Protein AF-A0A934I856-F1 (afdb_monomer)

Foldseek 3Di:
DPPVVVVVVVVVVVVVVVPPDPPVVVVVVVVVVVVVVVVPPPPVVVVVVVVVVVVVPPVPPPPPDPDDDDDDDDDDDDDDDDDDDDDDDPPPDPDDDAQDQDAFDFQDPDDFDPPQKGKDFPVVPPDDDAAEDALLVLRDRWIKIFGQDQAKWKKFFPWAKEKFWADPRHTFKTFPTDDDPDRIDIAHHRRIDTTRYGGIATSVRHSDDAWFKTFIKIWTWMAIDDDPPGDIGIGMDDRGIHTHHGLPPAFPFAD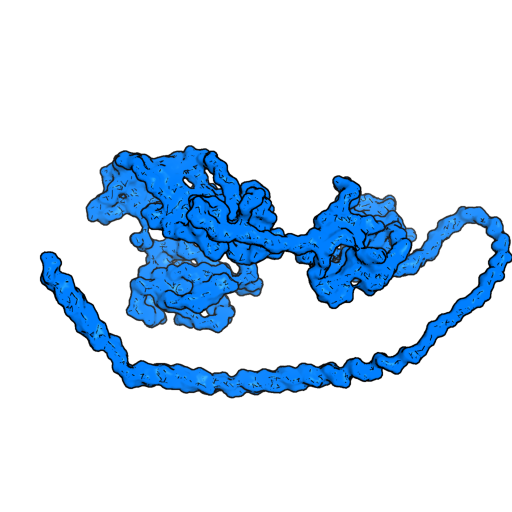QDPPDDPPDANHFADADDDFKDKAFPDFPAAFFADPQFDKTKMKIWGLALKKWKDKKFAKWKFWADPRGGFWGDPDDPGDIDIDIAHHGGIDMGIYGTHQFTDYPVGTHGGHAFDKTFMWIWIKTFTQWMFDQDPVRHGHPDIDGDGDIGIRTDGHGMFGADRNSTTHRPPQCPPQQFDFDDPCCLAPPQDQFKKKFFQWLADDVVLLVVCVNNVADQDWDQLLQFPPCVVVAVNVDSRHTTGITMGSDLVNSVSNCVPDPHHGRDMDTGSGYDSDD

Secondary structure (DSSP, 8-state):
--SHHHHHHHHHHHHHHHT---HHHHHHHHHHHHHHHHHTTHHHHHHHHHHHHHHTTSTTSSSSS-------------------------PPPPPPP-----TT-B--S-----SSEEEEEGGGSS-SSPEEE-TTTT----EEEEE-SSS-EEEEESS--EEEEEETTEEEEEE--PPPS--EEEE-TT-EEEE-PPPEEETTS-S-PPSEEEEEEEEEEEEE-SSTT-EEEEEEEEEEEEEE----S---PPP--TT--TTSTT-B---EESS-EEEESS-STT----TT-EEEEEEEE--SSS-EEEEEEPPEEEEEETTEEEEE-----PPEEEEEE-TT-EEEEEEEE--B---TTS---BPPSEEEEEEEEEEEEEEEEEPP-TTSS--SSEEEEEEEEEEEEEEEEEEE-TTS-EES-TTS-TTPPPPPPHHHHHH-TTS-EEEEEEESS--HHHHHHHHHTT---PPEEGGGSTTHHHHS--S-TTSEEEEEEESSHHHHHHHHHH--S---EEEEE-------

Sequence (532 aa):
MNHDLRRSLHDLADTGADHATPAPAFVGSVTDRVARTRRHRPYVIAAATTAGVLTASAAAALGYSFLSDSDRPAFPDRITPGHGTESPSETPSAPVGSVVLECGQPVGDVQPYSTPLNLETELAAEGDGPWSINPQAASIIPTYLTNTTSQTLTLTLEENAGVYLVQDGAVVAEPVRGAVDAPDATLEPDGRHVLVDDRVVMCDGTVDVPAGDYEAYSALEVTIGDGPWAGTDDVVGGPWPVTVAAPDAGVELAELDPSAAAPQCGAAITDQRETFRASTGADLATVQPAAEGVDVPLTIGNPLFQRFSGTVPRPTLVAVRDGVVVGALPVEDPPVEPFDMEALATTETSGRLSLLACGPGGAAGPLPEGRYEVWVHQPYRVTSRTEPDRSGYGGEGMRPVDETHTIQMKAGYVWIDAEGASVPTPLQAAGWPRALDTMHAFLNPGTGQSVVWLSFVEDEAARASLRELGYPDTPIPGYCQPGVGDETSFPNINEAGIGVAFTDPADAAAFADLYEGTVAAVVDLEVYCIID

pLDDT: mean 74.61, std 18.87, range [30.08, 97.19]

Nearest PDB structures (foldseek):
  1tza-assembly1_A  TM=4.852E-01  e=2.346E-01  Shewanella oneidensis MR-1
  8rjd-assembly1_5  TM=4.093E-01  e=9.278E-02  Canis lupus familiaris
  8b5l-assembly1_q  TM=4.159E-01  e=2.601E-01  Oryctolagus cuniculus
  8b6l-assembly1_E  TM=4.363E-01  e=8.959E-01  Homo sapiens
  8btk-assembly1_TA  TM=3.946E-01  e=6.246E-01  Canis lupus familiaris

Structure (mmCIF, N/CA/C/O backbone):
data_AF-A0A934I856-F1
#
_entry.id   AF-A0A934I856-F1
#
loop_
_atom_site.group_PDB
_atom_site.id
_atom_site.type_symbol
_atom_site.label_atom_id
_atom_site.label_alt_id
_atom_site.label_comp_id
_atom_site.label_asym_id
_atom_site.label_entity_id
_atom_site.label_seq_id
_atom_site.pdbx_PDB_ins_code
_atom_site.Cartn_x
_atom_site.Cartn_y
_atom_site.Cartn_z
_atom_site.occupancy
_atom_site.B_iso_or_equiv
_atom_site.auth_seq_id
_atom_site.auth_comp_id
_atom_site.auth_asym_id
_atom_site.auth_atom_id
_atom_site.pdbx_PDB_model_num
ATOM 1 N N . MET A 1 1 ? 29.378 -21.546 -44.814 1.00 50.84 1 MET A N 1
ATOM 2 C CA . MET A 1 1 ? 28.364 -21.524 -43.735 1.00 50.84 1 MET A CA 1
ATOM 3 C C . MET A 1 1 ? 27.709 -22.879 -43.408 1.00 50.84 1 MET A C 1
ATOM 5 O O . MET A 1 1 ? 26.809 -22.878 -42.592 1.00 50.84 1 MET A O 1
ATOM 9 N N . ASN A 1 2 ? 28.139 -24.041 -43.937 1.00 54.28 2 ASN A N 1
ATOM 10 C CA . ASN A 1 2 ? 27.511 -25.344 -43.593 1.00 54.28 2 ASN A CA 1
ATOM 11 C C . ASN A 1 2 ? 28.481 -26.361 -42.939 1.00 54.28 2 ASN A C 1
ATOM 13 O O . ASN A 1 2 ? 28.117 -27.503 -42.681 1.00 54.28 2 ASN A O 1
ATOM 17 N N . HIS A 1 3 ? 29.737 -25.966 -42.701 1.00 53.56 3 HIS A N 1
ATOM 18 C CA . HIS A 1 3 ? 30.756 -26.836 -42.100 1.00 53.56 3 HIS A CA 1
ATOM 19 C C . HIS A 1 3 ? 30.935 -26.565 -40.598 1.00 53.56 3 HIS A C 1
ATOM 21 O O . HIS A 1 3 ? 31.123 -27.507 -39.835 1.00 53.56 3 HIS A O 1
ATOM 27 N N . ASP A 1 4 ? 30.758 -25.312 -40.166 1.00 63.06 4 ASP A N 1
ATOM 28 C CA . ASP A 1 4 ? 30.931 -24.914 -38.763 1.00 63.06 4 ASP A CA 1
ATOM 29 C C . ASP A 1 4 ? 29.799 -25.413 -37.858 1.00 63.06 4 ASP A C 1
ATOM 31 O O . ASP A 1 4 ? 30.068 -25.938 -36.786 1.00 63.06 4 ASP A O 1
ATOM 35 N N . LEU A 1 5 ? 28.545 -25.396 -38.329 1.00 58.03 5 LEU A N 1
ATOM 36 C CA . LEU A 1 5 ? 27.400 -25.883 -37.544 1.00 58.03 5 LEU A CA 1
ATOM 37 C C . LEU A 1 5 ? 27.518 -27.378 -37.206 1.00 58.03 5 LEU A C 1
ATOM 39 O O . LEU A 1 5 ? 27.173 -27.824 -36.116 1.00 58.03 5 LEU A O 1
ATOM 43 N N . ARG A 1 6 ? 28.034 -28.167 -38.154 1.00 65.56 6 ARG A N 1
ATOM 44 C CA . ARG A 1 6 ? 28.192 -29.613 -37.983 1.00 65.56 6 ARG A CA 1
ATOM 45 C C . ARG A 1 6 ? 29.322 -29.949 -37.012 1.00 65.56 6 ARG A C 1
ATOM 47 O O . ARG A 1 6 ? 29.247 -30.979 -36.357 1.00 65.56 6 ARG A O 1
ATOM 54 N N . ARG A 1 7 ? 30.335 -29.080 -36.921 1.00 73.06 7 ARG A N 1
ATOM 55 C CA . ARG A 1 7 ? 31.439 -29.195 -35.965 1.00 73.06 7 ARG A CA 1
ATOM 56 C C . ARG A 1 7 ? 30.986 -28.807 -34.561 1.00 73.06 7 ARG A C 1
ATOM 58 O O . ARG A 1 7 ? 31.177 -29.596 -33.649 1.00 73.06 7 ARG A O 1
ATOM 65 N N . SER A 1 8 ? 30.272 -27.689 -34.421 1.00 59.25 8 SER A N 1
ATOM 66 C CA . SER A 1 8 ? 29.716 -27.260 -33.132 1.00 59.25 8 SER A CA 1
ATOM 67 C C . SER A 1 8 ? 28.734 -28.275 -32.543 1.00 59.25 8 SER A C 1
ATOM 69 O O . SER A 1 8 ? 28.757 -28.502 -31.342 1.00 59.25 8 SER A O 1
ATOM 71 N N . LEU A 1 9 ? 27.910 -28.935 -33.366 1.00 66.25 9 LEU A N 1
ATOM 72 C CA . LEU A 1 9 ? 27.014 -29.994 -32.881 1.00 66.25 9 LEU A CA 1
ATOM 73 C C . LEU A 1 9 ? 27.756 -31.274 -32.468 1.00 66.25 9 LEU A C 1
ATOM 75 O O . LEU A 1 9 ? 27.284 -31.976 -31.579 1.00 66.25 9 LEU A O 1
ATOM 79 N N . HIS A 1 10 ? 28.893 -31.583 -33.098 1.00 72.44 10 HIS A N 1
ATOM 80 C CA . HIS A 1 10 ? 29.707 -32.740 -32.722 1.00 72.44 10 HIS A CA 1
ATOM 81 C C . HIS A 1 10 ? 30.465 -32.476 -31.419 1.00 72.44 10 HIS A C 1
ATOM 83 O O . HIS A 1 10 ? 30.404 -33.301 -30.515 1.00 72.44 10 HIS A O 1
ATOM 89 N N . ASP A 1 11 ? 31.065 -31.289 -31.284 1.00 66.81 11 ASP A N 1
ATOM 90 C CA . ASP A 1 11 ? 31.756 -30.874 -30.059 1.00 66.81 11 ASP A CA 1
ATOM 91 C C . ASP A 1 11 ? 30.781 -30.810 -28.869 1.00 66.81 11 ASP A C 1
ATOM 93 O O . ASP A 1 11 ? 31.125 -31.233 -27.768 1.00 66.81 11 ASP A O 1
ATOM 97 N N . LEU A 1 12 ? 29.534 -30.365 -29.080 1.00 57.75 12 LEU A N 1
ATOM 98 C CA . LEU A 1 12 ? 28.505 -30.351 -28.032 1.00 57.75 12 LEU A CA 1
ATOM 99 C C . LEU A 1 12 ? 28.100 -31.771 -27.593 1.00 57.75 12 LEU A C 1
ATOM 101 O O . LEU A 1 12 ? 27.886 -32.018 -26.406 1.00 57.75 12 LEU A O 1
ATOM 105 N N . ALA A 1 13 ? 28.000 -32.706 -28.542 1.00 62.28 13 ALA A N 1
ATOM 106 C CA . ALA A 1 13 ? 27.657 -34.097 -28.255 1.00 62.28 13 ALA A CA 1
ATOM 107 C C . ALA A 1 13 ? 28.794 -34.835 -27.528 1.00 62.28 13 ALA A C 1
ATOM 109 O O . ALA A 1 13 ? 28.523 -35.584 -26.589 1.00 62.28 13 ALA A O 1
ATOM 110 N N . ASP A 1 14 ? 30.046 -34.583 -27.915 1.00 57.88 14 ASP A N 1
ATOM 111 C CA . ASP A 1 14 ? 31.224 -35.186 -27.284 1.00 57.88 14 ASP A CA 1
ATOM 112 C C . ASP A 1 14 ? 31.441 -34.617 -25.865 1.00 57.88 14 ASP A C 1
ATOM 114 O O . ASP A 1 14 ? 31.653 -35.372 -24.916 1.00 57.88 14 ASP A O 1
ATOM 118 N N . THR A 1 15 ? 31.227 -33.310 -25.664 1.00 60.88 15 THR A N 1
ATOM 119 C CA . THR A 1 15 ? 31.324 -32.669 -24.334 1.00 60.88 15 THR A CA 1
ATOM 120 C C . THR A 1 15 ? 30.221 -33.146 -23.375 1.00 60.88 15 THR A C 1
ATOM 122 O O . THR A 1 15 ? 30.452 -33.309 -22.177 1.00 60.88 15 THR A O 1
ATOM 125 N N . GLY A 1 16 ? 29.017 -33.430 -23.888 1.00 45.56 16 GLY A N 1
ATOM 126 C CA . GLY A 1 16 ? 27.921 -33.998 -23.095 1.00 45.56 16 GLY A CA 1
ATOM 127 C C . GLY A 1 16 ? 28.144 -35.461 -22.687 1.00 45.56 16 GLY A C 1
ATOM 128 O O . GLY A 1 16 ? 27.641 -35.893 -21.649 1.00 45.56 16 GLY A O 1
ATOM 129 N N . ALA A 1 17 ? 28.913 -36.221 -23.471 1.00 50.47 17 ALA A N 1
ATOM 130 C CA . ALA A 1 17 ? 29.244 -37.610 -23.167 1.00 50.47 17 ALA A CA 1
ATOM 131 C C . ALA A 1 17 ? 30.360 -37.729 -22.112 1.00 50.47 17 ALA A C 1
ATOM 133 O O . ALA A 1 17 ? 30.288 -38.609 -21.251 1.00 50.47 17 ALA A O 1
ATOM 134 N N . ASP A 1 18 ? 31.335 -36.817 -22.127 1.00 47.38 18 ASP A N 1
ATOM 135 C CA . ASP A 1 18 ? 32.487 -36.838 -21.214 1.00 47.38 18 ASP A CA 1
ATOM 136 C C . ASP A 1 18 ? 32.175 -36.302 -19.800 1.00 47.38 18 ASP A C 1
ATOM 138 O O . ASP A 1 18 ? 32.907 -36.589 -18.848 1.00 47.38 18 ASP A O 1
ATOM 142 N N . HIS A 1 19 ? 31.060 -35.582 -19.622 1.00 47.16 19 HIS A N 1
ATOM 143 C CA . HIS A 1 19 ? 30.633 -35.020 -18.331 1.00 47.16 19 HIS A CA 1
ATOM 144 C C . HIS A 1 19 ? 29.448 -35.740 -17.668 1.00 47.16 19 HIS A C 1
ATOM 146 O O . HIS A 1 19 ? 28.955 -35.300 -16.627 1.00 47.16 19 HIS A O 1
ATOM 152 N N . ALA A 1 20 ? 29.006 -36.879 -18.206 1.00 46.25 20 ALA A N 1
ATOM 153 C CA . ALA A 1 20 ? 28.004 -37.700 -17.538 1.00 46.25 20 ALA A CA 1
ATOM 154 C C . ALA A 1 20 ? 28.613 -38.383 -16.299 1.00 46.25 20 ALA A C 1
ATOM 156 O O . ALA A 1 20 ? 29.367 -39.352 -16.405 1.00 46.25 20 ALA A O 1
ATOM 157 N N . THR A 1 21 ? 28.266 -37.889 -15.106 1.00 46.50 21 THR A N 1
ATOM 158 C CA . THR A 1 21 ? 28.639 -38.506 -13.826 1.00 46.50 21 THR A CA 1
ATOM 159 C C . THR A 1 21 ? 28.299 -40.002 -13.852 1.00 46.50 21 THR A C 1
ATOM 161 O O . THR A 1 21 ? 27.128 -40.352 -14.039 1.00 46.50 21 THR A O 1
ATOM 164 N N . PRO A 1 22 ? 29.272 -40.915 -13.655 1.00 53.78 22 PRO A N 1
ATOM 165 C CA . PRO A 1 22 ? 29.007 -42.346 -13.702 1.00 53.78 22 PRO A CA 1
ATOM 166 C C . PRO A 1 22 ? 27.916 -42.718 -12.695 1.00 53.78 22 PRO A C 1
ATOM 168 O O . PRO A 1 22 ? 27.990 -42.330 -11.528 1.00 53.78 22 PRO A O 1
ATOM 171 N N . ALA A 1 23 ? 26.934 -43.518 -13.120 1.00 40.19 23 ALA A N 1
ATOM 172 C CA . ALA A 1 23 ? 25.808 -43.950 -12.286 1.00 40.19 23 ALA A CA 1
ATOM 173 C C . ALA A 1 23 ? 26.188 -44.417 -10.855 1.00 40.19 23 ALA A C 1
ATOM 175 O O . ALA A 1 23 ? 25.441 -44.108 -9.925 1.00 40.19 23 ALA A O 1
ATOM 176 N N . PRO A 1 24 ? 27.343 -45.076 -10.606 1.00 42.69 24 PRO A N 1
ATOM 177 C CA . PRO A 1 24 ? 27.758 -45.432 -9.247 1.00 42.69 24 PRO A CA 1
ATOM 178 C C . PRO A 1 24 ? 28.037 -44.227 -8.332 1.00 42.69 24 PRO A C 1
ATOM 180 O O . PRO A 1 24 ? 27.742 -44.293 -7.141 1.00 42.69 24 PRO A O 1
ATOM 183 N N . ALA A 1 25 ? 28.576 -43.127 -8.868 1.00 47.34 25 ALA A N 1
ATOM 184 C CA . ALA A 1 25 ? 28.883 -41.919 -8.100 1.00 47.34 25 ALA A CA 1
ATOM 185 C C . ALA A 1 25 ? 27.609 -41.139 -7.732 1.00 47.34 25 ALA A C 1
ATOM 187 O O . ALA A 1 25 ? 27.492 -40.632 -6.617 1.00 47.34 25 ALA A O 1
ATOM 188 N N . PHE A 1 26 ? 26.618 -41.128 -8.631 1.00 49.06 26 PHE A N 1
ATOM 189 C CA . PHE A 1 26 ? 25.294 -40.563 -8.361 1.00 49.06 26 PHE A CA 1
ATOM 190 C C . PHE A 1 26 ? 24.524 -41.376 -7.312 1.00 49.06 26 PHE A C 1
ATOM 192 O O . PHE A 1 26 ? 23.953 -40.819 -6.379 1.00 49.06 26 PHE A O 1
ATOM 199 N N . VAL A 1 27 ? 24.554 -42.710 -7.410 1.00 51.00 27 VAL A N 1
ATOM 200 C CA . VAL A 1 27 ? 23.931 -43.573 -6.398 1.00 51.00 27 VAL A CA 1
ATOM 201 C C . VAL A 1 27 ? 24.592 -43.358 -5.036 1.00 51.00 27 VAL A C 1
ATOM 203 O O . VAL A 1 27 ? 23.872 -43.188 -4.056 1.00 51.00 27 VAL A O 1
ATOM 206 N N . GLY A 1 28 ? 25.928 -43.264 -4.987 1.00 55.88 28 GLY A N 1
ATOM 207 C CA . GLY A 1 28 ? 26.690 -42.975 -3.769 1.00 55.88 28 GLY A CA 1
ATOM 208 C C . GLY A 1 28 ? 26.245 -41.690 -3.066 1.00 55.88 28 GLY A C 1
ATOM 209 O O . GLY A 1 28 ? 25.900 -41.734 -1.882 1.00 55.88 28 GLY A O 1
ATOM 210 N N . SER A 1 29 ? 26.159 -40.574 -3.802 1.00 51.19 29 SER A N 1
ATOM 211 C CA . SER A 1 29 ? 25.770 -39.272 -3.237 1.00 51.19 29 SER A CA 1
ATOM 212 C C . SER A 1 29 ? 24.334 -39.264 -2.699 1.00 51.19 29 SER A C 1
ATOM 214 O O . SER A 1 29 ? 24.075 -38.696 -1.634 1.00 51.19 29 SER A O 1
ATOM 216 N N . VAL A 1 30 ? 23.410 -39.964 -3.368 1.00 51.91 30 VAL A N 1
ATOM 217 C CA . VAL A 1 30 ? 22.020 -40.114 -2.916 1.00 51.91 30 VAL A CA 1
ATOM 218 C C . VAL A 1 30 ? 21.943 -40.977 -1.653 1.00 51.91 30 VAL A C 1
ATOM 220 O O . VAL A 1 30 ? 21.262 -40.595 -0.697 1.00 51.91 30 VAL A O 1
ATOM 223 N N . THR A 1 31 ? 22.671 -42.098 -1.581 1.00 59.22 31 THR A N 1
ATOM 224 C CA . THR A 1 31 ? 22.716 -42.922 -0.358 1.00 59.22 31 THR A CA 1
ATOM 225 C C . THR A 1 31 ? 23.318 -42.185 0.835 1.00 59.22 31 THR A C 1
ATOM 227 O O . THR A 1 31 ? 22.769 -42.283 1.933 1.00 59.22 31 THR A O 1
ATOM 230 N N . ASP A 1 32 ? 24.379 -41.399 0.638 1.00 53.56 32 ASP A N 1
ATOM 231 C CA . ASP A 1 32 ? 25.000 -40.613 1.712 1.00 53.56 32 ASP A CA 1
ATOM 232 C C . ASP A 1 32 ? 24.100 -39.475 2.203 1.00 53.56 32 ASP A C 1
ATOM 234 O O . ASP A 1 32 ? 24.123 -39.125 3.390 1.00 53.56 32 ASP A O 1
ATOM 238 N N . ARG A 1 33 ? 23.272 -38.909 1.315 1.00 50.50 33 ARG A N 1
ATOM 239 C CA . ARG A 1 33 ? 22.262 -37.908 1.678 1.00 50.50 33 ARG A CA 1
ATOM 240 C C . ARG A 1 33 ? 21.153 -38.542 2.519 1.00 50.50 33 ARG A C 1
ATOM 242 O O . ARG A 1 33 ? 20.881 -38.064 3.616 1.00 50.50 33 ARG A O 1
ATOM 249 N N . VAL A 1 34 ? 20.605 -39.683 2.090 1.00 52.12 34 VAL A N 1
ATOM 250 C CA . VAL A 1 34 ? 19.563 -40.422 2.833 1.00 52.12 34 VAL A CA 1
ATOM 251 C C . VAL A 1 34 ? 20.074 -40.935 4.188 1.00 52.12 34 VAL A C 1
ATOM 253 O O . VAL A 1 34 ? 19.347 -40.894 5.186 1.00 52.12 34 VAL A O 1
ATOM 256 N N . ALA A 1 35 ? 21.328 -41.392 4.259 1.00 50.56 35 ALA A N 1
ATOM 257 C CA . ALA A 1 35 ? 21.945 -41.850 5.501 1.00 50.56 35 ALA A CA 1
ATOM 258 C C . ALA A 1 35 ? 22.139 -40.709 6.514 1.00 50.56 35 ALA A C 1
ATOM 260 O O . ALA A 1 35 ? 21.898 -40.915 7.708 1.00 50.56 35 ALA A O 1
ATOM 261 N N . ARG A 1 36 ? 22.507 -39.503 6.055 1.00 54.03 36 ARG A N 1
ATOM 262 C CA . ARG A 1 36 ? 22.576 -38.299 6.900 1.00 54.03 36 ARG A CA 1
ATOM 263 C C . ARG A 1 36 ? 21.199 -37.896 7.424 1.00 54.03 36 ARG A C 1
ATOM 265 O O . ARG A 1 36 ? 21.045 -37.742 8.632 1.00 54.03 36 ARG A O 1
ATOM 272 N N . THR A 1 37 ? 20.174 -37.855 6.572 1.00 47.72 37 THR A N 1
ATOM 273 C CA . THR A 1 37 ? 18.804 -37.491 6.986 1.00 47.72 37 THR A CA 1
ATOM 274 C C . THR A 1 37 ? 18.219 -38.463 8.021 1.00 47.72 37 THR A C 1
ATOM 276 O O . THR A 1 37 ? 17.475 -38.056 8.912 1.00 47.72 37 THR A O 1
ATOM 279 N N . ARG A 1 38 ? 18.580 -39.755 7.973 1.00 49.91 38 ARG A N 1
ATOM 280 C CA . ARG A 1 38 ? 18.117 -40.746 8.964 1.00 49.91 38 ARG A CA 1
ATOM 281 C C . ARG A 1 38 ? 18.779 -40.619 10.339 1.00 49.91 38 ARG A C 1
ATOM 283 O O . ARG A 1 38 ? 18.148 -40.994 11.325 1.00 49.91 38 ARG A O 1
ATOM 290 N N . ARG A 1 39 ? 20.002 -40.083 10.441 1.00 49.56 39 ARG A N 1
ATOM 291 C CA . ARG A 1 39 ? 20.707 -39.930 11.731 1.00 49.56 39 ARG A CA 1
ATOM 292 C C . ARG A 1 39 ? 20.130 -38.818 12.619 1.00 49.56 39 ARG A C 1
ATOM 294 O O . ARG A 1 39 ? 20.326 -38.874 13.826 1.00 49.56 39 ARG A O 1
ATOM 301 N N . HIS A 1 40 ? 19.359 -37.882 12.061 1.00 47.66 40 HIS A N 1
ATOM 302 C CA . HIS A 1 40 ? 18.799 -36.739 12.799 1.00 47.66 40 HIS A CA 1
ATOM 303 C C . HIS A 1 40 ? 17.365 -36.938 13.334 1.00 47.66 40 HIS A C 1
ATOM 305 O O . HIS A 1 40 ? 16.864 -36.091 14.067 1.00 47.66 40 HIS A O 1
ATOM 311 N N . ARG A 1 41 ? 16.699 -38.070 13.052 1.00 45.75 41 ARG A N 1
ATOM 312 C CA . ARG A 1 41 ? 15.308 -38.320 13.491 1.00 45.75 41 ARG A CA 1
ATOM 313 C C . ARG A 1 41 ? 15.050 -38.796 14.942 1.00 45.75 41 ARG A C 1
ATOM 315 O O . ARG A 1 41 ? 13.886 -38.726 15.331 1.00 45.75 41 ARG A O 1
ATOM 322 N N . PRO A 1 42 ? 16.010 -39.240 15.782 1.00 39.38 42 PRO A N 1
ATOM 323 C CA . PRO A 1 42 ? 15.658 -39.693 17.134 1.00 39.38 42 PRO A CA 1
ATOM 324 C C . PRO A 1 42 ? 15.425 -38.561 18.155 1.00 39.38 42 PRO A C 1
ATOM 326 O O . PRO A 1 42 ? 14.816 -38.820 19.188 1.00 39.38 42 PRO A O 1
ATOM 329 N N . TYR A 1 43 ? 15.830 -37.314 17.879 1.00 39.72 43 TYR A N 1
ATOM 330 C CA . TYR A 1 43 ? 15.651 -36.198 18.827 1.00 39.72 43 TYR A CA 1
ATOM 331 C C . TYR A 1 43 ? 14.262 -35.538 18.763 1.00 39.72 43 TYR A C 1
ATOM 333 O O . TYR A 1 43 ? 13.746 -35.096 19.786 1.00 39.72 43 TYR A O 1
ATOM 341 N N . VAL A 1 44 ? 13.605 -35.551 17.601 1.00 42.72 44 VAL A N 1
ATOM 342 C CA . VAL A 1 44 ? 12.300 -34.886 17.402 1.00 42.72 44 VAL A CA 1
ATOM 343 C C . VAL A 1 44 ? 11.142 -35.669 18.043 1.00 42.72 44 VAL A C 1
ATOM 345 O O . VAL A 1 44 ? 10.191 -35.083 18.553 1.00 42.72 44 VAL A O 1
ATOM 348 N N . ILE A 1 45 ? 11.237 -37.002 18.109 1.00 41.25 45 ILE A N 1
ATOM 349 C CA . ILE A 1 45 ? 10.169 -37.850 18.672 1.00 41.25 45 ILE A CA 1
ATOM 350 C C . ILE A 1 45 ? 10.161 -37.797 20.212 1.00 41.25 45 ILE A C 1
ATOM 352 O O . ILE A 1 45 ? 9.097 -37.845 20.830 1.00 41.25 45 ILE A O 1
ATOM 356 N N . ALA A 1 46 ? 11.319 -37.613 20.855 1.00 37.12 46 ALA A N 1
ATOM 357 C CA . ALA A 1 46 ? 11.393 -37.465 22.311 1.00 37.12 46 ALA A CA 1
ATOM 358 C C . ALA A 1 46 ? 10.797 -36.126 22.798 1.00 37.12 46 ALA A C 1
ATOM 360 O O . ALA A 1 46 ? 10.098 -36.098 23.813 1.00 37.12 46 ALA A O 1
ATOM 361 N N . ALA A 1 47 ? 10.991 -35.035 22.047 1.00 39.41 47 ALA A N 1
ATOM 362 C CA . ALA A 1 47 ? 10.423 -33.727 22.383 1.00 39.41 47 ALA A CA 1
ATOM 363 C C . ALA A 1 47 ? 8.885 -33.710 22.258 1.00 39.41 47 ALA A C 1
ATOM 365 O O . ALA A 1 47 ? 8.195 -33.275 23.181 1.00 39.41 47 ALA A O 1
ATOM 366 N N . ALA A 1 48 ? 8.335 -34.292 21.186 1.00 38.94 48 ALA A N 1
ATOM 367 C CA . ALA A 1 48 ? 6.886 -34.342 20.959 1.00 38.94 48 ALA A CA 1
ATOM 368 C C . ALA A 1 48 ? 6.133 -35.206 21.992 1.00 38.94 48 ALA A C 1
ATOM 370 O O . ALA A 1 48 ? 5.007 -34.891 22.373 1.00 38.94 48 ALA A O 1
ATOM 371 N N . THR A 1 49 ? 6.763 -36.267 22.509 1.00 41.31 49 THR A N 1
ATOM 372 C CA . THR A 1 49 ? 6.119 -37.150 23.501 1.00 41.31 49 THR A CA 1
ATOM 373 C C . THR A 1 49 ? 6.074 -36.516 24.899 1.00 41.31 49 THR A C 1
ATOM 375 O O . THR A 1 49 ? 5.174 -36.809 25.681 1.00 41.31 49 THR A O 1
ATOM 378 N N . THR A 1 50 ? 6.999 -35.601 25.211 1.00 36.22 50 THR A N 1
ATOM 379 C CA . THR A 1 50 ? 7.047 -34.921 26.519 1.00 36.22 50 THR A CA 1
ATOM 380 C C . THR A 1 50 ? 6.025 -33.777 26.602 1.00 36.22 50 THR A C 1
ATOM 382 O O . THR A 1 50 ? 5.409 -33.577 27.647 1.00 36.22 50 THR A O 1
ATOM 385 N N . ALA A 1 51 ? 5.755 -33.095 25.482 1.00 38.16 51 ALA A N 1
ATOM 386 C CA . ALA A 1 51 ? 4.719 -32.061 25.389 1.00 38.16 51 ALA A CA 1
ATOM 387 C C . ALA A 1 51 ? 3.281 -32.631 25.431 1.00 38.16 51 ALA A C 1
ATOM 389 O O . ALA A 1 51 ? 2.379 -32.004 25.987 1.00 38.16 51 ALA A O 1
ATOM 390 N N . GLY A 1 52 ? 3.065 -33.849 24.914 1.00 32.84 52 GLY A N 1
ATOM 391 C CA . GLY A 1 52 ? 1.745 -34.497 24.897 1.00 32.84 52 GLY A CA 1
ATOM 392 C C . GLY A 1 52 ? 1.256 -35.030 26.253 1.00 32.84 52 GLY A C 1
ATOM 393 O O . GLY A 1 52 ? 0.056 -35.189 26.457 1.00 32.84 52 GLY A O 1
ATOM 394 N N . VAL A 1 53 ? 2.156 -35.287 27.209 1.00 39.78 53 VAL A N 1
ATOM 395 C CA . VAL A 1 53 ? 1.780 -35.801 28.545 1.00 39.78 53 VAL A CA 1
ATOM 396 C C . VAL A 1 53 ? 1.405 -34.666 29.514 1.00 39.78 53 VAL A C 1
ATOM 398 O O . VAL A 1 53 ? 0.610 -34.870 30.432 1.00 39.78 53 VAL A O 1
ATOM 401 N N . LEU A 1 54 ? 1.887 -33.441 29.280 1.00 38.88 54 LEU A N 1
ATOM 402 C CA . LEU A 1 54 ? 1.549 -32.275 30.107 1.00 38.88 54 LEU A CA 1
ATOM 403 C C . LEU A 1 54 ? 0.179 -31.667 29.757 1.00 38.88 54 LEU A C 1
ATOM 405 O O . LEU A 1 54 ? -0.522 -31.195 30.647 1.00 38.88 54 LEU A O 1
ATOM 409 N N . THR A 1 55 ? -0.262 -31.766 28.502 1.00 40.19 55 THR A N 1
ATOM 410 C CA . THR A 1 55 ? -1.560 -31.235 28.038 1.00 40.19 55 THR A CA 1
ATOM 411 C C . THR A 1 55 ? -2.758 -32.122 28.402 1.00 40.19 55 THR A C 1
ATOM 413 O O . THR A 1 55 ? -3.856 -31.614 28.605 1.00 40.19 55 THR A O 1
ATOM 416 N N . ALA A 1 56 ? -2.563 -33.429 28.606 1.00 36.03 56 ALA A N 1
ATOM 417 C CA . ALA A 1 56 ? -3.638 -34.341 29.022 1.00 36.03 56 ALA A CA 1
ATOM 418 C C . ALA A 1 56 ? -3.960 -34.300 30.535 1.00 36.03 56 ALA A C 1
ATOM 420 O O . ALA A 1 56 ? -4.961 -34.866 30.970 1.00 36.03 56 ALA A O 1
ATOM 421 N N . SER A 1 57 ? -3.139 -33.621 31.345 1.00 30.11 57 SER A N 1
ATOM 422 C CA . SER A 1 57 ? -3.259 -33.616 32.815 1.00 30.11 57 SER A CA 1
ATOM 423 C C . SER A 1 57 ? -4.118 -32.467 33.370 1.00 30.11 57 SER A C 1
ATOM 425 O O . SER A 1 57 ? -4.534 -32.522 34.525 1.00 30.11 57 SER A O 1
ATOM 427 N N . ALA A 1 58 ? -4.424 -31.445 32.561 1.00 34.84 58 ALA A N 1
ATOM 428 C CA . ALA A 1 58 ? -5.206 -30.274 32.976 1.00 34.84 58 ALA A CA 1
ATOM 429 C C . ALA A 1 58 ? -6.728 -30.423 32.747 1.00 34.84 58 ALA A C 1
ATOM 431 O O . ALA A 1 58 ? -7.521 -29.723 33.370 1.00 34.84 58 ALA A O 1
ATOM 432 N N . ALA A 1 59 ? -7.162 -31.380 31.920 1.00 32.25 59 ALA A N 1
ATOM 433 C CA . ALA A 1 59 ? -8.572 -31.552 31.549 1.00 32.25 59 ALA A CA 1
ATOM 434 C C . ALA A 1 59 ? -9.408 -32.396 32.539 1.00 32.25 59 ALA A C 1
ATOM 436 O O . ALA A 1 59 ? -10.608 -32.569 32.343 1.00 32.25 59 ALA A O 1
ATOM 437 N N . ALA A 1 60 ? -8.812 -32.913 33.620 1.00 33.25 60 ALA A N 1
ATOM 438 C CA . ALA A 1 60 ? -9.506 -33.757 34.601 1.00 33.25 60 ALA A CA 1
ATOM 439 C C . ALA A 1 60 ? -9.943 -33.020 35.888 1.00 33.25 60 ALA A C 1
ATOM 441 O O . ALA A 1 60 ? -10.542 -33.642 36.764 1.00 33.25 60 ALA A O 1
ATOM 442 N N . ALA A 1 61 ? -9.677 -31.713 36.018 1.00 34.88 61 ALA A N 1
ATOM 443 C CA . ALA A 1 61 ? -9.926 -30.951 37.252 1.00 34.88 61 ALA A CA 1
ATOM 444 C C . ALA A 1 61 ? -11.123 -29.975 37.203 1.00 34.88 61 ALA A C 1
ATOM 446 O O . ALA A 1 61 ? -11.447 -29.379 38.224 1.00 34.88 61 ALA A O 1
ATOM 447 N N . LEU A 1 62 ? -11.825 -29.842 36.070 1.00 34.25 62 LEU A N 1
ATOM 448 C CA . LEU A 1 62 ? -12.962 -28.909 35.922 1.00 34.25 62 LEU A CA 1
ATOM 449 C C . LEU A 1 62 ? -14.349 -29.581 35.933 1.00 34.25 62 LEU A C 1
ATOM 451 O O . LEU A 1 62 ? -15.363 -28.934 35.702 1.00 34.25 62 LEU A O 1
ATOM 455 N N . GLY A 1 63 ? -14.423 -30.876 36.251 1.00 32.50 63 GLY A N 1
ATOM 456 C CA . GLY A 1 63 ? -15.674 -31.645 36.232 1.00 32.50 63 GLY A CA 1
ATOM 457 C C . GLY A 1 63 ? -16.463 -31.717 37.546 1.00 32.50 63 GLY A C 1
ATOM 458 O O . GLY A 1 63 ? -17.358 -32.553 37.627 1.00 32.50 63 GLY A O 1
ATOM 459 N N . TYR A 1 64 ? -16.142 -30.935 38.589 1.00 32.72 64 TYR A N 1
ATOM 460 C CA . TYR A 1 64 ? -16.698 -31.181 39.939 1.00 32.72 64 TYR A CA 1
ATOM 461 C C . TYR A 1 64 ? -17.380 -29.997 40.654 1.00 32.72 64 TYR A C 1
ATOM 463 O O . TYR A 1 64 ? -17.669 -30.105 41.841 1.00 32.72 64 TYR A O 1
ATOM 471 N N . SER A 1 65 ? -17.705 -28.892 39.979 1.00 34.62 65 SER A N 1
ATOM 472 C CA . SER A 1 65 ? -18.378 -27.741 40.627 1.00 34.62 65 SER A CA 1
ATOM 473 C C . SER A 1 65 ? -19.728 -27.326 40.028 1.00 34.62 65 SER A C 1
ATOM 475 O O . SER A 1 65 ? -20.352 -26.409 40.545 1.00 34.62 65 SER A O 1
ATOM 477 N N . PHE A 1 66 ? -20.253 -28.035 39.024 1.00 30.81 66 PHE A N 1
ATOM 478 C CA . PHE A 1 66 ? -21.535 -27.698 38.382 1.00 30.81 66 PHE A CA 1
ATOM 479 C C . PHE A 1 66 ? -22.684 -28.644 38.757 1.00 30.81 66 PHE A C 1
ATOM 481 O O . PHE A 1 66 ? -23.349 -29.198 37.893 1.00 30.81 66 PHE A O 1
ATOM 488 N N . LEU A 1 67 ? -22.933 -28.834 40.056 1.00 34.28 67 LEU A N 1
ATOM 489 C CA . LEU A 1 67 ? -24.211 -29.357 40.556 1.00 34.28 67 LEU A CA 1
ATOM 490 C C . LEU A 1 67 ? -24.504 -28.788 41.955 1.00 34.28 67 LEU A C 1
ATOM 492 O O . LEU A 1 67 ? -24.273 -29.445 42.967 1.00 34.28 67 LEU A O 1
ATOM 496 N N . SER A 1 68 ? -25.069 -27.582 42.016 1.00 31.20 68 SER A N 1
ATOM 497 C CA . SER A 1 68 ? -26.017 -27.243 43.082 1.00 31.20 68 SER A CA 1
ATOM 498 C C . SER A 1 68 ? -27.078 -26.296 42.540 1.00 31.20 68 SER A C 1
ATOM 500 O O . SER A 1 68 ? -26.913 -25.081 42.495 1.00 31.20 68 SER A O 1
ATOM 502 N N . ASP A 1 69 ? -28.156 -26.917 42.094 1.00 35.50 69 ASP A N 1
ATOM 503 C CA . ASP A 1 69 ? -29.430 -26.310 41.756 1.00 35.50 69 ASP A CA 1
ATOM 504 C C . ASP A 1 69 ? -30.239 -26.198 43.061 1.00 35.50 69 ASP A C 1
ATOM 506 O O . ASP A 1 69 ? -30.363 -27.191 43.786 1.00 35.50 69 ASP A O 1
ATOM 510 N N . SER A 1 70 ? -30.712 -25.004 43.432 1.00 32.03 70 SER A N 1
ATOM 511 C CA . SER A 1 70 ? -31.945 -24.835 44.226 1.00 32.03 70 SER A CA 1
ATOM 512 C C . SER A 1 70 ? -32.442 -23.377 44.263 1.00 32.03 70 SER A C 1
ATOM 514 O O . SER A 1 70 ? -31.890 -22.515 44.936 1.00 32.03 70 SER A O 1
ATOM 516 N N . ASP A 1 71 ? -33.563 -23.201 43.560 1.00 31.88 71 ASP A N 1
ATOM 517 C CA . ASP A 1 71 ? -34.798 -22.509 43.958 1.00 31.88 71 ASP A CA 1
ATOM 518 C C . ASP A 1 71 ? -34.961 -20.973 43.878 1.00 31.88 71 ASP A C 1
ATOM 520 O O . ASP A 1 71 ? -34.259 -20.163 44.475 1.00 31.88 71 ASP A O 1
ATOM 524 N N . ARG A 1 72 ? -36.033 -20.611 43.149 1.00 31.47 72 ARG A N 1
ATOM 525 C CA . ARG A 1 72 ? -36.666 -19.288 42.984 1.00 31.47 72 ARG A CA 1
ATOM 526 C C . ARG A 1 72 ? -37.601 -18.929 44.187 1.00 31.47 72 ARG A C 1
ATOM 528 O O . ARG A 1 72 ? -37.547 -19.593 45.215 1.00 31.47 72 ARG A O 1
ATOM 535 N N . PRO A 1 73 ? -38.509 -17.925 44.100 1.00 44.09 73 PRO A N 1
ATOM 536 C CA . PRO A 1 73 ? -38.401 -16.620 44.758 1.00 44.09 73 PRO A CA 1
ATOM 537 C C . PRO A 1 73 ? -39.491 -16.376 45.832 1.00 44.09 73 PRO A C 1
ATOM 539 O O . PRO A 1 73 ? -40.503 -17.074 45.883 1.00 44.09 73 PRO A O 1
ATOM 542 N N . ALA A 1 74 ? -39.358 -15.316 46.638 1.00 30.08 74 ALA A N 1
ATOM 543 C CA . ALA A 1 74 ? -40.479 -14.792 47.428 1.00 30.08 74 ALA A CA 1
ATOM 544 C C . ALA A 1 74 ? -40.372 -13.275 47.696 1.00 30.08 74 ALA A C 1
ATOM 546 O O . ALA A 1 74 ? -39.555 -12.828 48.493 1.00 30.08 74 ALA A O 1
ATOM 547 N N . PHE A 1 75 ? -41.261 -12.505 47.064 1.00 32.16 75 PHE A N 1
ATOM 548 C CA . PHE A 1 75 ? -41.890 -11.293 47.627 1.00 32.16 75 PHE A CA 1
ATOM 549 C C . PHE A 1 75 ? -43.209 -11.740 48.317 1.00 32.16 75 PHE A C 1
ATOM 551 O O . PHE A 1 75 ? -43.703 -12.804 47.924 1.00 32.16 75 PHE A O 1
ATOM 558 N N . PRO A 1 76 ? -43.828 -11.009 49.286 1.00 45.00 76 PRO A N 1
ATOM 559 C CA . PRO A 1 76 ? -44.084 -9.564 49.185 1.00 45.00 76 PRO A CA 1
ATOM 560 C C . PRO A 1 76 ? -44.156 -8.719 50.493 1.00 45.00 76 PRO A C 1
ATOM 562 O O . PRO A 1 76 ? -44.074 -9.217 51.612 1.00 45.00 76 PRO A O 1
ATOM 565 N N . ASP A 1 77 ? -44.409 -7.422 50.260 1.00 30.25 77 ASP A N 1
ATOM 566 C CA . ASP A 1 77 ? -45.155 -6.426 51.053 1.00 30.25 77 ASP A CA 1
ATOM 567 C C . ASP A 1 77 ? -44.586 -5.805 52.341 1.00 30.25 77 ASP A C 1
ATOM 569 O O . ASP A 1 77 ? -44.546 -6.418 53.408 1.00 30.25 77 ASP A O 1
ATOM 573 N N . ARG A 1 78 ? -44.399 -4.471 52.282 1.00 30.08 78 ARG A N 1
ATOM 574 C CA . ARG A 1 78 ? -44.967 -3.529 53.268 1.00 30.08 78 ARG A CA 1
ATOM 575 C C . ARG A 1 78 ? -45.065 -2.092 52.737 1.00 30.08 78 ARG A C 1
ATOM 577 O O . ARG A 1 78 ? -44.067 -1.449 52.438 1.00 30.08 78 ARG A O 1
ATOM 584 N N . ILE A 1 79 ? -46.295 -1.579 52.731 1.00 31.31 79 ILE A N 1
ATOM 585 C CA . ILE A 1 79 ? -46.650 -0.158 52.627 1.00 31.31 79 ILE A CA 1
ATOM 586 C C . ILE A 1 79 ? -46.590 0.455 54.034 1.00 31.31 79 ILE A C 1
ATOM 588 O O . ILE A 1 79 ? -47.191 -0.091 54.959 1.00 31.31 79 ILE A O 1
ATOM 592 N N . THR A 1 80 ? -45.951 1.619 54.185 1.00 32.78 80 THR A N 1
ATOM 593 C CA . THR A 1 80 ? -46.190 2.526 55.325 1.00 32.78 80 THR A CA 1
ATOM 594 C C . THR A 1 80 ? -46.216 3.977 54.825 1.00 32.78 80 THR A C 1
ATOM 596 O O . THR A 1 80 ? -45.268 4.376 54.153 1.00 32.78 80 THR A O 1
ATOM 599 N N . PRO A 1 81 ? -47.254 4.782 55.123 1.00 38.72 81 PRO A N 1
ATOM 600 C CA . PRO A 1 81 ? -47.289 6.203 54.791 1.00 38.72 81 PRO A CA 1
ATOM 601 C C . PRO A 1 81 ? -46.803 7.057 55.973 1.00 38.72 81 PRO A C 1
ATOM 603 O O . PRO A 1 81 ? -47.216 6.843 57.113 1.00 38.72 81 PRO A O 1
ATOM 606 N N . GLY A 1 82 ? -45.974 8.062 55.697 1.00 31.31 82 GLY A N 1
ATOM 607 C CA . GLY A 1 82 ? -45.542 9.049 56.684 1.00 31.31 82 GLY A CA 1
ATOM 608 C C . GLY A 1 82 ? -45.259 10.398 56.033 1.00 31.31 82 GLY A C 1
ATOM 609 O O . GLY A 1 82 ? -44.301 10.539 55.286 1.00 31.31 82 GLY A O 1
ATOM 610 N N . HIS A 1 83 ? -46.125 11.373 56.308 1.00 35.41 83 HIS A N 1
ATOM 611 C CA . HIS A 1 83 ? -45.945 12.786 55.985 1.00 35.41 83 HIS A CA 1
ATOM 612 C C . HIS A 1 83 ? -44.755 13.400 56.735 1.00 35.41 83 HIS A C 1
ATOM 614 O O . HIS A 1 83 ? -44.624 13.208 57.942 1.00 35.41 83 HIS A O 1
ATOM 620 N N . GLY A 1 84 ? -43.995 14.248 56.042 1.00 30.97 84 GLY A N 1
ATOM 621 C CA . GLY A 1 84 ? -43.049 15.192 56.630 1.00 30.97 84 GLY A CA 1
ATOM 622 C C . GLY A 1 84 ? -42.619 16.220 55.588 1.00 30.97 84 GLY A C 1
ATOM 623 O O . GLY A 1 84 ? -41.885 15.902 54.664 1.00 30.97 84 GLY A O 1
ATOM 624 N N . THR A 1 85 ? -43.146 17.434 55.700 1.00 43.44 85 THR A N 1
ATOM 625 C CA . THR A 1 85 ? -42.747 18.623 54.940 1.00 43.44 85 THR A CA 1
ATOM 626 C C . THR A 1 85 ? -41.458 19.199 55.520 1.00 43.44 85 THR A C 1
ATOM 628 O O . THR A 1 85 ? -41.523 19.756 56.614 1.00 43.44 85 THR A O 1
ATOM 631 N N . GLU A 1 86 ? -40.342 19.150 54.789 1.00 33.09 86 GLU A N 1
ATOM 632 C CA . GLU A 1 86 ? -39.165 19.993 55.046 1.00 33.09 86 GLU A CA 1
ATOM 633 C C . GLU A 1 86 ? -38.536 20.497 53.736 1.00 33.09 86 GLU A C 1
ATOM 635 O O . GLU A 1 86 ? -38.592 19.852 52.692 1.00 33.09 86 GLU A O 1
ATOM 640 N N . SER A 1 87 ? -38.030 21.728 53.818 1.00 31.88 87 SER A N 1
ATOM 641 C CA . SER A 1 87 ? -37.468 22.572 52.757 1.00 31.88 87 SER A CA 1
ATOM 642 C C . SER A 1 87 ? -36.090 22.061 52.292 1.00 31.88 87 SER A C 1
ATOM 644 O O . SER A 1 87 ? -35.390 21.445 53.095 1.00 31.88 87 SER A O 1
ATOM 646 N N . PRO A 1 88 ? -35.658 22.330 51.043 1.00 38.94 88 PRO A N 1
ATOM 647 C CA . PRO A 1 88 ? -34.545 21.623 50.426 1.00 38.94 88 PRO A CA 1
ATOM 648 C C . PRO A 1 88 ? -33.207 22.155 50.943 1.00 38.94 88 PRO A C 1
ATOM 650 O O . PRO A 1 88 ? -32.860 23.317 50.744 1.00 38.94 88 PRO A O 1
ATOM 653 N N . SER A 1 89 ? -32.452 21.279 51.591 1.00 35.34 89 SER A N 1
ATOM 654 C CA . SER A 1 89 ? -31.000 21.357 51.616 1.00 35.34 89 SER A CA 1
ATOM 655 C C . SER A 1 89 ? -30.552 20.184 50.755 1.00 35.34 89 SER A C 1
ATOM 657 O O . SER A 1 89 ? -30.657 19.038 51.188 1.00 35.34 89 SER A O 1
ATOM 659 N N . GLU A 1 90 ? -30.181 20.457 49.503 1.00 36.09 90 GLU A N 1
ATOM 660 C CA . GLU A 1 90 ? -29.636 19.461 48.577 1.00 36.09 90 GLU A CA 1
ATOM 661 C C . GLU A 1 90 ? -28.274 19.005 49.106 1.00 36.09 90 GLU A C 1
ATOM 663 O O . GLU A 1 90 ? -27.221 19.531 48.762 1.00 36.09 90 GLU A O 1
ATOM 668 N N . THR A 1 91 ? -28.302 18.046 50.025 1.00 40.09 91 THR A N 1
ATOM 669 C CA . THR A 1 91 ? -27.186 17.129 50.211 1.00 40.09 91 THR A CA 1
ATOM 670 C C . THR A 1 91 ? -27.132 16.281 48.939 1.00 40.09 91 THR A C 1
ATOM 672 O O . THR A 1 91 ? -28.177 15.723 48.584 1.00 40.09 91 THR A O 1
ATOM 675 N N . PRO A 1 92 ? -25.984 16.179 48.244 1.00 45.34 92 PRO A N 1
ATOM 676 C CA . PRO A 1 92 ? -25.843 15.277 47.108 1.00 45.34 92 PRO A CA 1
ATOM 677 C C . PRO A 1 92 ? -26.343 13.895 47.527 1.00 45.34 92 PRO A C 1
ATOM 679 O O . PRO A 1 92 ? -25.920 13.361 48.556 1.00 45.34 92 PRO A O 1
ATOM 682 N N . SER A 1 93 ? -27.323 13.365 46.794 1.00 45.50 93 SER A N 1
ATOM 683 C CA . SER A 1 93 ? -27.763 11.987 47.003 1.00 45.50 93 SER A CA 1
ATOM 684 C C . SER A 1 93 ? -26.539 11.094 46.818 1.00 45.50 93 SER A C 1
ATOM 686 O O . SER A 1 93 ? -25.760 11.330 45.898 1.00 45.50 93 SER A O 1
ATOM 688 N N . ALA A 1 94 ? -26.333 10.137 47.728 1.00 45.97 94 ALA A N 1
ATOM 689 C CA . ALA A 1 94 ? -25.219 9.196 47.646 1.00 45.97 94 ALA A CA 1
ATOM 690 C C . ALA A 1 94 ? -25.134 8.606 46.225 1.00 45.97 94 ALA A C 1
ATOM 692 O O . ALA A 1 94 ? -26.200 8.355 45.647 1.00 45.97 94 ALA A O 1
ATOM 693 N N . PRO A 1 95 ? -23.919 8.416 45.676 1.00 51.03 95 PRO A N 1
ATOM 694 C CA . PRO A 1 95 ? -23.740 7.966 44.305 1.00 51.03 95 PRO A CA 1
ATOM 695 C C . PRO A 1 95 ? -24.574 6.708 44.073 1.00 51.03 95 PRO A C 1
ATOM 697 O O . PRO A 1 95 ? -24.539 5.744 44.846 1.00 51.03 95 PRO A O 1
ATOM 700 N N . VAL A 1 96 ? -25.420 6.797 43.050 1.00 52.53 96 VAL A N 1
ATOM 701 C CA . VAL A 1 96 ? -26.167 5.671 42.500 1.00 52.53 96 VAL A CA 1
ATOM 702 C C . VAL A 1 96 ? -25.126 4.610 42.138 1.00 52.53 96 VAL A C 1
ATOM 704 O O . VAL A 1 96 ? -24.057 4.965 41.655 1.00 52.53 96 VAL A O 1
ATOM 707 N N . GLY A 1 97 ? -25.391 3.349 42.491 1.00 58.25 97 GLY A N 1
ATOM 708 C CA . GLY A 1 97 ? -24.399 2.270 42.450 1.00 58.25 97 GLY A CA 1
ATOM 709 C C . GLY A 1 97 ? -23.619 2.199 41.137 1.00 58.25 97 GLY A C 1
ATOM 710 O O . GLY A 1 97 ? -24.155 2.553 40.089 1.00 58.25 97 GLY A O 1
ATOM 711 N N . SER A 1 98 ? -22.374 1.730 41.240 1.00 65.69 98 SER A N 1
ATOM 712 C CA . SER A 1 98 ? -21.429 1.599 40.132 1.00 65.69 98 SER A CA 1
ATOM 713 C C . SER A 1 98 ? -22.096 1.024 38.882 1.00 65.69 98 SER A C 1
ATOM 715 O O . SER A 1 98 ? -22.788 -0.002 38.952 1.00 65.69 98 SER A O 1
ATOM 717 N N . VAL A 1 99 ? -21.930 1.704 37.749 1.00 73.69 99 VAL A N 1
ATOM 718 C CA . VAL A 1 99 ? -22.529 1.289 36.478 1.00 73.69 99 VAL A CA 1
ATOM 719 C C . VAL A 1 99 ? -21.631 0.221 35.881 1.00 73.69 99 VAL A C 1
ATOM 721 O O . VAL A 1 99 ? -20.688 0.498 35.152 1.00 73.69 99 VAL A O 1
ATOM 724 N N . VAL A 1 100 ? -21.935 -1.029 36.206 1.00 79.06 100 VAL A N 1
ATOM 725 C CA . VAL A 1 100 ? -21.200 -2.171 35.670 1.00 79.06 100 VAL A CA 1
ATOM 726 C C . VAL A 1 100 ? -21.784 -2.538 34.305 1.00 79.06 100 VAL A C 1
ATOM 728 O O . VAL A 1 100 ? -22.847 -3.157 34.220 1.00 79.06 100 VAL A O 1
ATOM 731 N N . LEU A 1 101 ? -21.096 -2.135 33.232 1.00 88.56 101 LEU A N 1
ATOM 732 C CA . LEU A 1 101 ? -21.347 -2.641 31.883 1.00 88.56 101 LEU A CA 1
ATOM 733 C C . LEU A 1 101 ? -20.605 -3.969 31.727 1.00 88.56 101 LEU A C 1
ATOM 735 O O . LEU A 1 101 ? -19.390 -4.011 31.566 1.00 88.56 101 LEU A O 1
ATOM 739 N N . GLU A 1 102 ? -21.353 -5.061 31.818 1.00 91.56 102 GLU A N 1
ATOM 740 C CA . GLU A 1 102 ? -20.838 -6.419 31.670 1.00 91.56 102 GLU A CA 1
ATOM 741 C C . GLU A 1 102 ? -21.478 -7.094 30.464 1.00 91.56 102 GLU A C 1
ATOM 743 O O . GLU A 1 102 ? -22.668 -6.928 30.181 1.00 91.56 102 GLU A O 1
ATOM 748 N N . CYS A 1 103 ? -20.690 -7.919 29.788 1.00 94.62 103 CYS A N 1
ATOM 749 C CA . CYS A 1 103 ? -21.141 -8.699 28.655 1.00 94.62 103 CYS A CA 1
ATOM 750 C C . CYS A 1 103 ? -22.433 -9.494 28.922 1.00 94.62 103 CYS A C 1
ATOM 752 O O . CYS A 1 103 ? -22.555 -10.244 29.893 1.00 94.62 103 CYS A O 1
ATOM 754 N N . GLY A 1 104 ? -23.418 -9.332 28.033 1.00 91.00 104 GLY A N 1
ATOM 755 C CA . GLY A 1 104 ? -24.738 -9.957 28.119 1.00 91.00 104 GLY A CA 1
ATOM 756 C C . GLY A 1 104 ? -25.695 -9.336 29.143 1.00 91.00 104 GLY A C 1
ATOM 757 O O . GLY A 1 104 ? -26.844 -9.782 29.225 1.00 91.00 104 GLY A O 1
ATOM 758 N N . GLN A 1 105 ? -25.274 -8.328 29.916 1.00 93.12 105 GLN A N 1
ATOM 759 C CA . GLN A 1 105 ? -26.174 -7.617 30.823 1.00 93.12 105 GLN A CA 1
ATOM 760 C C . GLN A 1 105 ? -27.046 -6.616 30.056 1.00 93.12 105 GLN A C 1
ATOM 762 O O . GLN A 1 105 ? -26.576 -5.982 29.105 1.00 93.12 105 GLN A O 1
ATOM 767 N N . PRO A 1 106 ? -28.320 -6.448 30.458 1.00 91.75 106 PRO A N 1
ATOM 768 C CA . PRO A 1 106 ? -29.146 -5.377 29.934 1.00 91.75 106 PRO A CA 1
ATOM 769 C C . PRO A 1 106 ? -28.581 -4.030 30.389 1.00 91.75 106 PRO A C 1
ATOM 771 O O . PRO A 1 106 ? -28.342 -3.815 31.580 1.00 91.75 106 PRO A O 1
ATOM 774 N N . VAL A 1 107 ? -28.425 -3.108 29.447 1.00 89.50 107 VAL A N 1
ATOM 775 C CA . VAL A 1 107 ? -28.134 -1.712 29.752 1.00 89.50 107 VAL A CA 1
ATOM 776 C C . VAL A 1 107 ? -29.444 -1.107 30.238 1.00 89.50 107 VAL A C 1
ATOM 778 O O . VAL A 1 107 ? -30.400 -0.952 29.482 1.00 89.50 107 VAL A O 1
ATOM 781 N N . GLY A 1 108 ? -29.542 -0.895 31.553 1.00 82.50 108 GLY A N 1
ATOM 782 C CA . GLY A 1 108 ? -30.699 -0.236 32.156 1.00 82.50 108 GLY A CA 1
ATOM 783 C C . GLY A 1 108 ? -30.809 1.228 31.719 1.00 82.50 108 GLY A C 1
ATOM 784 O O . GLY A 1 108 ? -30.153 1.664 30.777 1.00 82.50 108 GLY A O 1
ATOM 785 N N . ASP A 1 109 ? -31.591 2.023 32.451 1.00 77.62 109 ASP A N 1
ATOM 786 C CA . ASP A 1 109 ? -31.601 3.482 32.288 1.00 77.62 109 ASP A CA 1
ATOM 787 C C . ASP A 1 109 ? -30.270 4.074 32.794 1.00 77.62 109 ASP A C 1
ATOM 789 O O . ASP A 1 109 ? -30.204 4.677 33.868 1.00 77.62 109 ASP A O 1
ATOM 793 N N . VAL A 1 110 ? -29.185 3.858 32.049 1.00 78.31 110 VAL A N 1
ATOM 794 C CA . VAL A 1 110 ? -27.879 4.451 32.321 1.00 78.31 110 VAL A CA 1
ATOM 795 C C . VAL A 1 110 ? -27.996 5.936 32.017 1.00 78.31 110 VAL A C 1
ATOM 797 O O . VAL A 1 110 ? -28.110 6.352 30.866 1.00 78.31 110 VAL A O 1
ATOM 800 N N . GLN A 1 111 ? -28.048 6.741 33.074 1.00 75.44 111 GLN A N 1
ATOM 801 C CA . GLN A 1 111 ? -28.013 8.190 32.946 1.00 75.44 111 GLN A CA 1
ATOM 802 C C . GLN A 1 111 ? -26.553 8.607 32.762 1.00 75.44 111 GLN A C 1
ATOM 804 O O . GLN A 1 111 ? -25.742 8.272 33.630 1.00 75.44 111 GLN A O 1
ATOM 809 N N . PRO A 1 112 ? -26.202 9.315 31.675 1.00 74.25 112 PRO A N 1
ATOM 810 C CA . PRO A 1 112 ? -24.845 9.804 31.493 1.00 74.25 112 PRO A CA 1
ATOM 811 C C . PRO A 1 112 ? -24.460 10.690 32.679 1.00 74.25 112 PRO A C 1
ATOM 813 O O . PRO A 1 112 ? -25.220 11.571 33.098 1.00 74.25 112 PRO A O 1
ATOM 816 N N . TYR A 1 113 ? -23.289 10.422 33.247 1.00 75.06 113 TYR A N 1
ATOM 817 C CA . TYR A 1 113 ? -22.771 11.189 34.369 1.00 75.06 113 TYR A CA 1
ATOM 818 C C . TYR A 1 113 ? -22.159 12.479 33.825 1.00 75.06 113 TYR A C 1
ATOM 820 O O . TYR A 1 113 ? -21.209 12.433 33.051 1.00 75.06 113 TYR A O 1
ATOM 828 N N . SER A 1 114 ? -22.740 13.627 34.181 1.00 73.88 114 SER A N 1
ATOM 829 C CA . SER A 1 114 ? -22.389 14.917 33.569 1.00 73.88 114 SER A CA 1
ATOM 830 C C . SER A 1 114 ? -21.624 15.872 34.489 1.00 73.88 114 SER A C 1
ATOM 832 O O . SER A 1 114 ? -21.312 16.988 34.075 1.00 73.88 114 SER A O 1
ATOM 834 N N . THR A 1 115 ? -21.403 15.536 35.766 1.00 82.75 115 THR A N 1
ATOM 835 C CA . THR A 1 115 ? -20.724 16.431 36.722 1.00 82.75 115 THR A CA 1
ATOM 836 C C . THR A 1 115 ? -20.071 15.632 37.848 1.00 82.75 115 THR A C 1
ATOM 838 O O . THR A 1 115 ? -20.787 14.882 38.501 1.00 82.75 115 THR A O 1
ATOM 841 N N . PRO A 1 116 ? -18.774 15.837 38.151 1.00 89.94 116 PRO A N 1
ATOM 842 C CA . PRO A 1 116 ? -17.887 16.894 37.633 1.00 89.94 116 PRO A CA 1
ATOM 843 C C . PRO A 1 116 ? -17.284 16.622 36.248 1.00 89.94 116 PRO A C 1
ATOM 845 O O . PRO A 1 116 ? -16.770 17.541 35.608 1.00 89.94 116 PRO A O 1
ATOM 848 N N . LEU A 1 117 ? -17.357 15.385 35.773 1.00 91.62 117 LEU A N 1
ATOM 849 C CA . LEU A 1 117 ? -16.790 14.964 34.498 1.00 91.62 117 LEU A CA 1
ATOM 850 C C . LEU A 1 117 ? -17.909 14.687 33.495 1.00 91.62 117 LEU A C 1
ATOM 852 O O . LEU A 1 117 ? -19.001 14.290 33.891 1.00 91.62 117 LEU A O 1
ATOM 856 N N . ASN A 1 118 ? -17.628 14.908 32.215 1.00 91.19 118 ASN A N 1
ATOM 857 C CA . ASN A 1 118 ? -18.473 14.475 31.110 1.00 91.19 118 ASN A CA 1
ATOM 858 C C . ASN A 1 118 ? -17.630 13.672 30.121 1.00 91.19 118 ASN A C 1
ATOM 860 O O . ASN A 1 118 ? -16.533 14.108 29.762 1.00 91.19 118 ASN A O 1
ATOM 864 N N . LEU A 1 119 ? -18.141 12.525 29.685 1.00 88.25 119 LEU A N 1
ATOM 865 C CA . LEU A 1 119 ? -17.491 11.676 28.696 1.00 88.25 119 LEU A CA 1
ATOM 866 C C . LEU A 1 119 ? -18.166 11.897 27.341 1.00 88.25 119 LEU A C 1
ATOM 868 O O . LEU A 1 119 ? -19.310 11.502 27.120 1.00 88.25 119 LEU A O 1
ATOM 872 N N . GLU A 1 120 ? -17.467 12.594 26.454 1.00 87.31 120 GLU A N 1
ATOM 873 C CA . GLU A 1 120 ? -17.960 12.995 25.137 1.00 87.31 120 GLU A CA 1
ATOM 874 C C . GLU A 1 120 ? -17.203 12.249 24.041 1.00 87.31 120 GLU A C 1
ATOM 876 O O . GLU A 1 120 ? -16.076 11.809 24.241 1.00 87.31 120 GLU A O 1
ATOM 881 N N . THR A 1 121 ? -17.783 12.178 22.848 1.00 81.31 121 THR A N 1
ATOM 882 C CA . THR A 1 121 ? -17.074 11.751 21.639 1.00 81.31 121 THR A CA 1
ATOM 883 C C . THR A 1 121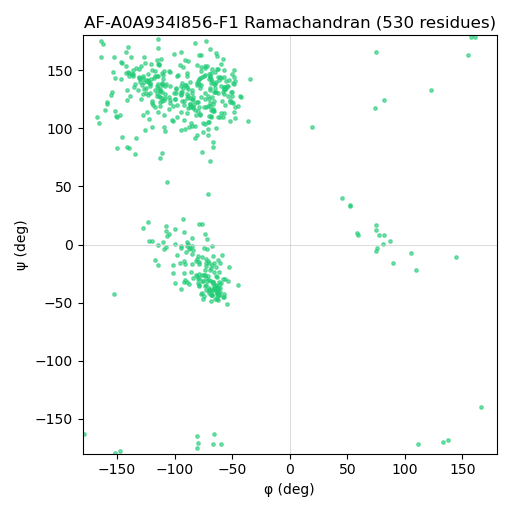 ? -17.087 12.867 20.598 1.00 81.31 121 THR A C 1
ATOM 885 O O . THR A 1 121 ? -18.040 13.650 20.546 1.00 81.31 121 THR A O 1
ATOM 888 N N . GLU A 1 122 ? -16.054 12.939 19.749 1.00 72.56 122 GLU A N 1
ATOM 889 C CA . GLU A 1 122 ? -16.037 13.866 18.602 1.00 72.56 122 GLU A CA 1
ATOM 890 C C . GLU A 1 122 ? -17.248 13.649 17.682 1.00 72.56 122 GLU A C 1
ATOM 892 O O . GLU A 1 122 ? -17.787 14.605 17.123 1.00 72.56 122 GLU A O 1
ATOM 897 N N . LEU A 1 123 ? -17.750 12.409 17.621 1.00 63.47 123 LEU A N 1
ATOM 898 C CA . LEU A 1 123 ? -18.913 12.017 16.821 1.00 63.47 123 LEU A CA 1
ATOM 899 C C . LEU A 1 123 ? -20.197 12.759 17.238 1.00 63.47 123 LEU A C 1
ATOM 901 O O . LEU A 1 123 ? -21.109 12.935 16.442 1.00 63.47 123 LEU A O 1
ATOM 905 N N . ALA A 1 124 ? -20.300 13.268 18.467 1.00 57.16 124 ALA A N 1
ATOM 906 C CA . ALA A 1 124 ? -21.483 14.024 18.879 1.00 57.16 124 ALA A CA 1
ATOM 907 C C . ALA A 1 124 ? -21.558 15.426 18.232 1.00 57.16 124 ALA A C 1
ATOM 909 O O . ALA A 1 124 ? -22.597 16.082 18.315 1.00 57.16 124 ALA A O 1
ATOM 910 N N . ALA A 1 125 ? -20.478 15.908 17.601 1.00 54.44 125 ALA A N 1
ATOM 911 C CA . ALA A 1 125 ? -20.386 17.280 17.109 1.00 54.44 125 ALA A CA 1
ATOM 912 C C . ALA A 1 125 ? -20.836 17.481 15.647 1.00 54.44 125 ALA A C 1
ATOM 914 O O . ALA A 1 125 ? -21.226 18.604 15.315 1.00 54.44 125 ALA A O 1
ATOM 915 N N . GLU A 1 126 ? -20.803 16.459 14.772 1.00 52.44 126 GLU A N 1
ATOM 916 C CA . GLU A 1 126 ? -20.953 16.681 13.313 1.00 52.44 126 GLU A CA 1
ATOM 917 C C . GLU A 1 126 ? -22.255 16.180 12.645 1.00 52.44 126 GLU A C 1
ATOM 919 O O . GLU A 1 126 ? -22.435 16.407 11.447 1.00 52.44 126 GLU A O 1
ATOM 924 N N . GLY A 1 127 ? -23.227 15.613 13.374 1.00 56.34 127 GLY A N 1
ATOM 925 C CA . GLY A 1 127 ? -24.581 15.378 12.834 1.00 56.34 127 GLY A CA 1
ATOM 926 C C . GLY A 1 127 ? -25.385 14.247 13.487 1.00 56.34 127 GLY A C 1
ATOM 927 O O . GLY A 1 127 ? -24.832 13.375 14.142 1.00 56.34 127 GLY A O 1
ATOM 928 N N . ASP A 1 128 ? -26.707 14.244 13.262 1.00 62.84 128 ASP A N 1
ATOM 929 C CA . ASP A 1 128 ? -27.681 13.290 13.844 1.00 62.84 128 ASP A CA 1
ATOM 930 C C . ASP A 1 128 ? -27.719 11.902 13.144 1.00 62.84 128 ASP A C 1
ATOM 932 O O . ASP A 1 128 ? -28.716 11.181 13.229 1.00 62.84 128 ASP A O 1
ATOM 936 N N . GLY A 1 129 ? -26.690 11.536 12.373 1.00 66.88 129 GLY A N 1
ATOM 937 C CA . GLY A 1 129 ? -26.640 10.263 11.636 1.00 66.88 129 GLY A CA 1
ATOM 938 C C . GLY A 1 129 ? -25.944 9.146 12.424 1.00 66.88 129 GLY A C 1
ATOM 939 O O . GLY A 1 129 ? -25.076 9.453 13.238 1.00 66.88 129 GLY A O 1
ATOM 940 N N . PRO A 1 130 ? -26.277 7.859 12.190 1.00 67.50 130 PRO A N 1
ATOM 941 C CA . PRO A 1 130 ? -25.488 6.759 12.732 1.00 67.50 130 PRO A CA 1
ATOM 942 C C . PRO A 1 130 ? -24.086 6.762 12.112 1.00 67.50 130 PRO A C 1
ATOM 944 O O . PRO A 1 130 ? -23.923 6.929 10.899 1.00 67.50 130 PRO A O 1
ATOM 947 N N . TRP A 1 131 ? -23.076 6.592 12.958 1.00 74.19 131 TRP A N 1
ATOM 948 C CA . TRP A 1 131 ? -21.670 6.671 12.569 1.00 74.19 131 TRP A CA 1
ATOM 949 C C . TRP A 1 131 ? -21.153 5.316 12.116 1.00 74.19 131 TRP A C 1
ATOM 951 O O . TRP A 1 131 ? -21.274 4.339 12.847 1.00 74.19 131 TRP A O 1
ATOM 961 N N . SER A 1 132 ? -20.551 5.246 10.930 1.00 72.06 132 SER A N 1
ATOM 962 C CA . SER A 1 132 ? -19.933 4.004 10.465 1.00 72.06 132 SER A CA 1
ATOM 963 C C . SER A 1 132 ? -18.617 3.770 11.205 1.00 72.06 132 SER A C 1
ATOM 965 O O . SER A 1 132 ? -17.696 4.571 11.062 1.00 72.06 132 SER A O 1
ATOM 967 N N . ILE A 1 133 ? -18.510 2.671 11.951 1.00 73.62 133 ILE A N 1
ATOM 968 C CA . ILE A 1 133 ? -17.274 2.257 12.628 1.00 73.62 133 ILE A CA 1
ATOM 969 C C . ILE A 1 133 ? -16.747 0.947 12.035 1.00 73.62 133 ILE A C 1
ATOM 971 O O . ILE A 1 133 ? -17.525 0.073 11.649 1.00 73.62 133 ILE A O 1
ATOM 975 N N . ASN A 1 134 ? -15.420 0.806 11.978 1.00 69.56 134 ASN A N 1
ATOM 976 C CA . ASN A 1 134 ? -14.758 -0.467 11.700 1.00 69.56 134 ASN A CA 1
ATOM 977 C C . ASN A 1 134 ? -14.097 -0.980 12.998 1.00 69.56 134 ASN A C 1
ATOM 979 O O . ASN A 1 134 ? -12.996 -0.540 13.340 1.00 69.56 134 ASN A O 1
ATOM 983 N N . PRO A 1 135 ? -14.753 -1.895 13.733 1.00 62.97 135 PRO A N 1
ATOM 984 C CA . PRO A 1 135 ? -14.260 -2.383 15.019 1.00 62.97 135 PRO A CA 1
ATOM 985 C C . PRO A 1 135 ? -12.990 -3.240 14.897 1.00 62.97 135 PRO A C 1
ATOM 987 O O . PRO A 1 135 ? -12.249 -3.358 15.870 1.00 62.97 135 PRO A O 1
ATOM 990 N N . GLN A 1 136 ? -12.700 -3.795 13.711 1.00 59.12 136 GLN A N 1
ATOM 991 C CA . GLN A 1 136 ? -11.466 -4.548 13.454 1.00 59.12 136 GLN A CA 1
ATOM 992 C C . GLN A 1 136 ? -10.264 -3.624 13.226 1.00 59.12 136 GLN A C 1
ATOM 994 O O . GLN A 1 136 ? -9.167 -3.928 13.692 1.00 59.12 136 GLN A O 1
ATOM 999 N N . ALA A 1 137 ? -10.488 -2.471 12.588 1.00 51.59 137 ALA A N 1
ATOM 1000 C CA . ALA A 1 137 ? -9.452 -1.506 12.210 1.00 51.59 137 ALA A CA 1
ATOM 1001 C C . ALA A 1 137 ? -8.840 -0.715 13.378 1.00 51.59 137 ALA A C 1
ATOM 1003 O O . ALA A 1 137 ? -8.106 0.245 13.153 1.00 51.59 137 ALA A O 1
ATOM 1004 N N . ALA A 1 138 ? -9.217 -1.026 14.626 1.00 49.09 138 ALA A N 1
ATOM 1005 C CA . ALA A 1 138 ? -9.047 -0.109 15.752 1.00 49.09 138 ALA A CA 1
ATOM 1006 C C . ALA A 1 138 ? -9.495 1.318 15.371 1.00 49.09 138 ALA A C 1
ATOM 1008 O O . ALA A 1 138 ? -8.830 2.293 15.710 1.00 49.09 138 ALA A O 1
ATOM 1009 N N . SER A 1 139 ? -10.594 1.448 14.611 1.00 48.75 139 SER A N 1
ATOM 1010 C CA . SER A 1 139 ? -11.190 2.747 14.303 1.00 48.75 139 SER A CA 1
ATOM 1011 C C . SER A 1 139 ? -11.738 3.317 15.606 1.00 48.75 139 SER A C 1
ATOM 1013 O O . SER A 1 139 ? -12.884 3.067 15.975 1.00 48.75 139 SER A O 1
ATOM 1015 N N . ILE A 1 140 ? -10.864 4.034 16.309 1.00 58.00 140 ILE A N 1
ATOM 1016 C CA . ILE A 1 140 ? -11.090 4.688 17.592 1.00 58.00 140 ILE A CA 1
ATOM 1017 C C . ILE A 1 140 ? -12.277 5.631 17.426 1.00 58.00 140 ILE A C 1
ATOM 1019 O O . ILE A 1 140 ? -12.228 6.552 16.612 1.00 58.00 140 ILE A O 1
ATOM 1023 N N . ILE A 1 141 ? -13.339 5.410 18.198 1.00 69.06 141 ILE A N 1
ATOM 1024 C CA . ILE A 1 141 ? -14.272 6.486 18.517 1.00 69.06 141 ILE A CA 1
ATOM 1025 C C . ILE A 1 141 ? -13.468 7.417 19.423 1.00 69.06 141 ILE A C 1
ATOM 1027 O O . ILE A 1 141 ? -13.140 7.005 20.527 1.00 69.06 141 ILE A O 1
ATOM 1031 N N . PRO A 1 142 ? -13.068 8.628 19.001 1.00 74.50 142 PRO A N 1
ATOM 1032 C CA . PRO A 1 142 ? -12.272 9.476 19.871 1.00 74.50 142 PRO A CA 1
ATOM 1033 C C . PRO A 1 142 ? -13.152 9.867 21.050 1.00 74.50 142 PRO A C 1
ATOM 1035 O O . PRO A 1 142 ? -14.169 10.549 20.866 1.00 74.50 142 PRO A O 1
ATOM 1038 N N . THR A 1 143 ? -12.778 9.404 22.237 1.00 85.06 143 THR A N 1
ATOM 1039 C CA . THR A 1 143 ? -13.483 9.706 23.477 1.00 85.06 143 THR A CA 1
ATOM 1040 C C . THR A 1 143 ? -12.681 10.742 24.263 1.00 85.06 143 THR A C 1
ATOM 1042 O O . 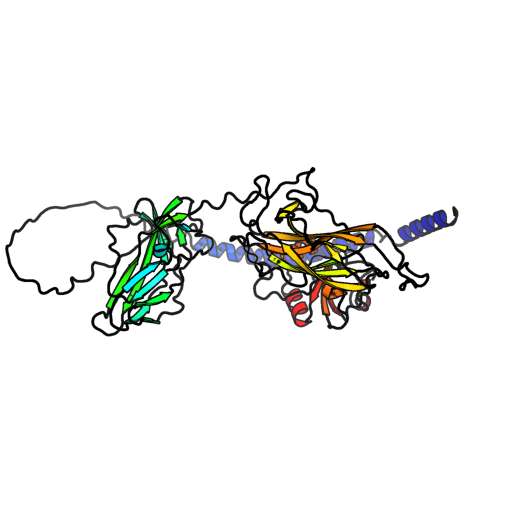THR A 1 143 ? -11.453 10.680 24.360 1.00 85.06 143 THR A O 1
ATOM 1045 N N . TYR A 1 144 ? -13.368 11.735 24.819 1.00 89.56 144 TYR A N 1
ATOM 1046 C CA . TYR A 1 144 ? -12.769 12.806 25.603 1.00 89.56 144 TYR A CA 1
ATOM 1047 C C . TYR A 1 144 ? -13.420 12.882 26.969 1.00 89.56 144 TYR A C 1
ATOM 1049 O O . TYR A 1 144 ? -14.641 13.004 27.089 1.00 89.56 144 TYR A O 1
ATOM 1057 N N . LEU A 1 145 ? -12.583 12.917 27.998 1.00 91.62 145 LEU A N 1
ATOM 1058 C CA . LEU A 1 145 ? -13.012 13.266 29.340 1.00 91.62 145 LEU A CA 1
ATOM 1059 C C . LEU A 1 145 ? -12.911 14.784 29.512 1.00 91.62 145 LEU A C 1
ATOM 1061 O O . LEU A 1 145 ? -11.822 15.355 29.410 1.00 91.62 145 LEU A O 1
ATOM 1065 N N . THR A 1 146 ? -14.044 15.439 29.755 1.00 93.38 146 THR A N 1
ATOM 1066 C CA . THR A 1 146 ? -14.140 16.897 29.897 1.00 93.38 146 THR A CA 1
ATOM 1067 C C . THR A 1 146 ? -14.458 17.279 31.336 1.00 93.38 146 THR A C 1
ATOM 1069 O O . THR A 1 146 ? -15.399 16.759 31.937 1.00 93.38 146 THR A O 1
ATOM 1072 N N . ASN A 1 147 ? -13.706 18.229 31.889 1.00 95.44 147 ASN A N 1
ATOM 1073 C CA . ASN A 1 147 ? -14.015 18.820 33.189 1.00 95.44 147 ASN A CA 1
ATOM 1074 C C . ASN A 1 147 ? -15.086 19.907 33.040 1.00 95.44 147 ASN A C 1
ATOM 1076 O O . ASN A 1 147 ? -14.822 20.974 32.494 1.00 95.44 147 ASN A O 1
ATOM 1080 N N . THR A 1 148 ? -16.284 19.645 33.564 1.00 94.38 148 THR A N 1
ATOM 1081 C CA . THR A 1 148 ? -17.442 20.562 33.493 1.00 94.38 148 THR A CA 1
ATOM 1082 C C . THR A 1 148 ? -17.494 21.561 34.651 1.00 94.38 148 THR A C 1
ATOM 1084 O O . THR A 1 148 ? -18.420 22.370 34.760 1.00 94.38 148 THR A O 1
ATOM 1087 N N . THR A 1 149 ? -16.520 21.501 35.559 1.00 94.88 149 THR A N 1
ATOM 1088 C CA . THR A 1 149 ? -16.456 22.364 36.735 1.00 94.88 149 THR A CA 1
ATOM 1089 C C . THR A 1 149 ? -15.595 23.598 36.484 1.00 94.88 149 THR A C 1
ATOM 1091 O O . THR A 1 149 ? -14.802 23.672 35.552 1.00 94.88 149 THR A O 1
ATOM 1094 N N . SER A 1 150 ? -15.708 24.583 37.375 1.00 94.75 150 SER A N 1
ATOM 1095 C CA . SER A 1 150 ? -14.855 25.776 37.369 1.00 94.75 150 SER A CA 1
ATOM 1096 C C . SER A 1 150 ? -13.520 25.591 38.102 1.00 94.75 150 SER A C 1
ATOM 1098 O O . SER A 1 150 ? -12.788 26.566 38.287 1.00 94.75 150 SER A O 1
ATOM 1100 N N . GLN A 1 151 ? -13.206 24.374 38.559 1.00 95.44 151 GLN A N 1
ATOM 1101 C CA . GLN A 1 151 ? -11.993 24.051 39.310 1.00 95.44 151 GLN A CA 1
ATOM 1102 C C . GLN A 1 151 ? -11.120 23.087 38.514 1.00 95.44 151 GLN A C 1
ATOM 1104 O O . GLN A 1 151 ? -11.636 22.211 37.835 1.00 95.44 151 GLN A O 1
ATOM 1109 N N . THR A 1 152 ? -9.802 23.219 38.623 1.00 95.81 152 THR A N 1
ATOM 1110 C CA . THR A 1 152 ? -8.866 22.218 38.104 1.00 95.81 152 THR A CA 1
ATOM 1111 C C . THR A 1 152 ? -9.045 20.906 38.872 1.00 95.81 152 THR A C 1
ATOM 1113 O O . THR A 1 152 ? -9.067 20.922 40.105 1.00 95.81 152 THR A O 1
ATOM 1116 N N . LEU A 1 153 ? -9.163 19.785 38.161 1.00 96.06 153 LEU A N 1
ATOM 1117 C CA . LEU A 1 153 ? -9.280 18.445 38.736 1.00 96.06 153 LEU A CA 1
ATOM 1118 C C . LEU A 1 153 ? -7.987 17.663 38.505 1.00 96.06 153 LEU A C 1
ATOM 1120 O O . LEU A 1 153 ? -7.448 17.670 37.400 1.00 96.06 153 LEU A O 1
ATOM 1124 N N . THR A 1 154 ? -7.515 16.961 39.532 1.00 95.62 154 THR A N 1
ATOM 1125 C CA . THR A 1 154 ? -6.471 15.937 39.395 1.00 95.62 154 THR A CA 1
ATOM 1126 C C . THR A 1 154 ? -7.159 14.585 39.385 1.00 95.62 154 THR A C 1
ATOM 1128 O O . THR A 1 154 ? -7.923 14.293 40.301 1.00 95.62 154 THR A O 1
ATOM 1131 N N . LEU A 1 155 ? -6.916 13.791 38.354 1.00 94.50 155 LEU A N 1
ATOM 1132 C CA . LEU A 1 155 ? -7.574 12.519 38.106 1.00 94.50 155 LEU A CA 1
ATOM 1133 C C . LEU A 1 155 ? -6.547 11.394 38.134 1.00 94.50 155 LEU A C 1
ATOM 1135 O O . LEU A 1 155 ? -5.450 11.572 37.606 1.00 94.50 155 LEU A O 1
ATOM 1139 N N . THR A 1 156 ? -6.948 10.250 38.672 1.00 94.06 156 THR A N 1
ATOM 1140 C CA . THR A 1 156 ? -6.278 8.968 38.484 1.00 94.06 156 THR A CA 1
ATOM 1141 C C . THR A 1 156 ? -7.246 8.023 37.766 1.00 94.06 156 THR A C 1
ATOM 1143 O O . THR A 1 156 ? -8.344 7.770 38.258 1.00 94.06 156 THR A O 1
ATOM 1146 N N . LEU A 1 157 ? -6.871 7.564 36.577 1.00 90.12 157 LEU A N 1
ATOM 1147 C CA . LEU A 1 157 ? -7.580 6.599 35.746 1.00 90.12 157 LEU A CA 1
ATOM 1148 C C . LEU A 1 157 ? -7.181 5.191 36.196 1.00 90.12 157 LEU A C 1
ATOM 1150 O O . LEU A 1 157 ? -6.000 4.838 36.146 1.00 90.12 157 LEU A O 1
ATOM 1154 N N . GLU A 1 158 ? -8.151 4.398 36.646 1.00 85.12 158 GLU A N 1
ATOM 1155 C CA . GLU A 1 158 ? -7.900 3.018 37.093 1.00 85.12 158 GLU A CA 1
ATOM 1156 C C . GLU A 1 158 ? -7.817 2.045 35.902 1.00 85.12 158 GLU A C 1
ATOM 1158 O O . GLU A 1 158 ? -7.132 1.021 35.963 1.00 85.12 158 GLU A O 1
ATOM 1163 N N . GLU A 1 159 ? -8.469 2.394 34.791 1.00 84.06 159 GLU A N 1
ATOM 1164 C CA . GLU A 1 159 ? -8.461 1.659 33.526 1.00 84.06 159 GLU A CA 1
ATOM 1165 C C . GLU A 1 159 ? -8.443 2.611 32.319 1.00 84.06 159 GLU A C 1
ATOM 1167 O O . GLU A 1 159 ? -8.656 3.816 32.460 1.00 84.06 159 GLU A O 1
ATOM 1172 N N . ASN A 1 160 ? -8.138 2.092 31.124 1.00 80.62 160 ASN A N 1
ATOM 1173 C CA . ASN A 1 160 ? -8.367 2.852 29.898 1.00 80.62 160 ASN A CA 1
ATOM 1174 C C . ASN A 1 160 ? -9.875 2.983 29.694 1.00 80.62 160 ASN A C 1
ATOM 1176 O O . ASN A 1 160 ? -10.632 2.067 30.026 1.00 80.62 160 ASN A O 1
ATOM 1180 N N . ALA A 1 161 ? -10.308 4.101 29.114 1.00 80.00 161 ALA A N 1
ATOM 1181 C CA . ALA A 1 161 ? -11.672 4.155 28.620 1.00 80.00 161 ALA A CA 1
ATOM 1182 C C . ALA A 1 161 ? -11.845 3.078 27.551 1.00 80.00 161 ALA A C 1
ATOM 1184 O O . ALA A 1 161 ? -10.914 2.762 26.805 1.00 80.00 161 ALA A O 1
ATOM 1185 N N . GLY A 1 162 ? -13.030 2.489 27.532 1.00 84.56 162 GLY A N 1
ATOM 1186 C CA . GLY A 1 162 ? -13.351 1.491 26.542 1.00 84.56 162 GLY A CA 1
ATOM 1187 C C . GLY A 1 162 ? -14.772 1.647 26.043 1.00 84.56 162 GLY A C 1
ATOM 1188 O O . GLY A 1 162 ? -15.676 2.054 26.779 1.00 84.56 162 GLY A O 1
ATOM 1189 N N . VAL A 1 163 ? -14.954 1.310 24.771 1.00 89.75 163 VAL A N 1
ATOM 1190 C CA . VAL A 1 163 ? -16.253 1.329 24.108 1.00 89.75 163 VAL A CA 1
ATOM 1191 C C . VAL A 1 163 ? -16.938 -0.023 24.273 1.00 89.75 163 VAL A C 1
ATOM 1193 O O . VAL A 1 163 ? -16.410 -1.067 23.901 1.00 89.75 163 VAL A O 1
ATOM 1196 N N . TYR A 1 164 ? -18.156 0.011 24.790 1.00 92.31 164 TYR A N 1
ATOM 1197 C CA . TYR A 1 164 ? -19.088 -1.104 24.838 1.00 92.31 164 TYR A CA 1
ATOM 1198 C C . TYR A 1 164 ? -20.074 -0.961 23.683 1.00 92.31 164 TYR A C 1
ATOM 1200 O O . TYR A 1 164 ? -20.624 0.122 23.461 1.00 92.31 164 TYR A O 1
ATOM 1208 N N . LEU A 1 165 ? -20.326 -2.055 22.964 1.00 93.56 165 LEU A N 1
ATOM 1209 C CA . LEU A 1 165 ? -21.367 -2.094 21.939 1.00 93.56 165 LEU A CA 1
ATOM 1210 C C . LEU A 1 165 ? -22.605 -2.777 22.499 1.00 93.56 165 LEU A C 1
ATOM 1212 O O . LEU A 1 165 ? -22.534 -3.873 23.062 1.00 93.56 165 LEU A O 1
ATOM 1216 N N . VAL A 1 166 ? -23.744 -2.125 22.312 1.00 94.94 166 VAL A N 1
ATOM 1217 C CA . VAL A 1 166 ? -25.045 -2.559 22.805 1.00 94.94 166 VAL A CA 1
ATOM 1218 C C . VAL A 1 166 ? -25.957 -2.820 21.619 1.00 94.94 166 VAL A C 1
ATOM 1220 O O . VAL A 1 166 ? -26.050 -2.015 20.693 1.00 94.94 166 VAL A O 1
ATOM 1223 N N . GLN A 1 167 ? -26.635 -3.962 21.644 1.00 95.69 167 GLN A N 1
ATOM 1224 C CA . GLN A 1 167 ? -27.631 -4.337 20.649 1.00 95.69 167 GLN A CA 1
ATOM 1225 C C . GLN A 1 167 ? -28.854 -4.899 21.365 1.00 95.69 167 GLN A C 1
ATOM 1227 O O . GLN A 1 167 ? -28.728 -5.660 22.324 1.00 95.69 167 GLN A O 1
ATOM 1232 N N . ASP A 1 168 ? -30.044 -4.475 20.936 1.00 94.94 168 ASP A N 1
ATOM 1233 C CA . ASP A 1 168 ? -31.318 -4.834 21.571 1.00 94.94 168 ASP A CA 1
ATOM 1234 C C . ASP A 1 168 ? -31.342 -4.569 23.096 1.00 94.94 168 ASP A C 1
ATOM 1236 O O . ASP A 1 168 ? -31.978 -5.292 23.867 1.00 94.94 168 ASP A O 1
ATOM 1240 N N . GLY A 1 169 ? -30.642 -3.514 23.535 1.00 94.56 169 GLY A N 1
ATOM 1241 C CA . GLY A 1 169 ? -30.551 -3.097 24.936 1.00 94.56 169 GLY A CA 1
ATOM 1242 C C . GLY A 1 169 ? -29.648 -3.966 25.818 1.00 94.56 169 GLY A C 1
ATOM 1243 O O . GLY A 1 169 ? -29.713 -3.839 27.038 1.00 94.56 169 GLY A O 1
ATOM 1244 N N . ALA A 1 170 ? -28.823 -4.850 25.250 1.00 95.62 170 ALA A N 1
ATOM 1245 C CA . ALA A 1 170 ? -27.842 -5.646 25.990 1.00 95.62 170 ALA A CA 1
ATOM 1246 C C . ALA A 1 170 ? -26.420 -5.432 25.459 1.00 95.62 170 ALA A C 1
ATOM 1248 O O . ALA A 1 170 ? -26.225 -5.241 24.259 1.00 95.62 170 ALA A O 1
ATOM 1249 N N . VAL A 1 171 ? -25.425 -5.491 26.348 1.00 95.62 171 VAL A N 1
ATOM 1250 C CA . VAL A 1 171 ? -24.007 -5.428 25.960 1.00 95.62 171 VAL A CA 1
ATOM 1251 C C . VAL A 1 171 ? -23.653 -6.679 25.155 1.00 95.62 171 VAL A C 1
ATOM 1253 O O . VAL A 1 171 ? -23.794 -7.799 25.652 1.00 95.62 171 VAL A O 1
ATOM 1256 N N . VAL A 1 172 ? -23.199 -6.494 23.915 1.00 95.69 172 VAL A N 1
ATOM 1257 C CA . VAL A 1 172 ? -22.822 -7.574 22.984 1.00 95.69 172 VAL A CA 1
ATOM 1258 C C . VAL A 1 172 ? -21.334 -7.588 22.638 1.00 95.69 172 VAL A C 1
ATOM 1260 O O . VAL A 1 172 ? -20.836 -8.632 22.214 1.00 95.69 172 VAL A O 1
ATOM 1263 N N . ALA A 1 173 ? -20.621 -6.485 22.877 1.00 93.06 173 ALA A N 1
ATOM 1264 C CA . ALA A 1 173 ? -19.164 -6.425 22.833 1.00 93.06 173 ALA A CA 1
ATOM 1265 C C . ALA A 1 173 ? -18.620 -5.518 23.943 1.00 93.06 173 ALA A C 1
ATOM 1267 O O . ALA A 1 173 ? -19.257 -4.524 24.305 1.00 93.06 173 ALA A O 1
ATOM 1268 N N . GLU A 1 174 ? -17.439 -5.855 24.448 1.00 92.81 174 GLU A N 1
ATOM 1269 C CA . GLU A 1 174 ? -16.731 -5.134 25.505 1.00 92.81 174 GLU A CA 1
ATOM 1270 C C . GLU A 1 174 ? -15.304 -4.764 25.060 1.00 92.81 174 GLU A C 1
ATOM 1272 O O . GLU A 1 174 ? -14.748 -5.406 24.160 1.00 92.81 174 GLU A O 1
ATOM 1277 N N . PRO A 1 175 ? -14.692 -3.731 25.657 1.00 89.38 175 PRO A N 1
ATOM 1278 C CA . PRO A 1 175 ? -13.321 -3.344 25.349 1.00 89.38 175 PRO A CA 1
ATOM 1279 C C . PRO A 1 175 ? -12.307 -4.372 25.875 1.00 89.38 175 PRO A C 1
ATOM 1281 O O . PRO A 1 175 ? -12.432 -4.904 26.981 1.00 89.38 175 PRO A O 1
ATOM 1284 N N . VAL A 1 176 ? -11.243 -4.614 25.111 1.00 84.00 176 VAL A N 1
ATOM 1285 C CA . VAL A 1 176 ? -10.082 -5.403 25.537 1.00 84.00 176 VAL A CA 1
ATOM 1286 C C . VAL A 1 176 ? -9.252 -4.554 26.486 1.00 84.00 176 VAL A C 1
ATOM 1288 O O . VAL A 1 176 ? -8.437 -3.756 26.047 1.00 84.00 176 VAL A O 1
ATOM 1291 N N . ARG A 1 177 ? -9.447 -4.732 27.793 1.00 77.56 177 ARG A N 1
ATOM 1292 C CA . ARG A 1 177 ? -8.779 -3.903 28.806 1.00 77.56 177 ARG A CA 1
ATOM 1293 C C . ARG A 1 177 ? -7.252 -4.048 28.750 1.00 77.56 177 ARG A C 1
ATOM 1295 O O . ARG A 1 177 ? -6.706 -5.097 29.111 1.00 77.56 177 ARG A O 1
ATOM 1302 N N . GLY A 1 178 ? -6.572 -2.990 28.308 1.00 70.06 178 GLY A N 1
ATOM 1303 C CA . GLY A 1 178 ? -5.126 -2.821 28.417 1.00 70.06 178 GLY A CA 1
ATOM 1304 C C . GLY A 1 178 ? -4.679 -2.302 29.789 1.00 70.06 178 GLY A C 1
ATOM 1305 O O . GLY A 1 178 ? -5.485 -1.953 30.649 1.00 70.06 178 GLY A O 1
ATOM 1306 N N . ALA A 1 179 ? -3.361 -2.254 30.007 1.00 69.19 179 ALA A N 1
ATOM 1307 C CA . ALA A 1 179 ? -2.801 -1.478 31.113 1.00 69.19 179 ALA A CA 1
ATOM 1308 C C . ALA A 1 179 ? -2.895 0.022 30.783 1.00 69.19 179 ALA A C 1
ATOM 1310 O O . ALA A 1 179 ? -2.730 0.404 29.626 1.00 69.19 179 ALA A O 1
ATOM 1311 N N . VAL A 1 180 ? -3.121 0.863 31.795 1.00 70.44 180 VAL A N 1
ATOM 1312 C CA . VAL A 1 180 ? -3.208 2.317 31.608 1.00 70.44 180 VAL A CA 1
ATOM 1313 C C . VAL A 1 180 ? -1.824 2.901 31.333 1.00 70.44 180 VAL A C 1
ATOM 1315 O O . VAL A 1 180 ? -0.935 2.826 32.185 1.00 70.44 180 VAL A O 1
ATOM 1318 N N . ASP A 1 181 ? -1.639 3.509 30.160 1.00 62.78 181 ASP A N 1
ATOM 1319 C CA . ASP A 1 181 ? -0.357 4.110 29.761 1.00 62.78 181 ASP A CA 1
ATOM 1320 C C . ASP A 1 181 ? -0.070 5.438 30.494 1.00 62.78 181 ASP A C 1
ATOM 1322 O O . ASP A 1 181 ? 1.090 5.811 30.692 1.00 62.78 181 ASP A O 1
ATOM 1326 N N . ALA A 1 182 ? -1.117 6.144 30.936 1.00 70.19 182 ALA A N 1
ATOM 1327 C CA . ALA A 1 182 ? -1.030 7.400 31.681 1.00 70.19 182 ALA A CA 1
ATOM 1328 C C . ALA A 1 182 ? -2.108 7.465 32.782 1.00 70.19 182 ALA A C 1
ATOM 1330 O O . ALA A 1 182 ? -3.170 8.045 32.563 1.00 70.19 182 ALA A O 1
ATOM 1331 N N . PRO A 1 183 ? -1.860 6.878 33.968 1.00 81.06 183 PRO A N 1
ATOM 1332 C CA . PRO A 1 183 ? -2.875 6.782 35.010 1.00 81.06 183 PRO A CA 1
ATOM 1333 C C . PRO A 1 183 ? -3.213 8.132 35.634 1.00 81.06 183 PRO A C 1
ATOM 1335 O O . PRO A 1 183 ? -4.298 8.262 36.157 1.00 81.06 183 PRO A O 1
ATOM 1338 N N . ASP A 1 184 ? -2.351 9.149 35.571 1.00 88.94 184 ASP A N 1
ATOM 1339 C CA . ASP A 1 184 ? -2.627 10.444 36.201 1.00 88.94 184 ASP A CA 1
ATOM 1340 C C . ASP A 1 184 ? -2.824 11.557 35.162 1.00 88.94 184 ASP A C 1
ATOM 1342 O O . ASP A 1 184 ? -1.991 11.757 34.273 1.00 88.94 184 ASP A O 1
ATOM 1346 N N . ALA A 1 185 ? -3.890 12.344 35.320 1.00 90.12 185 ALA A N 1
ATOM 1347 C CA . ALA A 1 185 ? -4.203 13.491 34.473 1.00 90.12 185 ALA A CA 1
ATOM 1348 C C . ALA A 1 185 ? -4.583 14.725 35.304 1.00 90.12 185 ALA A C 1
ATOM 1350 O O . ALA A 1 185 ? -5.106 14.635 36.411 1.00 90.12 185 ALA A O 1
ATOM 1351 N N . THR A 1 186 ? -4.335 15.919 34.769 1.00 93.62 186 THR A N 1
ATOM 1352 C CA . THR A 1 186 ? -4.853 17.172 35.337 1.00 93.62 186 THR A CA 1
ATOM 1353 C C . THR A 1 186 ? -5.729 17.849 34.298 1.00 93.62 186 THR A C 1
ATOM 1355 O O . THR A 1 186 ? -5.267 18.144 33.196 1.00 93.62 186 THR A O 1
ATOM 1358 N N . LEU A 1 187 ? -6.990 18.090 34.648 1.00 94.50 187 LEU A N 1
ATOM 1359 C CA . LEU A 1 187 ? -7.961 18.760 33.797 1.00 94.50 187 LEU A CA 1
ATOM 1360 C C . LEU A 1 187 ? -8.261 20.152 34.336 1.00 94.50 187 LEU A C 1
ATOM 1362 O O . LEU A 1 187 ? -8.914 20.309 35.367 1.00 94.50 187 LEU A O 1
ATOM 1366 N N . GLU A 1 188 ? -7.830 21.173 33.606 1.00 96.38 188 GLU A N 1
ATOM 1367 C CA . GLU A 1 188 ? -8.289 22.545 33.830 1.00 96.38 188 GLU A CA 1
ATOM 1368 C C . GLU A 1 188 ? -9.805 22.673 33.580 1.00 96.38 188 GLU A C 1
ATOM 1370 O O . GLU A 1 188 ? -10.386 21.791 32.942 1.00 96.38 188 GLU A O 1
ATOM 1375 N N . PRO A 1 189 ? -10.469 23.739 34.066 1.00 96.19 189 PRO A N 1
ATOM 1376 C CA . PRO A 1 189 ? -11.865 24.025 33.728 1.00 96.19 189 PRO A CA 1
ATOM 1377 C C . PRO A 1 189 ? -12.095 24.015 32.213 1.00 96.19 189 PRO A C 1
ATOM 1379 O O . PRO A 1 189 ? -11.320 24.632 31.478 1.00 96.19 189 PRO A O 1
ATOM 1382 N N . ASP A 1 190 ? -13.125 23.298 31.757 1.00 91.88 190 ASP A N 1
ATOM 1383 C CA . ASP A 1 190 ? -13.439 23.040 30.340 1.00 91.88 190 ASP A CA 1
ATOM 1384 C C . ASP A 1 190 ? -12.320 22.311 29.557 1.00 91.88 190 ASP A C 1
ATOM 1386 O O . ASP A 1 190 ? -12.375 22.172 28.332 1.00 91.88 190 ASP A O 1
ATOM 1390 N N . GLY A 1 191 ? -11.283 21.840 30.253 1.00 92.31 191 GLY A N 1
ATOM 1391 C CA . GLY A 1 191 ? -10.181 21.077 29.690 1.00 92.31 191 GLY A CA 1
ATOM 1392 C C . GLY A 1 191 ? -10.624 19.681 29.265 1.00 92.31 191 GLY A C 1
ATOM 1393 O O . GLY A 1 191 ? -11.481 19.065 29.902 1.00 92.31 191 GLY A O 1
ATOM 1394 N N . ARG A 1 192 ? -10.001 19.180 28.194 1.00 91.56 192 ARG A N 1
ATOM 1395 C CA . ARG A 1 192 ? -10.252 17.855 27.618 1.00 91.56 192 ARG A CA 1
ATOM 1396 C C . ARG A 1 192 ? -9.016 16.977 27.742 1.00 91.56 192 ARG A C 1
ATOM 1398 O O . ARG A 1 192 ? -7.912 17.426 27.435 1.00 91.56 192 ARG A O 1
ATOM 1405 N N . HIS A 1 193 ? -9.215 15.728 28.138 1.00 88.94 193 HIS A N 1
ATOM 1406 C CA . HIS A 1 193 ? -8.206 14.678 28.062 1.00 88.94 193 HIS A CA 1
ATOM 1407 C C . HIS A 1 193 ? -8.642 13.663 27.010 1.00 88.94 193 HIS A C 1
ATOM 1409 O O . HIS A 1 193 ? -9.774 13.185 27.057 1.00 88.94 193 HIS A O 1
ATOM 1415 N N . VAL A 1 194 ? -7.768 13.392 26.039 1.00 84.81 194 VAL A N 1
ATOM 1416 C CA . VAL A 1 194 ? -8.026 12.403 24.987 1.00 84.81 194 VAL A CA 1
ATOM 1417 C C . VAL A 1 194 ? -7.815 11.023 25.577 1.00 84.81 194 VAL A C 1
ATOM 1419 O O . VAL A 1 194 ? -6.753 10.756 26.135 1.00 84.81 194 VAL A O 1
ATOM 1422 N N . LEU A 1 195 ? -8.814 10.168 25.434 1.00 79.62 195 LEU A N 1
ATOM 1423 C CA . LEU A 1 195 ? -8.738 8.774 25.823 1.00 79.62 195 LEU A CA 1
ATOM 1424 C C . LEU A 1 195 ? -8.438 7.961 24.562 1.00 79.62 195 LEU A C 1
ATOM 1426 O O . LEU A 1 195 ? -9.052 8.173 23.516 1.00 79.62 195 LEU A O 1
ATOM 1430 N N . VAL A 1 196 ? -7.435 7.089 24.638 1.00 66.25 196 VAL A N 1
ATOM 1431 C CA . VAL A 1 196 ? -7.127 6.148 23.558 1.00 66.25 196 VAL A CA 1
ATOM 1432 C C . VAL A 1 196 ? -7.949 4.898 23.830 1.00 66.25 196 VAL A C 1
ATOM 1434 O O . VAL A 1 196 ? -7.731 4.247 24.847 1.00 66.25 196 VAL A O 1
ATOM 1437 N N . ASP A 1 197 ? -8.911 4.612 22.957 1.00 63.56 197 ASP A N 1
ATOM 1438 C CA . ASP A 1 197 ? -9.780 3.447 23.113 1.00 63.56 197 ASP A CA 1
ATOM 1439 C C . ASP A 1 197 ? -9.088 2.163 22.633 1.00 63.56 197 ASP A C 1
ATOM 1441 O O . ASP A 1 197 ? -8.421 2.126 21.592 1.00 63.56 197 ASP A O 1
ATOM 1445 N N . ASP A 1 198 ? -9.289 1.101 23.409 1.00 65.06 198 ASP A N 1
ATOM 1446 C CA . ASP A 1 198 ? -8.845 -0.253 23.100 1.00 65.06 198 ASP A CA 1
ATOM 1447 C C . ASP A 1 198 ? -9.780 -0.944 22.082 1.00 65.06 198 ASP A C 1
ATOM 1449 O O . ASP A 1 198 ? -10.923 -0.545 21.844 1.00 65.06 198 ASP A O 1
ATOM 1453 N N . ARG A 1 199 ? -9.290 -2.029 21.467 1.00 76.06 199 ARG A N 1
ATOM 1454 C CA . ARG A 1 199 ? -10.090 -2.892 20.576 1.00 76.06 199 ARG A CA 1
ATOM 1455 C C . ARG A 1 199 ? -11.319 -3.436 21.307 1.00 76.06 199 ARG A C 1
ATOM 1457 O O . ARG A 1 199 ? -11.244 -3.716 22.497 1.00 76.06 199 ARG A O 1
ATOM 1464 N N . VAL A 1 200 ? -12.407 -3.688 20.583 1.00 85.31 200 VAL A N 1
ATOM 1465 C CA . VAL A 1 200 ? -13.599 -4.361 21.128 1.00 85.31 200 VAL A CA 1
ATOM 1466 C C . VAL A 1 200 ? -13.599 -5.851 20.790 1.00 85.31 200 VAL A C 1
ATOM 1468 O O . VAL A 1 200 ? -13.144 -6.254 19.720 1.00 85.31 200 VAL A O 1
ATOM 1471 N N . VAL A 1 201 ? -14.108 -6.676 21.703 1.00 87.19 201 VAL A N 1
ATOM 1472 C CA . VAL A 1 201 ? -14.293 -8.122 21.528 1.00 87.19 201 VAL A CA 1
ATOM 1473 C C . VAL A 1 201 ? -15.731 -8.476 21.886 1.00 87.19 201 VAL A C 1
ATOM 1475 O O . VAL A 1 201 ? -16.291 -7.975 22.859 1.00 87.19 201 VAL A O 1
ATOM 1478 N N . MET A 1 202 ? -16.350 -9.331 21.077 1.00 92.81 202 MET A N 1
ATOM 1479 C CA . MET A 1 202 ? -17.705 -9.815 21.318 1.00 92.81 202 MET A CA 1
ATOM 1480 C C . MET A 1 202 ? -17.768 -10.605 22.623 1.00 92.81 202 MET A C 1
ATOM 1482 O O . MET A 1 202 ? -16.823 -11.293 23.003 1.00 92.81 202 MET A O 1
ATOM 1486 N N . CYS A 1 203 ? -18.925 -10.597 23.276 1.00 94.06 203 CYS A N 1
ATOM 1487 C CA . CYS A 1 203 ? -19.125 -11.302 24.544 1.00 94.06 203 CYS A CA 1
ATOM 1488 C C . CYS A 1 203 ? -18.960 -12.830 24.472 1.00 94.06 203 CYS A C 1
ATOM 1490 O O . CYS A 1 203 ? -18.864 -13.495 25.503 1.00 94.06 203 CYS A O 1
ATOM 1492 N N . ASP A 1 204 ? -18.933 -13.408 23.271 1.00 92.38 204 ASP A N 1
ATOM 1493 C CA . ASP A 1 204 ? -18.609 -14.818 23.043 1.00 92.38 204 ASP A CA 1
ATOM 1494 C C . ASP A 1 204 ? -17.102 -15.080 22.829 1.00 92.38 204 ASP A C 1
ATOM 1496 O O . ASP A 1 204 ? -16.694 -16.227 22.625 1.00 92.38 204 ASP A O 1
ATOM 1500 N N . GLY A 1 205 ? -16.273 -14.034 22.909 1.00 88.06 205 GLY A N 1
ATOM 1501 C CA . GLY A 1 205 ? -14.824 -14.057 22.722 1.00 88.06 205 GLY A CA 1
ATOM 1502 C C . GLY A 1 205 ? -14.366 -13.905 21.269 1.00 88.06 205 GLY A C 1
ATOM 1503 O O . GLY A 1 205 ? -13.165 -14.001 21.008 1.00 88.06 205 GLY A O 1
ATOM 1504 N N . THR A 1 206 ? -15.279 -13.699 20.315 1.00 86.81 206 THR A N 1
ATOM 1505 C CA . THR A 1 206 ? -14.910 -13.453 18.915 1.00 86.81 206 THR A CA 1
ATOM 1506 C C . THR A 1 206 ? -14.452 -12.008 18.703 1.00 86.81 206 THR A C 1
ATOM 1508 O O . THR A 1 206 ? -14.974 -11.072 19.300 1.00 86.81 206 THR A O 1
ATOM 1511 N N . VAL A 1 207 ? -13.439 -11.815 17.856 1.00 81.00 207 VAL A N 1
ATOM 1512 C CA . VAL A 1 207 ? -12.890 -10.477 17.545 1.00 81.00 207 VAL A CA 1
ATOM 1513 C C . VAL A 1 207 ? -13.698 -9.785 16.434 1.00 81.00 207 VAL A C 1
ATOM 1515 O O . VAL A 1 207 ? -13.635 -8.571 16.270 1.00 81.00 207 VAL A O 1
ATOM 1518 N N . ASP A 1 208 ? -14.501 -10.548 15.692 1.00 81.12 208 ASP A N 1
ATOM 1519 C CA . ASP A 1 208 ? -15.271 -10.055 14.555 1.00 81.12 208 ASP A CA 1
ATOM 1520 C C . ASP A 1 208 ? -16.659 -9.604 15.014 1.00 81.12 208 ASP A C 1
ATOM 1522 O O . ASP A 1 208 ? -17.569 -10.419 15.181 1.00 81.12 208 ASP A O 1
ATOM 1526 N N . VAL A 1 209 ? -16.832 -8.296 15.202 1.00 84.75 209 VAL A N 1
ATOM 1527 C CA . VAL A 1 209 ? -18.155 -7.724 15.470 1.00 84.75 209 VAL A CA 1
ATOM 1528 C C . VAL A 1 209 ? -19.007 -7.823 14.197 1.00 84.75 209 VAL A C 1
ATOM 1530 O O . VAL A 1 209 ? -18.581 -7.346 13.141 1.00 84.75 209 VAL A O 1
ATOM 1533 N N . PRO A 1 210 ? -20.202 -8.436 14.252 1.00 89.12 210 PRO A N 1
ATOM 1534 C CA . PRO A 1 210 ? -21.070 -8.543 13.087 1.00 89.12 210 PRO A CA 1
ATOM 1535 C C . PRO A 1 210 ? -21.488 -7.185 12.511 1.00 89.12 210 PRO A C 1
ATOM 1537 O O . PRO A 1 210 ? -21.573 -6.180 13.209 1.00 89.12 210 PRO A O 1
ATOM 1540 N N . ALA A 1 211 ? -21.830 -7.185 11.224 1.00 88.31 211 ALA A N 1
ATOM 1541 C CA . ALA A 1 211 ? -22.492 -6.054 10.585 1.00 88.31 211 ALA A CA 1
ATOM 1542 C C . ALA A 1 211 ? -23.803 -5.709 11.304 1.00 88.31 211 ALA A C 1
ATOM 1544 O O . ALA A 1 211 ? -24.623 -6.605 11.534 1.00 88.31 211 ALA A O 1
ATOM 1545 N N . GLY A 1 212 ? -24.069 -4.430 11.548 1.00 91.56 212 GLY A N 1
ATOM 1546 C CA . GLY A 1 212 ? -25.353 -4.009 12.095 1.00 91.56 212 GLY A CA 1
ATOM 1547 C C . GLY A 1 212 ? -25.341 -2.629 12.726 1.00 91.56 212 GLY A C 1
ATOM 1548 O O . GLY A 1 212 ? -24.311 -1.967 12.798 1.00 91.56 212 GLY A O 1
ATOM 1549 N N . ASP A 1 213 ? -26.512 -2.218 13.196 1.00 93.50 213 ASP A N 1
ATOM 1550 C CA . ASP A 1 213 ? -26.668 -1.021 14.014 1.00 93.50 213 ASP A CA 1
ATOM 1551 C C . ASP A 1 213 ? -26.515 -1.389 15.495 1.00 93.50 213 ASP A C 1
ATOM 1553 O O . ASP A 1 213 ? -27.041 -2.411 15.957 1.00 93.50 213 ASP A O 1
ATOM 1557 N N . TYR A 1 214 ? -25.794 -0.539 16.220 1.00 94.00 214 TYR A N 1
ATOM 1558 C CA . TYR A 1 214 ? -25.455 -0.670 17.630 1.00 94.00 214 TYR A CA 1
ATOM 1559 C C . TYR A 1 214 ? -25.595 0.685 18.333 1.00 94.00 214 TYR A C 1
ATOM 1561 O O . TYR A 1 214 ? -25.568 1.753 17.717 1.00 94.00 214 TYR A O 1
ATOM 1569 N N . GLU A 1 215 ? -25.695 0.639 19.653 1.00 93.56 215 GLU A N 1
ATOM 1570 C CA . GLU A 1 215 ? -25.490 1.793 20.520 1.00 93.56 215 GLU A CA 1
ATOM 1571 C C . GLU A 1 215 ? -24.111 1.657 21.169 1.00 93.56 215 GLU A C 1
ATOM 1573 O O . GLU A 1 215 ? -23.819 0.657 21.826 1.00 93.56 215 GLU A O 1
ATOM 1578 N N . ALA A 1 216 ? -23.244 2.643 20.962 1.00 91.94 216 ALA A N 1
ATOM 1579 C CA . ALA A 1 216 ? -21.952 2.713 21.623 1.00 91.94 216 ALA A CA 1
ATOM 1580 C C . ALA A 1 216 ? -22.085 3.454 22.957 1.00 91.94 216 ALA A C 1
ATOM 1582 O O . ALA A 1 216 ? -22.680 4.534 23.026 1.00 91.94 216 ALA A O 1
ATOM 1583 N N . TYR A 1 217 ? -21.486 2.881 23.994 1.00 92.69 217 TYR A N 1
ATOM 1584 C CA . TYR A 1 217 ? -21.308 3.500 25.301 1.00 92.69 217 TYR A CA 1
ATOM 1585 C C . TYR A 1 217 ? -19.825 3.505 25.629 1.00 92.69 217 TYR A C 1
ATOM 1587 O O . TYR A 1 217 ? -19.143 2.523 25.360 1.00 92.69 21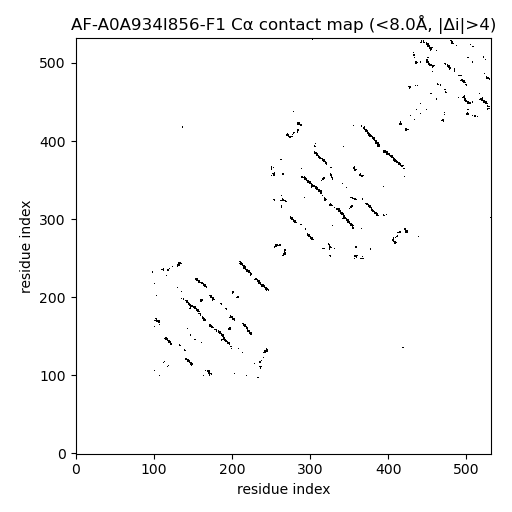7 TYR A O 1
ATOM 1595 N N . SER A 1 218 ? -19.325 4.575 26.231 1.00 90.88 218 SER A N 1
ATOM 1596 C CA . SER A 1 218 ? -17.990 4.561 26.829 1.00 90.88 218 SER A CA 1
ATOM 1597 C C . SER A 1 218 ? -18.146 4.629 28.338 1.00 90.88 218 SER A C 1
ATOM 1599 O O . SER A 1 218 ? -19.003 5.365 28.828 1.00 90.88 218 SER A O 1
ATOM 1601 N N . ALA A 1 219 ? -17.369 3.836 29.064 1.00 90.38 219 ALA A N 1
ATOM 1602 C CA . ALA A 1 219 ? -17.346 3.854 30.519 1.00 90.38 219 ALA A CA 1
ATOM 1603 C C . ALA A 1 219 ? -15.905 3.791 31.021 1.00 90.38 219 ALA A C 1
ATOM 1605 O O . ALA A 1 219 ? -15.050 3.162 30.395 1.00 90.38 219 ALA A O 1
ATOM 1606 N N . LEU A 1 220 ? -15.657 4.476 32.133 1.00 90.38 220 LEU A N 1
ATOM 1607 C CA . LEU A 1 220 ? -14.343 4.612 32.744 1.00 90.38 220 LEU A CA 1
ATOM 1608 C C . LEU A 1 220 ? -14.498 4.870 34.246 1.00 90.38 220 LEU A C 1
ATOM 1610 O O . LEU A 1 220 ? -15.222 5.788 34.639 1.00 90.38 220 LEU A O 1
ATOM 1614 N N . GLU A 1 221 ? -13.764 4.123 35.065 1.00 90.69 221 GLU A N 1
ATOM 1615 C CA . GLU A 1 221 ? -13.614 4.401 36.495 1.00 90.69 221 GLU A CA 1
ATOM 1616 C C . GLU A 1 221 ? -12.522 5.467 36.714 1.00 90.69 221 GLU A C 1
ATOM 1618 O O . GLU A 1 221 ? -11.361 5.296 36.320 1.00 90.69 221 GLU A O 1
ATOM 1623 N N . VAL A 1 222 ? -12.894 6.594 37.331 1.00 92.38 222 VAL A N 1
ATOM 1624 C CA . VAL A 1 222 ? -11.987 7.720 37.603 1.00 92.38 222 VAL A CA 1
ATOM 1625 C C . VAL A 1 222 ? -11.965 8.042 39.089 1.00 92.38 222 VAL A C 1
ATOM 1627 O O . VAL A 1 222 ? -12.998 8.320 39.697 1.00 92.38 222 VAL A O 1
ATOM 1630 N N . THR A 1 223 ? -10.766 8.125 39.657 1.00 94.44 223 THR A N 1
ATOM 1631 C CA . THR A 1 223 ? -10.540 8.668 40.996 1.00 94.44 223 THR A CA 1
ATOM 1632 C C . THR A 1 223 ? -10.171 10.149 40.906 1.00 94.44 223 THR A C 1
ATOM 1634 O O . THR A 1 223 ? -9.114 10.520 40.401 1.00 94.44 223 THR A O 1
ATOM 1637 N N . ILE A 1 224 ? -11.031 11.024 41.418 1.00 94.69 224 ILE A N 1
ATOM 1638 C CA . ILE A 1 224 ? -10.776 12.460 41.541 1.00 94.69 224 ILE A CA 1
ATOM 1639 C C . ILE A 1 224 ? -10.050 12.717 42.861 1.00 94.69 224 ILE A C 1
ATOM 1641 O O . ILE A 1 224 ? -10.507 12.330 43.941 1.00 94.69 224 ILE A O 1
ATOM 1645 N N . GLY A 1 225 ? -8.911 13.397 42.765 1.00 92.81 225 GLY A N 1
ATOM 1646 C CA . GLY A 1 225 ? -8.123 13.847 43.904 1.00 92.81 225 GLY A CA 1
ATOM 1647 C C . GLY A 1 225 ? -8.823 14.924 44.738 1.00 92.81 225 GLY A C 1
ATOM 1648 O O . GLY A 1 225 ? -9.996 15.234 44.557 1.00 92.81 225 GLY A O 1
ATOM 1649 N N . ASP A 1 226 ? -8.070 15.495 45.679 1.00 90.81 226 ASP A N 1
ATOM 1650 C CA . ASP A 1 226 ? -8.515 16.500 46.652 1.00 90.81 226 ASP A CA 1
ATOM 1651 C C . ASP A 1 226 ? -9.585 17.490 46.146 1.00 90.81 226 ASP A C 1
ATOM 1653 O O . ASP A 1 226 ? -9.510 18.018 45.039 1.00 90.81 226 ASP A O 1
ATOM 1657 N N . GLY A 1 227 ? -10.532 17.855 47.015 1.00 91.44 227 GLY A N 1
ATOM 1658 C CA . GLY A 1 227 ? -11.517 18.899 46.726 1.00 91.44 227 GLY A CA 1
ATOM 1659 C C . GLY A 1 227 ? -12.950 18.499 47.073 1.00 91.44 227 GLY A C 1
ATOM 1660 O O . GLY A 1 227 ? -13.170 17.491 47.744 1.00 91.44 227 GLY A O 1
ATOM 1661 N N . PRO A 1 228 ? -13.945 19.302 46.656 1.00 91.94 228 PRO A N 1
ATOM 1662 C CA . PRO A 1 228 ? -15.358 19.006 46.901 1.00 91.94 228 PRO A CA 1
ATOM 1663 C C . PRO A 1 228 ? -15.874 17.808 46.090 1.00 91.94 228 PRO A C 1
ATOM 1665 O O . PRO A 1 228 ? -16.931 17.282 46.421 1.00 91.94 228 PRO A O 1
ATOM 1668 N N . TRP A 1 229 ? -15.129 17.398 45.061 1.00 92.19 229 TRP A N 1
ATOM 1669 C CA . TRP A 1 229 ? -15.448 16.291 44.161 1.00 92.19 229 TRP A CA 1
ATOM 1670 C C . TRP A 1 229 ? -14.562 15.058 44.382 1.00 92.19 229 TRP A C 1
ATOM 1672 O O . TRP A 1 229 ? -14.548 14.173 43.540 1.00 92.19 229 TRP A O 1
ATOM 1682 N N . ALA A 1 230 ? -13.791 15.012 45.474 1.00 93.00 230 ALA A N 1
ATOM 1683 C CA . ALA A 1 230 ? -12.880 13.903 45.737 1.00 93.00 230 ALA A CA 1
ATOM 1684 C C . ALA A 1 230 ? -13.647 12.587 45.939 1.00 93.00 230 ALA A C 1
ATOM 1686 O O . ALA A 1 230 ? -14.578 12.529 46.750 1.00 93.00 230 ALA A O 1
ATOM 1687 N N . GLY A 1 231 ? -13.223 11.529 45.252 1.00 92.25 231 GLY A N 1
ATOM 1688 C CA . GLY A 1 231 ? -13.904 10.235 45.252 1.00 92.25 231 GLY A CA 1
ATOM 1689 C C . GLY A 1 231 ? -13.561 9.405 44.021 1.00 92.25 231 GLY A C 1
ATOM 1690 O O . GLY A 1 231 ? -12.808 9.856 43.167 1.00 92.25 231 GLY A O 1
ATOM 1691 N N . THR A 1 232 ? -14.115 8.199 43.954 1.00 90.88 232 THR A N 1
ATOM 1692 C CA . THR A 1 232 ? -14.042 7.329 42.776 1.00 90.88 232 THR A CA 1
ATOM 1693 C C . THR A 1 232 ? -15.437 7.238 42.181 1.00 90.88 232 THR A C 1
ATOM 1695 O O . THR A 1 232 ? -16.374 6.885 42.902 1.00 90.88 232 THR A O 1
ATOM 1698 N N . ASP A 1 233 ? -15.559 7.588 40.904 1.00 88.88 233 ASP A N 1
ATOM 1699 C CA . ASP A 1 233 ? -16.817 7.649 40.165 1.00 88.88 233 ASP A CA 1
ATOM 1700 C C . ASP A 1 233 ? -16.687 6.884 38.837 1.00 88.88 233 ASP A C 1
ATOM 1702 O O . ASP A 1 233 ? -15.663 6.980 38.156 1.00 88.88 233 ASP A O 1
ATOM 1706 N N . ASP A 1 234 ? -17.758 6.194 38.436 1.00 89.19 234 ASP A N 1
ATOM 1707 C CA . ASP A 1 234 ? -17.902 5.666 37.077 1.00 89.19 234 ASP A CA 1
ATOM 1708 C C . ASP A 1 234 ? -18.446 6.769 36.171 1.00 89.19 234 ASP A C 1
ATOM 1710 O O . ASP A 1 234 ? -19.571 7.252 36.348 1.00 89.19 234 ASP A O 1
ATOM 1714 N N . VAL A 1 235 ? -17.663 7.165 35.175 1.00 90.88 235 VAL A N 1
ATOM 1715 C CA . VAL A 1 235 ? -18.092 8.137 34.172 1.00 90.88 235 VAL A CA 1
ATOM 1716 C C . VAL A 1 235 ? -18.551 7.376 32.940 1.00 90.88 235 VAL A C 1
ATOM 1718 O O . VAL A 1 235 ? -17.772 6.646 32.334 1.00 90.88 235 VAL A O 1
ATOM 1721 N N . VAL A 1 236 ? -19.817 7.563 32.560 1.00 91.50 236 VAL A N 1
ATOM 1722 C CA . VAL A 1 236 ? -20.414 6.902 31.394 1.00 91.50 236 VAL A CA 1
ATOM 1723 C C . VAL A 1 236 ? -20.922 7.934 30.394 1.00 91.50 236 VAL A C 1
ATOM 1725 O O . VAL A 1 236 ? -21.653 8.855 30.764 1.00 91.50 236 VAL A O 1
ATOM 1728 N N . GLY A 1 237 ? -20.548 7.754 29.128 1.00 90.81 237 GLY A N 1
ATOM 1729 C CA . GLY A 1 237 ? -21.031 8.506 27.970 1.00 90.81 237 GLY A CA 1
ATOM 1730 C C . GLY A 1 237 ? -21.837 7.619 27.013 1.00 90.81 237 GLY A C 1
ATOM 1731 O O . GLY A 1 237 ? -21.663 6.400 26.991 1.00 90.81 237 GLY A O 1
ATOM 1732 N N . GLY A 1 238 ? -22.725 8.234 26.225 1.00 90.56 238 GLY A N 1
ATOM 1733 C CA . GLY A 1 238 ? -23.633 7.558 25.284 1.00 90.56 238 GLY A CA 1
ATOM 1734 C C . GLY A 1 238 ? -25.118 7.641 25.691 1.00 90.56 238 GLY A C 1
ATOM 1735 O O . GLY A 1 238 ? -25.455 8.380 26.622 1.00 90.56 238 GLY A O 1
ATOM 1736 N N . PRO A 1 239 ? -26.025 6.919 25.000 1.00 92.38 239 PRO A N 1
ATOM 1737 C CA . PRO A 1 239 ? -25.768 6.108 23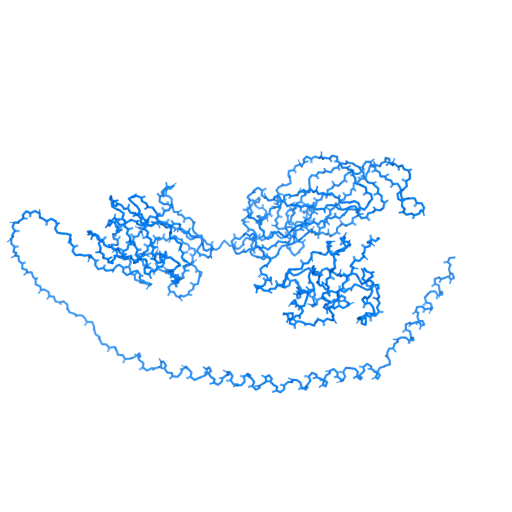.805 1.00 92.38 239 PRO A CA 1
ATOM 1738 C C . PRO A 1 239 ? -25.417 6.964 22.586 1.00 92.38 239 PRO A C 1
ATOM 1740 O O . PRO A 1 239 ? -26.068 7.977 22.320 1.00 92.38 239 PRO A O 1
ATOM 1743 N N . TRP A 1 240 ? -24.436 6.518 21.804 1.00 90.06 240 TRP A N 1
ATOM 1744 C CA . TRP A 1 240 ? -24.171 7.054 20.469 1.00 90.06 240 TRP A CA 1
ATOM 1745 C C . TRP A 1 240 ? -24.584 6.029 19.410 1.00 90.06 240 TRP A C 1
ATOM 1747 O O . TRP A 1 240 ? -24.138 4.883 19.482 1.00 90.06 240 TRP A O 1
ATOM 1757 N N . PRO A 1 241 ? -25.427 6.394 18.429 1.00 90.50 241 PRO A N 1
ATOM 1758 C CA . PRO A 1 241 ? -25.799 5.470 17.368 1.00 90.50 241 PRO A CA 1
ATOM 1759 C C . PRO A 1 241 ? -24.587 5.205 16.471 1.00 90.50 241 PRO A C 1
ATOM 1761 O O . PRO A 1 241 ? -24.036 6.129 15.867 1.00 90.50 241 PRO A O 1
ATOM 1764 N N . VAL A 1 242 ? -24.190 3.941 16.358 1.00 89.19 242 VAL A N 1
ATOM 1765 C CA . VAL A 1 242 ? -23.102 3.507 15.478 1.00 89.19 242 VAL A CA 1
ATOM 1766 C C . VAL A 1 242 ? -23.578 2.366 14.589 1.00 89.19 242 VAL A C 1
ATOM 1768 O O . VAL A 1 242 ? -24.371 1.523 14.993 1.00 89.19 242 VAL A O 1
ATOM 1771 N N . THR A 1 243 ? -23.083 2.325 13.365 1.00 87.50 243 THR A N 1
ATOM 1772 C CA . THR A 1 243 ? -23.286 1.218 12.440 1.00 87.50 243 THR A CA 1
ATOM 1773 C C . THR A 1 243 ? -21.936 0.549 12.238 1.00 87.50 243 THR A C 1
ATOM 1775 O O . THR A 1 243 ? -20.989 1.166 11.752 1.00 87.50 243 THR A O 1
ATOM 1778 N N . VAL A 1 244 ? -21.833 -0.724 12.598 1.00 84.38 244 VAL A N 1
ATOM 1779 C CA . VAL A 1 244 ? -20.724 -1.565 12.159 1.00 84.38 244 VAL A CA 1
ATOM 1780 C C . VAL A 1 244 ? -21.039 -1.956 10.727 1.00 84.38 244 VAL A C 1
ATOM 1782 O O . VAL A 1 244 ? -22.007 -2.678 10.460 1.00 84.38 244 VAL A O 1
ATOM 1785 N N . ALA A 1 245 ? -20.253 -1.434 9.789 1.00 75.75 245 ALA A N 1
ATOM 1786 C CA . ALA A 1 245 ? -20.351 -1.874 8.409 1.00 75.75 245 ALA A CA 1
ATOM 1787 C C . ALA A 1 245 ? -20.127 -3.390 8.368 1.00 75.75 245 ALA A C 1
ATOM 1789 O O . ALA A 1 245 ? -19.333 -3.931 9.141 1.00 75.75 245 ALA A O 1
ATOM 1790 N N . ALA A 1 246 ? -20.828 -4.092 7.473 1.00 68.75 246 ALA A N 1
ATOM 1791 C CA . ALA A 1 246 ? -20.421 -5.462 7.192 1.00 68.75 246 ALA A CA 1
ATOM 1792 C C . ALA A 1 246 ? -18.936 -5.453 6.846 1.00 68.75 246 ALA A C 1
ATOM 1794 O O . ALA A 1 246 ? -18.535 -4.501 6.172 1.00 68.75 246 ALA A O 1
ATOM 1795 N N . PRO A 1 247 ? -18.142 -6.455 7.288 1.00 60.03 247 PRO A N 1
ATOM 1796 C CA . PRO A 1 247 ? -16.809 -6.621 6.732 1.00 60.03 247 PRO A CA 1
ATOM 1797 C C . PRO A 1 247 ? -17.027 -6.566 5.233 1.00 60.03 247 PRO A C 1
ATOM 1799 O O . PRO A 1 247 ? -17.831 -7.367 4.732 1.00 60.03 247 PRO A O 1
ATOM 1802 N N . ASP A 1 248 ? -16.488 -5.517 4.596 1.00 55.38 248 ASP A N 1
ATOM 1803 C CA . ASP A 1 248 ? -16.792 -5.201 3.206 1.00 55.38 248 ASP A CA 1
ATOM 1804 C C . ASP A 1 248 ? -16.726 -6.528 2.482 1.00 55.38 248 ASP A C 1
ATOM 1806 O O . ASP A 1 248 ? -15.720 -7.226 2.623 1.00 55.38 248 ASP A O 1
ATOM 1810 N N . ALA A 1 249 ? -17.837 -6.962 1.870 1.00 50.03 249 ALA A N 1
ATOM 1811 C CA . ALA A 1 249 ? -17.870 -8.236 1.168 1.00 50.03 249 ALA A CA 1
ATOM 1812 C C . ALA A 1 249 ? -16.669 -8.188 0.231 1.00 50.03 249 ALA A C 1
ATOM 1814 O O . ALA A 1 249 ? -16.683 -7.342 -0.662 1.00 50.03 249 ALA A O 1
ATOM 1815 N N . GLY A 1 250 ? -15.616 -8.948 0.580 1.00 57.94 250 GLY A N 1
ATOM 1816 C CA . GLY A 1 250 ? -14.231 -8.542 0.320 1.00 57.94 250 GLY A CA 1
ATOM 1817 C C . GLY A 1 250 ? -14.108 -7.952 -1.062 1.00 57.94 250 GLY A C 1
ATOM 1818 O O . GLY A 1 250 ? -14.602 -8.584 -1.993 1.00 57.94 250 GLY A O 1
ATOM 1819 N N . VAL A 1 251 ? -13.547 -6.742 -1.175 1.00 69.00 251 VAL A N 1
ATOM 1820 C CA . VAL A 1 251 ? -13.515 -6.023 -2.448 1.00 69.00 251 VAL A CA 1
ATOM 1821 C C . VAL A 1 251 ? -13.045 -6.983 -3.534 1.00 69.00 251 VAL A C 1
ATOM 1823 O O . VAL A 1 251 ? -11.896 -7.429 -3.528 1.00 69.00 251 VAL A O 1
ATOM 1826 N N . GLU A 1 252 ? -13.980 -7.369 -4.405 1.00 77.12 252 GLU A N 1
ATOM 1827 C CA . GLU A 1 252 ? -13.711 -8.378 -5.413 1.00 77.12 252 GLU A CA 1
ATOM 1828 C C . GLU A 1 252 ? -12.723 -7.753 -6.386 1.00 77.12 252 GLU A C 1
ATOM 1830 O O . GLU A 1 252 ? -13.025 -6.772 -7.074 1.00 77.12 252 GLU A O 1
ATOM 1835 N N . LEU A 1 253 ? -11.496 -8.267 -6.360 1.00 85.31 253 LEU A N 1
ATOM 1836 C CA . LEU A 1 253 ? -10.444 -7.780 -7.229 1.00 85.31 253 LEU A CA 1
ATOM 1837 C C . LEU A 1 253 ? -10.839 -8.026 -8.681 1.00 85.31 253 LEU A C 1
ATOM 1839 O O . LEU A 1 253 ? -11.450 -9.045 -9.002 1.00 85.31 253 LEU A O 1
ATOM 1843 N N . ALA A 1 254 ? -10.466 -7.098 -9.561 1.00 87.81 254 ALA A N 1
ATOM 1844 C CA . ALA A 1 254 ? -10.721 -7.255 -10.982 1.00 87.81 254 ALA A CA 1
ATOM 1845 C C . ALA A 1 254 ? -10.178 -8.591 -11.504 1.00 87.81 254 ALA A C 1
ATOM 1847 O O . ALA A 1 254 ? -9.004 -8.921 -11.330 1.00 87.81 254 ALA A O 1
ATOM 1848 N N . GLU A 1 255 ? -11.043 -9.335 -12.186 1.00 90.19 255 GLU A N 1
ATOM 1849 C CA . GLU A 1 255 ? -10.644 -10.518 -12.933 1.00 90.19 255 GLU A CA 1
ATOM 1850 C C . GLU A 1 255 ? -9.972 -10.127 -14.255 1.00 90.19 255 GLU A C 1
ATOM 1852 O O . GLU A 1 255 ? -10.111 -9.006 -14.753 1.00 90.19 255 GLU A O 1
ATOM 1857 N N . LEU A 1 256 ? -9.255 -11.085 -14.848 1.00 92.31 256 LEU A N 1
ATOM 1858 C CA . LEU A 1 256 ? -8.631 -10.914 -16.154 1.00 92.31 256 LEU A CA 1
ATOM 1859 C C . LEU A 1 256 ? -9.685 -10.611 -17.235 1.00 92.31 256 LEU A C 1
ATOM 1861 O O . LEU A 1 256 ? -10.455 -11.490 -17.629 1.00 92.31 256 LEU A O 1
ATOM 1865 N N . ASP A 1 257 ? -9.641 -9.401 -17.785 1.00 92.56 257 ASP A N 1
ATOM 1866 C CA . ASP A 1 257 ? -10.393 -8.996 -18.967 1.00 92.56 257 ASP A CA 1
ATOM 1867 C C . ASP A 1 257 ? -9.483 -9.085 -20.206 1.00 92.56 257 ASP A C 1
ATOM 1869 O O . ASP A 1 257 ? -8.579 -8.263 -20.380 1.00 92.56 257 ASP A O 1
ATOM 1873 N N . PRO A 1 258 ? -9.708 -10.049 -21.119 1.00 90.81 258 PRO A N 1
ATOM 1874 C CA . PRO A 1 258 ? -8.889 -10.204 -22.320 1.00 90.81 258 PRO A CA 1
ATOM 1875 C C . PRO A 1 258 ? -9.031 -9.044 -23.320 1.00 90.81 258 PRO A C 1
ATOM 1877 O O . PRO A 1 258 ? -8.291 -9.000 -24.303 1.00 90.81 258 PRO A O 1
ATOM 1880 N N . SER A 1 259 ? -10.000 -8.145 -23.124 1.00 91.94 259 SER A N 1
ATOM 1881 C CA . SER A 1 259 ? -10.191 -6.941 -23.933 1.00 91.94 259 SER A CA 1
ATOM 1882 C C . SER A 1 259 ? -9.542 -5.689 -23.336 1.00 91.94 259 SER A C 1
ATOM 1884 O O . SER A 1 259 ? -9.343 -4.718 -24.071 1.00 91.94 259 SER A O 1
ATOM 1886 N N . ALA A 1 260 ? -9.174 -5.718 -22.052 1.00 91.12 260 ALA A N 1
ATOM 1887 C CA . ALA A 1 260 ? -8.483 -4.626 -21.385 1.00 91.12 260 ALA A CA 1
ATOM 1888 C C . ALA A 1 260 ? -6.989 -4.620 -21.745 1.00 91.12 260 ALA A C 1
ATOM 1890 O O . ALA A 1 260 ? -6.328 -5.659 -21.793 1.00 91.12 260 ALA A O 1
ATOM 1891 N N . ALA A 1 261 ? -6.441 -3.430 -21.985 1.00 91.19 261 ALA A N 1
ATOM 1892 C CA . ALA A 1 261 ? -5.020 -3.225 -22.246 1.00 91.19 261 ALA A CA 1
ATOM 1893 C C . ALA A 1 261 ? -4.393 -2.414 -21.113 1.00 91.19 261 ALA A C 1
ATOM 1895 O O . ALA A 1 261 ? -4.949 -1.398 -20.700 1.00 91.19 261 ALA A O 1
ATOM 1896 N N . ALA A 1 262 ? -3.225 -2.830 -20.623 1.00 88.62 262 ALA A N 1
ATOM 1897 C CA . ALA A 1 262 ? -2.516 -2.101 -19.578 1.00 88.62 262 ALA A CA 1
ATOM 1898 C C . ALA A 1 262 ? -2.314 -0.623 -19.985 1.00 88.62 262 ALA A C 1
ATOM 1900 O O . ALA A 1 262 ? -1.980 -0.359 -21.145 1.00 88.62 262 ALA A O 1
ATOM 1901 N N . PRO A 1 263 ? -2.539 0.338 -19.069 1.00 90.81 263 PRO A N 1
ATOM 1902 C CA . PRO A 1 263 ? -2.726 0.182 -17.619 1.00 90.81 263 PRO A CA 1
ATOM 1903 C C . PRO A 1 263 ? -4.195 0.034 -17.156 1.00 90.81 263 PRO A C 1
ATOM 1905 O O . PRO A 1 263 ? -4.509 0.333 -16.008 1.00 90.81 263 PRO A O 1
ATOM 1908 N N . GLN A 1 264 ? -5.122 -0.382 -18.025 1.00 90.94 264 GLN A N 1
ATOM 1909 C CA . GLN A 1 264 ? -6.536 -0.532 -17.657 1.00 90.94 264 GLN A CA 1
ATOM 1910 C C . GLN A 1 264 ? -6.751 -1.625 -16.607 1.00 90.94 264 GLN A C 1
ATOM 1912 O O . GLN A 1 264 ? -6.058 -2.641 -16.589 1.00 90.94 264 GLN A O 1
ATOM 1917 N N . CYS A 1 265 ? -7.768 -1.426 -15.769 1.00 91.81 265 CYS A N 1
ATOM 1918 C CA . CYS A 1 265 ? -8.217 -2.424 -14.809 1.00 91.81 265 CYS A CA 1
ATOM 1919 C C . CYS A 1 265 ? -8.573 -3.759 -15.479 1.00 91.81 265 CYS A C 1
ATOM 1921 O O . CYS A 1 265 ? -9.164 -3.759 -16.558 1.00 91.81 265 CYS A O 1
ATOM 1923 N N . GLY A 1 266 ? -8.228 -4.881 -14.847 1.00 92.00 266 GLY A N 1
ATOM 1924 C CA . GLY A 1 266 ? -8.451 -6.224 -15.386 1.00 92.00 266 GLY A CA 1
ATOM 1925 C C . GLY A 1 266 ? -7.493 -6.615 -16.515 1.00 92.00 266 GLY A C 1
ATOM 1926 O O . GLY A 1 266 ? -7.499 -7.766 -16.946 1.00 92.00 266 GLY A O 1
ATOM 1927 N N . ALA A 1 267 ? -6.634 -5.710 -16.996 1.00 93.38 267 ALA A N 1
ATOM 1928 C CA . ALA A 1 267 ? -5.674 -6.046 -18.039 1.00 93.38 267 ALA A CA 1
ATOM 1929 C C . ALA A 1 267 ? -4.609 -7.024 -17.525 1.00 93.38 267 ALA A C 1
ATOM 1931 O O . ALA A 1 267 ? -4.089 -6.876 -16.415 1.00 93.38 267 ALA A O 1
ATOM 1932 N N . ALA A 1 268 ? -4.228 -7.981 -18.375 1.00 93.94 268 ALA A N 1
ATOM 1933 C CA . ALA A 1 268 ? -3.018 -8.764 -18.159 1.00 93.94 268 ALA A CA 1
ATOM 1934 C C . ALA A 1 268 ? -1.785 -7.869 -18.273 1.00 93.94 268 ALA A C 1
ATOM 1936 O O . ALA A 1 268 ? -1.656 -7.059 -19.197 1.00 93.94 268 ALA A O 1
ATOM 1937 N N . ILE A 1 269 ? -0.838 -8.085 -17.373 1.00 90.25 269 ILE A N 1
ATOM 1938 C CA . ILE A 1 269 ? 0.444 -7.406 -17.380 1.00 90.25 269 ILE A CA 1
ATOM 1939 C C . ILE A 1 269 ? 1.519 -8.364 -17.878 1.00 90.25 269 ILE A C 1
ATOM 1941 O O . ILE A 1 269 ? 1.692 -9.478 -17.388 1.00 90.25 269 ILE A O 1
ATOM 1945 N N . THR A 1 270 ? 2.260 -7.906 -18.879 1.00 86.12 270 THR A N 1
ATOM 1946 C CA . THR A 1 270 ? 3.439 -8.592 -19.408 1.00 86.12 270 THR A CA 1
ATOM 1947 C C . THR A 1 270 ? 4.647 -7.686 -19.289 1.00 86.12 270 THR A C 1
ATOM 1949 O O . THR A 1 270 ? 4.548 -6.501 -19.607 1.00 86.12 270 THR A O 1
ATOM 1952 N N . ASP A 1 271 ? 5.785 -8.241 -18.887 1.00 78.25 271 ASP A N 1
ATOM 1953 C CA . ASP A 1 271 ? 7.049 -7.509 -18.861 1.00 78.25 271 ASP A CA 1
ATOM 1954 C C . ASP A 1 271 ? 7.484 -7.150 -20.289 1.00 78.25 271 ASP A C 1
ATOM 1956 O O . ASP A 1 271 ? 7.748 -8.032 -21.109 1.00 78.25 271 ASP A O 1
ATOM 1960 N N . GLN A 1 272 ? 7.517 -5.855 -20.597 1.00 77.44 272 GLN A N 1
ATOM 1961 C CA . GLN A 1 272 ? 8.023 -5.313 -21.854 1.00 77.44 272 GLN A CA 1
ATOM 1962 C C . GLN A 1 272 ? 9.190 -4.378 -21.539 1.00 77.44 272 GLN A C 1
ATOM 1964 O O . GLN A 1 272 ? 9.011 -3.231 -21.126 1.00 77.44 272 GLN A O 1
ATOM 1969 N N . ARG A 1 273 ? 10.408 -4.896 -21.737 1.00 64.44 273 ARG A N 1
ATOM 1970 C CA . ARG A 1 273 ? 11.668 -4.168 -21.536 1.00 64.44 273 ARG A CA 1
ATOM 1971 C C . ARG A 1 273 ? 12.334 -3.923 -22.875 1.00 64.44 273 ARG A C 1
ATOM 1973 O O . ARG A 1 273 ? 13.243 -4.652 -23.261 1.00 64.44 273 ARG A O 1
ATOM 1980 N N . GLU A 1 274 ? 11.860 -2.925 -23.606 1.00 66.56 274 GLU A N 1
ATOM 1981 C CA . GLU A 1 274 ? 12.403 -2.687 -24.945 1.00 66.56 274 GLU A CA 1
ATOM 1982 C C . GLU A 1 274 ? 13.565 -1.694 -24.956 1.00 66.56 274 GLU A C 1
ATOM 1984 O O . GLU A 1 274 ? 14.458 -1.820 -25.790 1.00 66.56 274 GLU A O 1
ATOM 1989 N N . THR A 1 275 ? 13.598 -0.695 -24.066 1.00 77.50 275 THR A N 1
ATOM 1990 C CA . THR A 1 275 ? 14.599 0.389 -24.183 1.00 77.50 275 THR A CA 1
ATOM 1991 C C . THR A 1 275 ? 14.973 1.049 -22.867 1.00 77.50 275 THR A C 1
ATOM 1993 O O . THR A 1 275 ? 16.153 1.275 -22.637 1.00 77.50 275 THR A O 1
ATOM 1996 N N . PHE A 1 276 ? 14.014 1.327 -21.987 1.00 81.50 276 PHE A N 1
ATOM 1997 C CA . PHE A 1 276 ? 14.262 1.994 -20.707 1.00 81.50 276 PHE A CA 1
ATOM 1998 C C . PHE A 1 276 ? 13.936 1.064 -19.534 1.00 81.50 276 PHE A C 1
ATOM 2000 O O . PHE A 1 276 ? 13.189 0.095 -19.686 1.00 81.50 276 PHE A O 1
ATOM 2007 N N . ARG A 1 277 ? 14.501 1.361 -18.361 1.00 81.31 277 ARG A N 1
ATOM 2008 C CA . ARG A 1 277 ? 14.203 0.681 -17.094 1.00 81.31 277 ARG A CA 1
ATOM 2009 C C . ARG A 1 277 ? 13.604 1.663 -16.100 1.00 81.31 277 ARG A C 1
ATOM 2011 O O . ARG A 1 277 ? 13.962 2.833 -16.119 1.00 81.31 277 ARG A O 1
ATOM 2018 N N . ALA A 1 278 ? 12.739 1.180 -15.223 1.00 79.19 278 ALA A N 1
ATOM 2019 C CA . ALA A 1 278 ? 12.120 1.951 -14.160 1.00 79.19 278 ALA A CA 1
ATOM 2020 C C . ALA A 1 278 ? 12.261 1.210 -12.829 1.00 79.19 278 ALA A C 1
ATOM 2022 O O . ALA A 1 278 ? 12.081 -0.007 -12.774 1.00 79.19 278 ALA A O 1
ATOM 2023 N N . SER A 1 279 ? 12.540 1.948 -11.762 1.00 77.12 279 SER A N 1
ATOM 2024 C CA . SER A 1 279 ? 12.507 1.453 -10.385 1.00 77.12 279 SER A CA 1
ATOM 2025 C C . SER A 1 279 ? 11.924 2.513 -9.465 1.00 77.12 279 SER A C 1
ATOM 2027 O O . SER A 1 279 ? 12.116 3.706 -9.694 1.00 77.12 279 SER A O 1
ATOM 2029 N N . THR A 1 280 ? 11.245 2.107 -8.398 1.00 74.94 280 THR A N 1
ATOM 2030 C CA . THR A 1 280 ? 10.878 3.036 -7.322 1.00 74.94 280 THR A CA 1
ATOM 2031 C C . THR A 1 280 ? 12.094 3.298 -6.435 1.00 74.94 280 THR A C 1
ATOM 2033 O O . THR A 1 280 ? 12.800 2.362 -6.068 1.00 74.94 280 THR A O 1
ATOM 2036 N N . GLY A 1 281 ? 12.352 4.562 -6.092 1.00 58.09 281 GLY A N 1
ATOM 2037 C CA . GLY A 1 281 ? 13.529 4.950 -5.299 1.00 58.09 281 GLY A CA 1
ATOM 2038 C C . GLY A 1 281 ? 13.436 4.634 -3.800 1.00 58.09 281 GLY A C 1
ATOM 2039 O O . GLY A 1 281 ? 14.433 4.750 -3.093 1.00 58.09 281 GLY A O 1
ATOM 2040 N N . ALA A 1 282 ? 12.259 4.251 -3.296 1.00 55.22 282 ALA A N 1
ATOM 2041 C CA . ALA A 1 282 ? 12.039 3.973 -1.882 1.00 55.22 282 ALA A CA 1
ATOM 2042 C C . ALA A 1 282 ? 10.912 2.958 -1.655 1.00 55.22 282 ALA A C 1
ATOM 2044 O O . ALA A 1 282 ? 10.075 2.716 -2.524 1.00 55.22 282 ALA A O 1
ATOM 2045 N N . ASP A 1 283 ? 10.937 2.391 -0.451 1.00 59.44 283 ASP A N 1
ATOM 2046 C CA . ASP A 1 283 ? 9.924 1.517 0.131 1.00 59.44 283 ASP A CA 1
ATOM 2047 C C . ASP A 1 283 ? 8.541 2.183 0.047 1.00 59.44 283 ASP A C 1
ATOM 2049 O O . ASP A 1 283 ? 8.358 3.291 0.552 1.00 59.44 283 ASP A O 1
ATOM 2053 N N . LEU A 1 284 ? 7.568 1.526 -0.591 1.00 68.12 284 LEU A N 1
ATOM 2054 C CA . LEU A 1 284 ? 6.188 2.029 -0.698 1.00 68.12 284 LEU A CA 1
ATOM 2055 C C . LEU A 1 284 ? 5.411 1.902 0.625 1.00 68.12 284 LEU A C 1
ATOM 2057 O O . LEU A 1 284 ? 4.210 2.133 0.657 1.00 68.12 284 LEU A O 1
ATOM 2061 N N . ALA A 1 285 ? 6.117 1.556 1.700 1.00 60.34 285 ALA A N 1
ATOM 2062 C CA . ALA A 1 285 ? 5.667 1.305 3.060 1.00 60.34 285 ALA A CA 1
ATOM 2063 C C . ALA A 1 285 ? 4.810 2.389 3.734 1.00 60.34 285 ALA A C 1
ATOM 2065 O O . ALA A 1 285 ? 4.193 2.109 4.756 1.00 60.34 285 ALA A O 1
ATOM 2066 N N . THR A 1 286 ? 4.829 3.634 3.253 1.00 62.28 286 THR A N 1
ATOM 2067 C CA . THR A 1 286 ? 4.247 4.792 3.967 1.00 62.28 286 THR A CA 1
ATOM 2068 C C . THR A 1 286 ? 3.189 5.553 3.164 1.00 62.28 286 THR A C 1
ATOM 2070 O O . THR A 1 286 ? 2.872 6.707 3.451 1.00 62.28 286 THR A O 1
ATOM 2073 N N . VAL A 1 287 ? 2.638 4.913 2.142 1.00 65.31 287 VAL A N 1
ATOM 2074 C CA . VAL A 1 287 ? 1.619 5.423 1.230 1.00 65.31 287 VAL A CA 1
ATOM 2075 C C . VAL A 1 287 ? 0.206 5.178 1.788 1.00 65.31 287 VAL A C 1
ATOM 2077 O O . VAL A 1 287 ? -0.368 4.099 1.665 1.00 65.31 287 VAL A O 1
ATOM 2080 N N . GLN A 1 288 ? -0.417 6.204 2.369 1.00 64.88 288 GLN A N 1
ATOM 2081 C CA . GLN A 1 288 ? -1.829 6.096 2.749 1.00 64.88 288 GLN A CA 1
ATOM 2082 C C . GLN A 1 288 ? -2.748 6.038 1.514 1.00 64.88 288 GLN A C 1
ATOM 2084 O O . GLN A 1 288 ? -2.470 6.693 0.505 1.00 64.88 288 GLN A O 1
ATOM 2089 N N . PRO A 1 289 ? -3.857 5.283 1.575 1.00 63.50 289 PRO A N 1
ATOM 2090 C CA . PRO A 1 289 ? -4.801 5.184 0.480 1.00 63.50 289 PRO A CA 1
ATOM 2091 C C . PRO A 1 289 ? -5.510 6.532 0.349 1.00 63.50 289 PRO A C 1
ATOM 2093 O O . PRO A 1 289 ? -6.168 7.013 1.268 1.00 63.50 289 PRO A O 1
ATOM 2096 N N . ALA A 1 290 ? -5.354 7.168 -0.807 1.00 66.12 290 ALA A N 1
ATOM 2097 C CA . ALA A 1 290 ? -6.016 8.421 -1.134 1.00 66.12 290 ALA A CA 1
ATOM 2098 C C . ALA A 1 290 ? -6.860 8.221 -2.389 1.00 66.12 290 ALA A C 1
ATOM 2100 O O . ALA A 1 290 ? -6.402 7.598 -3.348 1.00 66.12 290 ALA A O 1
ATOM 2101 N N . ALA A 1 291 ? -8.065 8.796 -2.414 1.00 67.31 291 ALA A N 1
ATOM 2102 C CA . ALA A 1 291 ? -8.956 8.718 -3.575 1.00 67.31 291 ALA A CA 1
ATOM 2103 C C . ALA A 1 291 ? -8.316 9.274 -4.856 1.00 67.31 291 ALA A C 1
ATOM 2105 O O . ALA A 1 291 ? -8.607 8.815 -5.956 1.00 67.31 291 ALA A O 1
ATOM 2106 N N . GLU A 1 292 ? -7.412 10.241 -4.713 1.00 75.12 292 GLU A N 1
ATOM 2107 C CA . GLU A 1 292 ? -6.685 10.817 -5.839 1.00 75.12 292 GLU A CA 1
ATOM 2108 C C . GLU A 1 292 ? -5.426 10.011 -6.219 1.00 75.12 292 GLU A C 1
ATOM 2110 O O . GLU A 1 292 ? -4.804 10.278 -7.243 1.00 75.12 292 GLU A O 1
ATOM 2115 N N . GLY A 1 293 ? -5.041 9.017 -5.417 1.00 80.81 293 GLY A N 1
ATOM 2116 C CA . GLY A 1 293 ? -3.783 8.284 -5.532 1.00 80.81 293 GLY A CA 1
ATOM 2117 C C . GLY A 1 293 ? -2.571 9.075 -5.038 1.00 80.81 293 GLY A C 1
ATOM 2118 O O . GLY A 1 293 ? -2.623 10.293 -4.839 1.00 80.81 293 GLY A O 1
ATOM 2119 N N . VAL A 1 294 ? -1.463 8.364 -4.844 1.00 83.25 294 VAL A N 1
ATOM 2120 C CA . VAL A 1 294 ? -0.248 8.892 -4.214 1.00 83.25 294 VAL A CA 1
ATOM 2121 C C . VAL A 1 294 ? 0.886 9.021 -5.218 1.00 83.25 294 VAL A C 1
ATOM 2123 O O . VAL A 1 294 ? 1.085 8.141 -6.055 1.00 83.25 294 VAL A O 1
ATOM 2126 N N . ASP A 1 295 ? 1.629 10.124 -5.126 1.00 86.56 295 ASP A N 1
ATOM 2127 C CA . ASP A 1 295 ? 2.849 10.337 -5.897 1.00 86.56 295 ASP A CA 1
ATOM 2128 C C . ASP A 1 295 ? 3.972 9.429 -5.389 1.00 86.56 295 ASP A C 1
ATOM 2130 O O . ASP A 1 295 ? 4.421 9.525 -4.247 1.00 86.56 295 ASP A O 1
ATOM 2134 N N . VAL A 1 296 ? 4.451 8.563 -6.271 1.00 86.94 296 VAL A N 1
ATOM 2135 C CA . VAL A 1 296 ? 5.549 7.639 -6.015 1.00 86.94 296 VAL A CA 1
ATOM 2136 C C . VAL A 1 296 ? 6.767 8.094 -6.818 1.00 86.94 296 VAL A C 1
ATOM 2138 O O . VAL A 1 296 ? 6.670 8.213 -8.045 1.00 86.94 296 VAL A O 1
ATOM 2141 N N . PRO A 1 297 ? 7.920 8.333 -6.168 1.00 87.69 297 PRO A N 1
ATOM 2142 C CA . PRO A 1 297 ? 9.150 8.680 -6.863 1.00 87.69 297 PRO A CA 1
ATOM 2143 C C . PRO A 1 297 ? 9.682 7.481 -7.654 1.00 87.69 297 PRO A C 1
ATOM 2145 O O . PRO A 1 297 ? 9.770 6.353 -7.157 1.00 87.69 297 PRO A O 1
ATOM 2148 N N . LEU A 1 298 ? 10.076 7.746 -8.893 1.00 88.75 298 LEU A N 1
ATOM 2149 C CA . LEU A 1 298 ? 10.591 6.775 -9.843 1.00 88.75 298 LEU A CA 1
ATOM 2150 C C . LEU A 1 298 ? 11.940 7.235 -10.376 1.00 88.75 298 LEU A C 1
ATOM 2152 O O . LEU A 1 298 ? 12.123 8.397 -10.731 1.00 88.75 298 LEU A O 1
ATOM 2156 N N . THR A 1 299 ? 12.847 6.283 -10.523 1.00 87.75 299 THR A N 1
ATOM 2157 C CA . THR A 1 299 ? 14.092 6.449 -11.261 1.00 87.75 299 THR A CA 1
ATOM 2158 C C . THR A 1 299 ? 13.941 5.730 -12.590 1.00 87.75 299 THR A C 1
ATOM 2160 O O . THR A 1 299 ? 13.767 4.511 -12.626 1.00 87.75 299 THR A O 1
ATOM 2163 N N . ILE A 1 300 ? 14.005 6.478 -13.691 1.00 88.75 300 ILE A N 1
ATOM 2164 C CA . ILE A 1 300 ? 14.043 5.917 -15.041 1.00 88.75 300 ILE A CA 1
ATOM 2165 C C . ILE A 1 300 ? 15.488 5.908 -15.523 1.00 88.75 300 ILE A C 1
ATOM 2167 O O . ILE A 1 300 ? 16.144 6.946 -15.534 1.00 88.75 300 ILE A O 1
ATOM 2171 N N . GLY A 1 301 ? 15.982 4.745 -15.932 1.00 87.38 301 GLY A N 1
ATOM 2172 C CA . GLY A 1 301 ? 17.314 4.560 -16.492 1.00 87.38 301 GLY A CA 1
ATOM 2173 C C . GLY A 1 301 ? 17.281 4.228 -17.978 1.00 87.38 301 GLY A C 1
ATOM 2174 O O . GLY A 1 301 ? 16.445 3.448 -18.438 1.00 87.38 301 GLY A O 1
ATOM 2175 N N . ASN A 1 302 ? 18.242 4.770 -18.718 1.00 90.12 302 ASN A N 1
ATOM 2176 C CA . ASN A 1 302 ? 18.586 4.329 -20.060 1.00 90.12 302 ASN A CA 1
ATOM 2177 C C . ASN A 1 302 ? 19.742 3.322 -19.977 1.00 90.12 302 ASN A C 1
ATOM 2179 O O . ASN A 1 302 ? 20.889 3.746 -19.883 1.00 90.12 302 ASN A O 1
ATOM 2183 N N . PRO A 1 303 ? 19.486 2.005 -20.020 1.00 81.31 303 PRO A N 1
ATOM 2184 C CA . PRO A 1 303 ? 20.538 0.995 -19.963 1.00 81.31 303 PRO A CA 1
ATOM 2185 C C . PRO A 1 303 ? 21.378 0.910 -21.247 1.00 81.31 303 PRO A C 1
ATOM 2187 O O . PRO A 1 303 ? 22.306 0.115 -21.299 1.00 81.31 303 PRO A O 1
ATOM 2190 N N . LEU A 1 304 ? 21.054 1.663 -22.302 1.00 85.25 304 LEU A N 1
ATOM 2191 C CA . LEU A 1 304 ? 21.726 1.549 -23.592 1.00 85.25 304 LEU A CA 1
ATOM 2192 C C . LEU A 1 304 ? 22.859 2.574 -23.731 1.00 85.25 304 LEU A C 1
ATOM 2194 O O . LEU A 1 304 ? 22.803 3.686 -23.205 1.00 85.25 304 LEU A O 1
ATOM 2198 N N . PHE A 1 305 ? 23.847 2.247 -24.567 1.00 84.38 305 PHE A N 1
ATOM 2199 C CA . PHE A 1 305 ? 24.948 3.145 -24.954 1.00 84.38 305 PHE A CA 1
ATOM 2200 C C . PHE A 1 305 ? 24.552 4.227 -25.976 1.00 84.38 305 PHE A C 1
ATOM 2202 O O . PHE A 1 305 ? 25.398 4.818 -26.654 1.00 84.38 305 PHE A O 1
ATOM 2209 N N . GLN A 1 306 ? 23.253 4.481 -26.115 1.00 88.06 306 GLN A N 1
ATOM 2210 C CA . GLN A 1 306 ? 22.686 5.484 -27.008 1.00 88.06 306 GLN A CA 1
ATOM 2211 C C . GLN A 1 306 ? 22.111 6.622 -26.174 1.00 88.06 306 GLN A C 1
ATOM 2213 O O . GLN A 1 306 ? 21.560 6.376 -25.113 1.00 88.06 306 GLN A O 1
ATOM 2218 N N . ARG A 1 307 ? 22.183 7.857 -26.660 1.00 91.62 307 ARG A N 1
ATOM 2219 C CA . ARG A 1 307 ? 21.404 8.976 -26.123 1.00 91.62 307 ARG A CA 1
ATOM 2220 C C . ARG A 1 307 ? 20.051 8.999 -26.815 1.00 91.62 307 ARG A C 1
ATOM 2222 O O . ARG A 1 307 ? 19.999 8.823 -28.033 1.00 91.62 307 ARG A O 1
ATOM 2229 N N . PHE A 1 308 ? 18.989 9.278 -26.071 1.00 93.94 308 PHE A N 1
ATOM 2230 C CA . PHE A 1 308 ? 17.631 9.427 -26.590 1.00 93.94 308 PHE A CA 1
ATOM 2231 C C . PHE A 1 308 ? 17.068 10.793 -26.232 1.00 93.94 308 PHE A C 1
ATOM 2233 O O . PHE A 1 308 ? 17.250 11.265 -25.116 1.00 93.94 308 PHE A O 1
ATOM 2240 N N . SER A 1 309 ? 16.322 11.403 -27.146 1.00 96.12 309 SER A N 1
ATOM 2241 C CA . SER A 1 309 ? 15.496 12.560 -26.816 1.00 96.12 309 SER A CA 1
ATOM 2242 C C . SER A 1 309 ? 14.167 12.538 -27.556 1.00 96.12 309 SER A C 1
ATOM 2244 O O . SER A 1 309 ? 14.025 11.939 -28.631 1.00 96.12 309 SER A O 1
ATOM 2246 N N . GLY A 1 310 ? 13.173 13.184 -26.960 1.00 96.62 310 GLY A N 1
ATOM 2247 C CA . GLY A 1 310 ? 11.819 13.197 -27.481 1.00 96.62 310 GLY A CA 1
ATOM 2248 C C . GLY A 1 310 ? 10.823 13.713 -26.464 1.00 96.62 310 GLY A C 1
ATOM 2249 O O . GLY A 1 310 ? 11.102 14.678 -25.758 1.00 96.62 310 GLY A O 1
ATOM 2250 N N . THR A 1 311 ? 9.654 13.085 -26.408 1.00 96.44 311 THR A N 1
ATOM 2251 C CA . THR A 1 311 ? 8.569 13.474 -25.509 1.00 96.44 311 THR A CA 1
ATOM 2252 C C . THR A 1 311 ? 8.020 12.280 -24.749 1.00 96.44 311 THR A C 1
ATOM 2254 O O . THR A 1 311 ? 7.902 11.191 -25.316 1.00 96.44 311 THR A O 1
ATOM 2257 N N . VAL A 1 312 ? 7.640 12.493 -23.495 1.00 94.94 312 VAL A N 1
ATOM 2258 C CA . VAL A 1 312 ? 7.135 11.452 -22.608 1.00 94.94 312 VAL A CA 1
ATOM 2259 C C . VAL A 1 312 ? 5.985 12.003 -21.747 1.00 94.94 312 VAL A C 1
ATOM 2261 O O . VAL A 1 312 ? 6.094 13.111 -21.222 1.00 94.94 312 VAL A O 1
ATOM 2264 N N . PRO A 1 313 ? 4.852 11.293 -21.626 1.00 93.25 313 PRO A N 1
ATOM 2265 C CA . PRO A 1 313 ? 3.840 11.589 -20.621 1.00 93.25 313 PRO A CA 1
ATOM 2266 C C . PRO A 1 313 ? 4.353 11.267 -19.215 1.00 93.25 313 PRO A C 1
ATOM 2268 O O . PRO A 1 313 ? 5.344 10.552 -19.053 1.00 93.25 313 PRO A O 1
ATOM 2271 N N . ARG A 1 314 ? 3.639 11.709 -18.179 1.00 91.19 314 ARG A N 1
ATOM 2272 C CA . ARG A 1 314 ? 3.899 11.202 -16.825 1.00 91.19 314 ARG A CA 1
ATOM 2273 C C . ARG A 1 314 ? 3.690 9.677 -16.748 1.00 91.19 314 ARG A C 1
ATOM 2275 O O . ARG A 1 314 ? 2.778 9.165 -17.402 1.00 91.19 314 ARG A O 1
ATOM 2282 N N . PRO A 1 315 ? 4.507 8.950 -15.966 1.00 92.00 315 PRO A N 1
ATOM 2283 C CA . PRO A 1 315 ? 4.323 7.521 -15.739 1.00 92.00 315 PRO A CA 1
ATOM 2284 C C . PRO A 1 315 ? 2.964 7.222 -15.096 1.00 92.00 315 PRO A C 1
ATOM 2286 O O . PRO A 1 315 ? 2.561 7.889 -14.142 1.00 92.00 315 PRO A O 1
ATOM 2289 N N . THR A 1 316 ? 2.286 6.184 -15.583 1.00 92.12 316 THR A N 1
ATOM 2290 C CA . THR A 1 316 ? 1.108 5.615 -14.913 1.00 92.12 316 THR A CA 1
ATOM 2291 C C . THR A 1 316 ? 1.553 4.448 -14.044 1.00 92.12 316 THR A C 1
ATOM 2293 O O . THR A 1 316 ? 2.264 3.566 -14.530 1.00 92.12 316 THR A O 1
ATOM 2296 N N . LEU A 1 317 ? 1.147 4.435 -12.773 1.00 93.25 317 LEU A N 1
ATOM 2297 C CA . LEU A 1 317 ? 1.408 3.321 -11.867 1.00 93.25 317 LEU A CA 1
ATOM 2298 C C . LEU A 1 317 ? 0.137 2.532 -11.605 1.00 93.25 317 LEU A C 1
ATOM 2300 O O . LEU A 1 317 ? -0.929 3.106 -11.382 1.00 93.25 317 LEU A O 1
ATOM 2304 N N . VAL A 1 318 ? 0.274 1.212 -11.599 1.00 94.25 318 VAL A N 1
ATOM 2305 C CA . VAL A 1 318 ? -0.825 0.293 -11.313 1.00 94.25 318 VAL A CA 1
ATOM 2306 C C . VAL A 1 318 ? -0.417 -0.745 -10.279 1.00 94.25 318 VAL A C 1
ATOM 2308 O O . VAL A 1 318 ? 0.721 -1.220 -10.280 1.00 94.25 318 VAL A O 1
ATOM 2311 N N . ALA A 1 319 ? -1.359 -1.097 -9.410 1.00 93.88 319 ALA A N 1
ATOM 2312 C CA . ALA A 1 319 ? -1.260 -2.232 -8.509 1.00 93.88 319 ALA A CA 1
ATOM 2313 C C . ALA A 1 319 ? -1.719 -3.497 -9.242 1.00 93.88 319 ALA A C 1
ATOM 2315 O O . ALA A 1 319 ? -2.784 -3.530 -9.867 1.00 93.88 319 ALA A O 1
ATOM 2316 N N . VAL A 1 320 ? -0.901 -4.539 -9.163 1.00 93.38 320 VAL A N 1
ATOM 2317 C CA . VAL A 1 320 ? -1.071 -5.800 -9.881 1.00 93.38 320 VAL A CA 1
ATOM 2318 C C . VAL A 1 320 ? -1.062 -6.945 -8.881 1.00 93.38 320 VAL A C 1
ATOM 2320 O O . VAL A 1 320 ? -0.202 -7.008 -8.001 1.00 93.38 320 VAL A O 1
ATOM 2323 N N . ARG A 1 321 ? -2.001 -7.875 -9.038 1.00 91.94 321 ARG A N 1
ATOM 2324 C CA . ARG A 1 321 ? -2.045 -9.133 -8.290 1.00 91.94 321 ARG A CA 1
ATOM 2325 C C . ARG A 1 321 ? -2.268 -10.266 -9.276 1.00 91.94 321 ARG A C 1
ATOM 2327 O O . ARG A 1 321 ? -3.073 -10.137 -10.192 1.00 91.94 321 ARG A O 1
ATOM 2334 N N . ASP A 1 322 ? -1.482 -11.330 -9.141 1.00 86.38 322 ASP A N 1
ATOM 2335 C CA . ASP A 1 322 ? -1.544 -12.511 -10.013 1.00 86.38 322 ASP A CA 1
ATOM 2336 C C . ASP A 1 322 ? -1.453 -12.184 -11.522 1.00 86.38 322 ASP A C 1
ATOM 2338 O O . ASP A 1 322 ? -2.060 -12.839 -12.368 1.00 86.38 322 ASP A O 1
ATOM 2342 N N . GLY A 1 323 ? -0.673 -11.151 -11.870 1.00 89.25 323 GLY A N 1
ATOM 2343 C CA . GLY A 1 323 ? -0.471 -10.697 -13.250 1.00 89.25 323 GLY A CA 1
ATOM 2344 C C . GLY A 1 323 ? -1.621 -9.872 -13.842 1.00 89.25 323 GLY A C 1
ATOM 2345 O O . GLY A 1 323 ? -1.589 -9.579 -15.038 1.00 89.25 323 GLY A O 1
ATOM 2346 N N . VAL A 1 324 ? -2.612 -9.483 -13.036 1.00 93.69 324 VAL A N 1
ATOM 2347 C CA . VAL A 1 324 ? -3.770 -8.675 -13.443 1.00 93.69 324 VAL A CA 1
ATOM 2348 C C . VAL A 1 324 ? -3.738 -7.312 -12.754 1.00 93.69 324 VAL A C 1
ATOM 2350 O O . VAL A 1 324 ? -3.426 -7.220 -11.567 1.00 93.69 324 VAL A O 1
ATOM 2353 N N . VAL A 1 325 ? -4.060 -6.242 -13.486 1.00 93.81 325 VAL A N 1
ATOM 2354 C CA . VAL A 1 325 ? -4.236 -4.902 -12.903 1.00 93.81 325 VAL A CA 1
ATOM 2355 C C . VAL A 1 325 ? -5.480 -4.877 -12.020 1.00 93.81 325 VAL A C 1
ATOM 2357 O O . VAL A 1 325 ? -6.597 -5.001 -12.518 1.00 93.81 325 VAL A O 1
ATOM 2360 N N . VAL A 1 326 ? -5.284 -4.658 -10.722 1.00 93.06 326 VAL A N 1
ATOM 2361 C CA . VAL A 1 326 ? -6.350 -4.657 -9.708 1.00 93.06 326 VAL A CA 1
ATOM 2362 C C . VAL A 1 326 ? -6.530 -3.308 -9.016 1.00 93.06 326 VAL A C 1
ATOM 2364 O O . VAL A 1 326 ? -7.555 -3.095 -8.378 1.00 93.06 326 VAL A O 1
ATOM 2367 N N . GLY A 1 327 ? -5.585 -2.377 -9.175 1.00 90.31 327 GLY A N 1
ATOM 2368 C CA . GLY A 1 327 ? -5.717 -0.989 -8.730 1.00 90.31 327 GLY A CA 1
ATOM 2369 C C . GLY A 1 327 ? -5.088 -0.035 -9.740 1.00 90.31 327 GLY A C 1
ATOM 2370 O O . GLY A 1 327 ? -3.920 -0.174 -10.100 1.00 90.31 327 GLY A O 1
ATOM 2371 N N . ALA A 1 328 ? -5.864 0.927 -10.228 1.00 85.88 328 ALA A N 1
ATOM 2372 C CA . ALA A 1 328 ? -5.417 1.913 -11.205 1.00 85.88 328 ALA A CA 1
ATOM 2373 C C . ALA A 1 328 ? -6.210 3.209 -11.032 1.00 85.88 328 ALA A C 1
ATOM 2375 O O .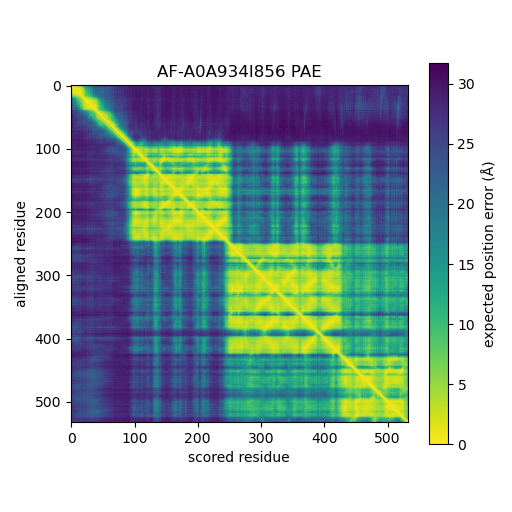 ALA A 1 328 ? -7.409 3.172 -10.754 1.00 85.88 328 ALA A O 1
ATOM 2376 N N . LEU A 1 329 ? -5.549 4.353 -11.213 1.00 82.12 329 LEU A N 1
ATOM 2377 C CA . LEU A 1 329 ? -6.270 5.610 -11.397 1.00 82.12 329 LEU A CA 1
ATOM 2378 C C . LEU A 1 329 ? -6.895 5.637 -12.799 1.00 82.12 329 LEU A C 1
ATOM 2380 O O . LEU A 1 329 ? -6.345 5.030 -13.725 1.00 82.12 329 LEU A O 1
ATOM 2384 N N . PRO A 1 330 ? -8.012 6.360 -12.991 1.00 75.44 330 PRO A N 1
ATOM 2385 C CA . PRO A 1 330 ? -8.484 6.689 -14.325 1.00 75.44 330 PRO A CA 1
ATOM 2386 C C . PRO A 1 330 ? -7.340 7.289 -15.144 1.00 75.44 330 PRO A C 1
ATOM 2388 O O . PRO A 1 330 ? -6.631 8.180 -14.675 1.00 75.44 330 PRO A O 1
ATOM 2391 N N . VAL A 1 331 ? -7.153 6.788 -16.365 1.00 68.12 331 VAL A N 1
ATOM 2392 C CA . VAL A 1 331 ? -6.148 7.327 -17.283 1.00 68.12 331 VAL A CA 1
ATOM 2393 C C . VAL A 1 331 ? -6.635 8.697 -17.748 1.00 68.12 331 VAL A C 1
ATOM 2395 O O . VAL A 1 331 ? -7.437 8.803 -18.674 1.00 68.12 331 VAL A O 1
ATOM 2398 N N . GLU A 1 332 ? -6.194 9.749 -17.070 1.00 73.19 332 GLU A N 1
ATOM 2399 C CA . GLU A 1 332 ? -6.250 11.106 -17.606 1.00 73.19 332 GLU A CA 1
ATOM 2400 C C . GLU A 1 332 ? -5.139 11.261 -18.642 1.00 73.19 332 GLU A C 1
ATOM 2402 O O . GLU A 1 332 ? -4.068 10.698 -18.444 1.00 73.19 332 GLU A O 1
ATOM 2407 N N . ASP A 1 333 ? -5.366 12.018 -19.721 1.00 76.94 333 ASP A N 1
ATOM 2408 C CA . ASP A 1 333 ? -4.308 12.365 -20.678 1.00 76.94 333 ASP A CA 1
ATOM 2409 C C . ASP A 1 333 ? -3.256 13.224 -19.954 1.00 76.94 333 ASP A C 1
ATOM 2411 O O . ASP A 1 333 ? -3.481 14.425 -19.744 1.00 76.94 333 ASP A O 1
ATOM 2415 N N . PRO A 1 334 ? -2.114 12.653 -19.529 1.00 79.38 334 PRO A N 1
ATOM 2416 C CA . PRO A 1 334 ? -1.175 13.400 -18.716 1.00 79.38 334 PRO A CA 1
ATOM 2417 C C . PRO A 1 334 ? -0.442 14.420 -19.598 1.00 79.38 334 PRO A C 1
ATOM 2419 O O . PRO A 1 334 ? -0.267 14.204 -20.806 1.00 79.38 334 PRO A O 1
ATOM 2422 N N . PRO A 1 335 ? 0.042 15.533 -19.021 1.00 85.44 335 PRO A N 1
ATOM 2423 C CA . PRO A 1 335 ? 0.885 16.458 -19.759 1.00 85.44 335 PRO A CA 1
ATOM 2424 C C . PRO A 1 335 ? 2.103 15.717 -20.319 1.00 85.44 335 PRO A C 1
ATOM 2426 O O . PRO A 1 335 ? 2.735 14.907 -19.638 1.00 85.44 335 PRO A O 1
ATOM 2429 N N . VAL A 1 336 ? 2.407 15.996 -21.585 1.00 92.62 336 VAL A N 1
ATOM 2430 C CA . VAL A 1 336 ? 3.556 15.433 -22.290 1.00 92.62 336 VAL A CA 1
ATOM 2431 C C . VAL A 1 336 ? 4.728 16.398 -22.157 1.00 92.62 336 VAL A C 1
ATOM 2433 O O . VAL A 1 336 ? 4.633 17.561 -22.555 1.00 92.62 336 VAL A O 1
ATOM 2436 N N . GLU A 1 337 ? 5.841 15.909 -21.625 1.00 94.06 337 GLU A N 1
ATOM 2437 C CA . GLU A 1 337 ? 7.045 16.685 -21.344 1.00 94.06 337 GLU A CA 1
ATOM 2438 C C . GLU A 1 337 ? 8.191 16.268 -22.279 1.00 94.06 337 GLU A C 1
ATOM 2440 O O . GLU A 1 337 ? 8.264 15.109 -22.700 1.00 94.06 337 GLU A O 1
ATOM 2445 N N . PRO A 1 338 ? 9.088 17.188 -22.670 1.00 96.00 338 PRO A N 1
ATOM 2446 C CA . PRO A 1 338 ? 10.291 16.811 -23.398 1.00 96.00 338 PRO A CA 1
ATOM 2447 C C . PRO A 1 338 ? 11.254 16.045 -22.480 1.00 96.00 338 PRO A C 1
ATOM 2449 O O . PRO A 1 338 ? 11.407 16.396 -21.314 1.00 96.00 338 PRO A O 1
ATOM 2452 N N . PHE A 1 339 ? 11.961 15.054 -23.022 1.00 95.25 339 PHE A N 1
ATOM 2453 C CA . PHE A 1 339 ? 13.048 14.370 -22.320 1.00 95.25 339 PHE A CA 1
ATOM 2454 C C . PHE A 1 339 ? 14.314 14.310 -23.178 1.00 95.25 339 PHE A C 1
ATOM 2456 O O . PHE A 1 339 ? 14.259 14.322 -24.412 1.00 95.25 339 PHE A O 1
ATOM 2463 N N . ASP A 1 340 ? 15.456 14.224 -22.503 1.00 95.00 340 ASP A N 1
ATOM 2464 C CA . ASP A 1 340 ? 16.777 14.038 -23.094 1.00 95.00 340 ASP A CA 1
ATOM 2465 C C . ASP A 1 340 ? 17.619 13.214 -22.116 1.00 95.00 340 ASP A C 1
ATOM 2467 O O . ASP A 1 340 ? 17.903 13.659 -21.005 1.00 95.00 340 ASP A O 1
ATOM 2471 N N . MET A 1 341 ? 17.936 11.979 -22.494 1.00 92.88 341 MET A N 1
ATOM 2472 C CA . MET A 1 341 ? 18.569 10.987 -21.635 1.00 92.88 341 MET A CA 1
ATOM 2473 C C . MET A 1 341 ? 19.853 10.499 -22.296 1.00 92.88 341 MET A C 1
ATOM 2475 O O . MET A 1 341 ? 19.822 9.870 -23.356 1.00 92.88 341 MET A O 1
ATOM 2479 N N . GLU A 1 342 ? 20.988 10.813 -21.673 1.00 91.31 342 GLU A N 1
ATOM 2480 C CA . GLU A 1 342 ? 22.304 10.336 -22.105 1.00 91.31 342 GLU A CA 1
ATOM 2481 C C . GLU A 1 342 ? 22.406 8.807 -21.982 1.00 91.31 342 GLU A C 1
ATOM 2483 O O . GLU A 1 342 ? 21.595 8.151 -21.321 1.00 91.31 342 GLU A O 1
ATOM 2488 N N . ALA A 1 343 ? 23.418 8.237 -22.633 1.00 85.12 343 ALA A N 1
ATOM 2489 C CA . ALA A 1 343 ? 23.766 6.830 -22.476 1.00 85.12 343 ALA A CA 1
ATOM 2490 C C . ALA A 1 343 ? 24.025 6.495 -20.999 1.00 85.12 343 ALA A C 1
ATOM 2492 O O . ALA A 1 343 ? 24.749 7.233 -20.328 1.00 85.12 343 ALA A O 1
ATOM 2493 N N . LEU A 1 344 ? 23.456 5.389 -20.508 1.00 82.94 344 LEU A N 1
ATOM 2494 C CA . LEU A 1 344 ? 23.594 4.924 -19.116 1.00 82.94 344 LEU A CA 1
ATOM 2495 C C . LEU A 1 344 ? 23.112 5.918 -18.043 1.00 82.94 344 LEU A C 1
ATOM 2497 O O . LEU A 1 344 ? 23.362 5.714 -16.856 1.00 82.94 344 LEU A O 1
ATOM 2501 N N . ALA A 1 345 ? 22.432 6.998 -18.433 1.00 86.69 345 ALA A N 1
ATOM 2502 C CA . ALA A 1 345 ? 21.941 7.987 -17.490 1.00 86.69 345 ALA A CA 1
ATOM 2503 C C . ALA A 1 345 ? 20.636 7.542 -16.833 1.00 86.69 345 ALA A C 1
ATOM 2505 O O . ALA A 1 345 ? 19.840 6.789 -17.403 1.00 86.69 345 ALA A O 1
ATOM 2506 N N . THR A 1 346 ? 20.402 8.081 -15.643 1.00 86.50 346 THR A N 1
ATOM 2507 C CA . THR A 1 346 ? 19.130 7.996 -14.938 1.00 86.50 346 THR A CA 1
ATOM 2508 C C . THR A 1 346 ? 18.502 9.378 -14.810 1.00 86.50 346 THR A C 1
ATOM 2510 O O . THR A 1 346 ? 19.179 10.408 -14.855 1.00 86.50 346 THR A O 1
ATOM 2513 N N . THR A 1 347 ? 17.184 9.409 -14.669 1.00 88.81 347 THR A N 1
ATOM 2514 C CA . THR A 1 347 ? 16.419 10.609 -14.344 1.00 88.81 347 THR A CA 1
ATOM 2515 C C . THR A 1 347 ? 15.375 10.273 -13.291 1.00 88.81 347 THR A C 1
ATOM 2517 O O . THR A 1 347 ? 14.849 9.159 -13.264 1.00 88.81 347 THR A O 1
ATOM 2520 N N . GLU A 1 348 ? 15.088 11.232 -12.422 1.00 89.75 348 GLU A N 1
ATOM 2521 C CA . GLU A 1 348 ? 14.044 11.111 -11.413 1.00 89.75 348 GLU A CA 1
ATOM 2522 C C . GLU A 1 348 ? 12.739 11.698 -11.950 1.00 89.75 348 GLU A C 1
ATOM 2524 O O . GLU A 1 348 ? 12.713 12.744 -12.601 1.00 89.75 348 GLU A O 1
ATOM 2529 N N . THR A 1 349 ? 11.639 11.015 -11.674 1.00 90.81 349 THR A N 1
ATOM 2530 C CA . THR A 1 349 ? 10.280 11.443 -12.001 1.00 90.81 349 THR A CA 1
ATOM 2531 C C . THR A 1 349 ? 9.323 10.925 -10.927 1.00 90.81 349 THR A C 1
ATOM 2533 O O . THR A 1 349 ? 9.750 10.307 -9.953 1.00 90.81 349 THR A O 1
ATOM 2536 N N . SER A 1 350 ? 8.026 11.165 -11.072 1.00 90.44 350 SER A N 1
ATOM 2537 C CA . SER A 1 350 ? 7.014 10.560 -10.213 1.00 90.44 350 SER A CA 1
ATOM 2538 C C . SER A 1 350 ? 5.825 10.080 -11.031 1.00 90.44 350 SER A C 1
ATOM 2540 O O . SER A 1 350 ? 5.477 10.666 -12.056 1.00 90.44 350 SER A O 1
ATOM 2542 N N . GLY A 1 351 ? 5.213 8.989 -10.579 1.00 89.31 351 GLY A N 1
ATOM 2543 C CA . GLY A 1 351 ? 3.941 8.493 -11.096 1.00 89.31 351 GLY A CA 1
ATOM 2544 C C . GLY A 1 351 ? 2.905 8.451 -9.980 1.00 89.31 351 GLY A C 1
ATOM 2545 O O . GLY A 1 351 ? 3.269 8.349 -8.811 1.00 89.31 351 GLY A O 1
ATOM 2546 N N . ARG A 1 352 ? 1.618 8.513 -10.327 1.00 89.06 352 ARG A N 1
ATOM 2547 C CA . ARG A 1 352 ? 0.539 8.371 -9.340 1.00 89.06 352 ARG A CA 1
ATOM 2548 C C . ARG A 1 352 ? 0.060 6.927 -9.275 1.00 89.06 352 ARG A C 1
ATOM 2550 O O . ARG A 1 352 ? -0.273 6.356 -10.312 1.00 89.06 352 ARG A O 1
ATOM 2557 N N . LEU A 1 353 ? 0.009 6.367 -8.068 1.00 89.25 353 LEU A N 1
ATOM 2558 C CA . LEU A 1 353 ? -0.491 5.023 -7.773 1.00 89.25 353 LEU A CA 1
ATOM 2559 C C . LEU A 1 353 ? -1.835 5.108 -7.038 1.00 89.25 353 LEU A C 1
ATOM 2561 O O . LEU A 1 353 ? -1.941 5.802 -6.027 1.00 89.25 353 LEU A O 1
ATOM 2565 N N . SER A 1 354 ? -2.845 4.377 -7.515 1.00 87.19 354 SER A N 1
ATOM 2566 C CA . SER A 1 354 ? -4.075 4.134 -6.749 1.00 87.19 354 SER A CA 1
ATOM 2567 C C . SER A 1 354 ? -3.916 2.880 -5.899 1.00 87.19 354 SER A C 1
ATOM 2569 O O . SER A 1 354 ? -3.576 1.825 -6.433 1.00 87.19 354 SER A O 1
ATOM 2571 N N . LEU A 1 355 ? -4.223 2.989 -4.606 1.00 86.75 355 LEU A N 1
ATOM 2572 C CA . LEU A 1 355 ? -4.414 1.840 -3.714 1.00 86.75 355 LEU A CA 1
ATOM 2573 C C . LEU A 1 355 ? -5.900 1.510 -3.509 1.00 86.75 355 LEU A C 1
ATOM 2575 O O . LEU A 1 355 ? -6.255 0.747 -2.616 1.00 86.75 355 LEU A O 1
ATOM 2579 N N . LEU A 1 356 ? -6.771 2.087 -4.337 1.00 88.00 356 LEU A N 1
ATOM 2580 C CA . LEU A 1 356 ? -8.161 1.675 -4.441 1.00 88.00 356 LEU A CA 1
ATOM 2581 C C . LEU A 1 356 ? -8.277 0.579 -5.490 1.00 88.00 356 LEU A C 1
ATOM 2583 O O . LEU A 1 356 ? -7.711 0.689 -6.587 1.00 88.00 356 LEU A O 1
ATOM 2587 N N . ALA A 1 357 ? -9.028 -0.462 -5.154 1.00 88.50 357 ALA A N 1
ATOM 2588 C CA . ALA A 1 357 ? -9.350 -1.504 -6.097 1.00 88.50 357 ALA A CA 1
ATOM 2589 C C . ALA A 1 357 ? -10.144 -0.915 -7.268 1.00 88.50 357 ALA A C 1
ATOM 2591 O O . ALA A 1 357 ? -11.009 -0.045 -7.124 1.00 88.50 357 ALA A O 1
ATOM 2592 N N . CYS A 1 358 ? -9.850 -1.404 -8.459 1.00 87.94 358 CYS A N 1
ATOM 2593 C CA . CYS A 1 358 ? -10.615 -1.092 -9.645 1.00 87.94 358 CYS A CA 1
ATOM 2594 C C . CYS A 1 358 ? -11.500 -2.298 -9.993 1.00 87.94 358 CYS A C 1
ATOM 2596 O O . CYS A 1 358 ? -11.148 -3.446 -9.736 1.00 87.94 358 CYS A O 1
ATOM 2598 N N . GLY A 1 359 ? -12.673 -2.037 -10.568 1.00 74.88 359 GLY A N 1
ATOM 2599 C CA . GLY A 1 359 ? -13.623 -3.068 -10.974 1.00 74.88 359 GLY A CA 1
ATOM 2600 C C . GLY A 1 359 ? -14.637 -2.517 -11.979 1.00 74.88 359 GLY A C 1
ATOM 2601 O O . GLY A 1 359 ? -14.672 -1.303 -12.208 1.00 74.88 359 GLY A O 1
ATOM 2602 N N . PRO A 1 360 ? -15.494 -3.369 -12.570 1.00 58.31 360 PRO A N 1
ATOM 2603 C CA . PRO A 1 360 ? -16.438 -2.983 -13.628 1.00 58.31 360 PRO A CA 1
ATOM 2604 C C . PRO A 1 360 ? -17.444 -1.879 -13.229 1.00 58.31 360 PRO A C 1
ATOM 2606 O O . PRO A 1 360 ? -18.141 -1.349 -14.092 1.00 58.31 360 PRO A O 1
ATOM 2609 N N . GLY A 1 361 ? -17.504 -1.500 -11.944 1.00 60.12 361 GLY A N 1
ATOM 2610 C CA . GLY A 1 361 ? -18.305 -0.395 -11.403 1.00 60.12 361 GLY A CA 1
ATOM 2611 C C . GLY A 1 361 ? -17.600 0.966 -11.256 1.00 60.12 361 GLY A C 1
ATOM 2612 O O . GLY A 1 361 ? -18.256 1.923 -10.856 1.00 60.12 361 GLY A O 1
ATOM 2613 N N . GLY A 1 362 ? -16.307 1.098 -11.581 1.00 57.28 362 GLY A N 1
ATOM 2614 C CA . GLY A 1 362 ? -15.623 2.399 -11.712 1.00 57.28 362 GLY A CA 1
ATOM 2615 C C . GLY A 1 362 ? -14.958 2.988 -10.458 1.00 57.28 362 GLY A C 1
ATOM 2616 O O . GLY A 1 362 ? -14.100 3.850 -10.611 1.00 57.28 362 GLY A O 1
ATOM 2617 N N . ALA A 1 363 ? -15.262 2.510 -9.252 1.00 56.62 363 ALA A N 1
ATOM 2618 C CA . ALA A 1 363 ? -14.428 2.708 -8.062 1.00 56.62 363 ALA A CA 1
ATOM 2619 C C . ALA A 1 363 ? -14.815 1.653 -7.025 1.00 56.62 363 ALA A C 1
ATOM 2621 O O . ALA A 1 363 ? -15.962 1.626 -6.579 1.00 56.62 363 ALA A O 1
ATOM 2622 N N . ALA A 1 364 ? -13.890 0.759 -6.694 1.00 71.25 364 ALA A N 1
ATOM 2623 C CA . ALA A 1 364 ? -14.057 -0.164 -5.586 1.00 71.25 364 ALA A CA 1
ATOM 2624 C C . ALA A 1 364 ? -13.261 0.364 -4.379 1.00 71.25 364 ALA A C 1
ATOM 2626 O O . ALA A 1 364 ? -12.478 1.307 -4.519 1.00 71.25 364 ALA A O 1
ATOM 2627 N N . GLY A 1 365 ? -13.553 -0.155 -3.185 1.00 80.88 365 GLY A N 1
ATOM 2628 C CA . GLY A 1 365 ? -12.934 0.286 -1.933 1.00 80.88 365 GLY A CA 1
ATOM 2629 C C . GLY A 1 365 ? -11.408 0.110 -1.909 1.00 80.88 365 GLY A C 1
ATOM 2630 O O . GLY A 1 365 ? -10.793 -0.206 -2.933 1.00 80.88 365 GLY A O 1
ATOM 2631 N N . PRO A 1 366 ? -10.768 0.316 -0.750 1.00 86.12 366 PRO A N 1
ATOM 2632 C CA . PRO A 1 366 ? -9.348 0.027 -0.592 1.00 86.12 366 PRO A CA 1
ATOM 2633 C C . PRO A 1 366 ? -9.001 -1.380 -1.094 1.00 86.12 366 PRO A C 1
ATOM 2635 O O . PRO A 1 366 ? -9.823 -2.299 -1.025 1.00 86.12 366 PRO A O 1
ATOM 2638 N N . LEU A 1 367 ? -7.795 -1.548 -1.641 1.00 87.56 367 LEU A N 1
ATOM 2639 C CA . LEU A 1 367 ? -7.300 -2.879 -1.977 1.00 87.56 367 LEU A CA 1
ATOM 2640 C C . LEU A 1 367 ? -7.365 -3.771 -0.720 1.00 87.56 367 LEU A C 1
ATOM 2642 O O . LEU A 1 367 ? -6.983 -3.313 0.354 1.00 87.56 367 LEU A O 1
ATOM 2646 N N . PRO A 1 368 ? -7.823 -5.031 -0.826 1.00 86.88 368 PRO A N 1
ATOM 2647 C CA . PRO A 1 368 ? -7.777 -5.972 0.286 1.00 86.88 368 PRO A CA 1
ATOM 2648 C C . PRO A 1 368 ? -6.355 -6.176 0.808 1.00 86.88 368 PRO A C 1
ATOM 2650 O O . PRO A 1 368 ? -5.389 -6.006 0.057 1.00 86.88 368 PRO A O 1
ATOM 2653 N N . GLU A 1 369 ? -6.240 -6.663 2.041 1.00 84.31 369 GLU A N 1
ATOM 2654 C CA . GLU A 1 369 ? -4.956 -7.024 2.637 1.00 84.31 369 GLU A CA 1
ATOM 2655 C C . GLU A 1 369 ? -4.120 -7.916 1.700 1.00 84.31 369 GLU A C 1
ATOM 2657 O O . GLU A 1 369 ? -4.609 -8.844 1.028 1.00 84.31 369 GLU A O 1
ATOM 2662 N N . GLY A 1 370 ? -2.823 -7.628 1.660 1.00 83.38 370 GLY A N 1
ATOM 2663 C CA . GLY A 1 370 ? -1.830 -8.477 1.030 1.00 83.38 370 GLY A CA 1
ATOM 2664 C C . GLY A 1 370 ? -0.807 -7.718 0.205 1.00 83.38 370 GLY A C 1
ATOM 2665 O O . GLY A 1 370 ? -0.668 -6.497 0.254 1.00 83.38 370 GLY A O 1
ATOM 2666 N N . ARG A 1 371 ? -0.046 -8.493 -0.562 1.00 85.12 371 ARG A N 1
ATOM 2667 C CA . ARG A 1 371 ? 1.035 -7.993 -1.402 1.00 85.12 371 ARG A CA 1
ATOM 2668 C C . ARG A 1 371 ? 0.546 -7.703 -2.811 1.00 85.12 371 ARG A C 1
ATOM 2670 O O . ARG A 1 371 ? -0.056 -8.566 -3.448 1.00 85.12 371 ARG A O 1
ATOM 2677 N N . TYR A 1 372 ? 0.944 -6.549 -3.325 1.00 89.56 372 TYR A N 1
ATOM 2678 C CA . TYR A 1 372 ? 0.705 -6.135 -4.699 1.00 89.56 372 TYR A CA 1
ATOM 2679 C C . TYR A 1 372 ? 2.027 -5.787 -5.374 1.00 89.56 372 TYR A C 1
ATOM 2681 O O . TYR A 1 372 ? 2.928 -5.200 -4.771 1.00 89.56 372 TYR A O 1
ATOM 2689 N N . GLU A 1 373 ? 2.157 -6.155 -6.643 1.00 90.25 373 GLU A N 1
ATOM 2690 C CA . GLU A 1 373 ? 3.237 -5.654 -7.482 1.00 90.25 373 GLU A CA 1
ATOM 2691 C C . GLU A 1 373 ? 2.864 -4.266 -7.991 1.00 90.25 373 GLU A C 1
ATOM 2693 O O . GLU A 1 373 ? 1.738 -4.042 -8.431 1.00 90.25 373 GLU A O 1
ATOM 2698 N N . VAL A 1 374 ? 3.813 -3.337 -7.977 1.00 91.31 374 VAL A N 1
ATOM 2699 C CA . VAL A 1 374 ? 3.619 -2.014 -8.569 1.00 91.31 374 VAL A CA 1
ATOM 2700 C C . VAL A 1 374 ? 4.310 -1.983 -9.913 1.00 91.31 374 VAL A C 1
ATOM 2702 O O . VAL A 1 374 ? 5.525 -2.176 -10.008 1.00 91.31 374 VAL A O 1
ATOM 2705 N N . TRP A 1 375 ? 3.525 -1.748 -10.956 1.00 93.75 375 TRP A N 1
ATOM 2706 C CA . TRP A 1 375 ? 3.990 -1.712 -12.334 1.00 93.75 375 TRP A CA 1
ATOM 2707 C C . TRP A 1 375 ? 3.920 -0.299 -12.891 1.00 93.75 375 TRP A C 1
ATOM 2709 O O . TRP A 1 375 ? 2.948 0.422 -12.677 1.00 93.75 375 TRP A O 1
ATOM 2719 N N . VAL A 1 376 ? 4.963 0.077 -13.626 1.00 92.81 376 VAL A N 1
ATOM 2720 C CA . VAL A 1 376 ? 5.019 1.321 -14.395 1.00 92.81 376 VAL A CA 1
ATOM 2721 C C . VAL A 1 376 ? 4.559 1.027 -15.810 1.00 92.81 376 VAL A C 1
ATOM 2723 O O . VAL A 1 376 ? 5.080 0.105 -16.434 1.00 92.81 376 VAL A O 1
ATOM 2726 N N . HIS A 1 377 ? 3.643 1.844 -16.325 1.00 92.75 377 HIS A N 1
ATOM 2727 C CA . HIS A 1 377 ? 3.316 1.933 -17.741 1.00 92.75 377 HIS A CA 1
ATOM 2728 C C . HIS A 1 377 ? 3.600 3.355 -18.242 1.00 92.75 377 HIS A C 1
ATOM 2730 O O . HIS A 1 377 ? 3.017 4.325 -17.747 1.00 92.75 377 HIS A O 1
ATOM 2736 N N . GLN A 1 378 ? 4.492 3.500 -19.223 1.00 92.44 378 GLN A N 1
ATOM 2737 C CA . GLN A 1 378 ? 4.853 4.810 -19.770 1.00 92.44 378 GLN A CA 1
ATOM 2738 C C . GLN A 1 378 ? 5.302 4.717 -21.241 1.00 92.44 378 GLN A C 1
ATOM 2740 O O . GLN A 1 378 ? 6.345 4.120 -21.522 1.00 92.44 378 GLN A O 1
ATOM 2745 N N . PRO A 1 379 ? 4.559 5.313 -22.192 1.00 92.44 379 PRO A N 1
ATOM 2746 C CA . PRO A 1 379 ? 4.957 5.350 -23.597 1.00 92.44 379 PRO A CA 1
ATOM 2747 C C . PRO A 1 379 ? 5.878 6.542 -23.904 1.00 92.44 379 PRO A C 1
ATOM 2749 O O . PRO A 1 379 ? 5.504 7.699 -23.760 1.00 92.44 379 PRO A O 1
ATOM 2752 N N . TYR A 1 380 ? 7.078 6.273 -24.397 1.00 93.56 380 TYR A N 1
ATOM 2753 C CA . TYR A 1 380 ? 8.059 7.247 -24.866 1.00 93.56 380 TYR A CA 1
ATOM 2754 C C . TYR A 1 380 ? 7.940 7.439 -26.369 1.00 93.56 380 TYR A C 1
ATOM 2756 O O . TYR A 1 380 ? 8.003 6.476 -27.132 1.00 93.56 380 TYR A O 1
ATOM 2764 N N . ARG A 1 381 ? 7.882 8.693 -26.818 1.00 96.31 381 ARG A N 1
ATOM 2765 C CA . ARG A 1 381 ? 8.079 9.029 -28.228 1.00 96.31 381 ARG A CA 1
ATOM 2766 C C . ARG A 1 381 ? 9.484 9.575 -28.425 1.00 96.31 381 ARG A C 1
ATOM 2768 O O . ARG A 1 381 ? 9.766 10.710 -28.049 1.00 96.31 381 ARG A O 1
ATOM 2775 N N . VAL A 1 382 ? 10.355 8.780 -29.033 1.00 95.88 382 VAL A N 1
ATOM 2776 C CA . VAL A 1 382 ? 11.732 9.166 -29.357 1.00 95.88 382 VAL A CA 1
ATOM 2777 C C . VAL A 1 382 ? 11.733 9.872 -30.709 1.00 95.88 382 VAL A C 1
ATOM 2779 O O . VAL A 1 382 ? 11.349 9.290 -31.724 1.00 95.88 382 VAL A O 1
ATOM 2782 N N . THR A 1 383 ? 12.196 11.121 -30.728 1.00 97.19 383 THR A N 1
ATOM 2783 C CA . THR A 1 383 ? 12.336 11.921 -31.957 1.00 97.19 383 THR A CA 1
ATOM 2784 C C . THR A 1 383 ? 13.776 11.983 -32.456 1.00 97.19 383 THR A C 1
ATOM 2786 O O . THR A 1 383 ? 14.029 12.319 -33.615 1.00 97.19 383 THR A O 1
ATOM 2789 N N . SER A 1 384 ? 14.744 11.665 -31.596 1.00 95.00 384 SER A N 1
ATOM 2790 C CA . SER A 1 384 ? 16.146 11.549 -31.987 1.00 95.00 384 SER A CA 1
ATOM 2791 C C . SER A 1 384 ? 16.930 10.597 -31.090 1.00 95.00 384 SER A C 1
ATOM 2793 O O . SER A 1 384 ? 16.655 10.493 -29.897 1.00 95.00 384 SER A O 1
ATOM 2795 N N . ARG A 1 385 ? 17.931 9.924 -31.670 1.00 93.69 385 ARG A N 1
ATOM 2796 C CA . ARG A 1 385 ? 18.887 9.082 -30.935 1.00 93.69 385 ARG A CA 1
ATOM 2797 C C . ARG A 1 385 ? 20.288 9.110 -31.536 1.00 93.69 385 ARG A C 1
ATOM 2799 O O . ARG A 1 385 ? 20.419 9.364 -32.736 1.00 93.69 385 ARG A O 1
ATOM 2806 N N . THR A 1 386 ? 21.321 8.807 -30.752 1.00 90.38 386 THR A N 1
ATOM 2807 C CA . THR A 1 386 ? 22.658 8.516 -31.302 1.00 90.38 386 THR A CA 1
ATOM 2808 C C . THR A 1 386 ? 22.721 7.081 -31.826 1.00 90.38 386 THR A C 1
ATOM 2810 O O . THR A 1 386 ? 22.152 6.155 -31.242 1.00 90.38 386 THR A O 1
ATOM 2813 N N . GLU A 1 387 ? 23.394 6.866 -32.957 1.00 79.38 387 GLU A N 1
ATOM 2814 C CA . GLU A 1 387 ? 23.720 5.503 -33.392 1.00 79.38 387 GLU A CA 1
ATOM 2815 C C . GLU A 1 387 ? 24.866 4.954 -32.528 1.00 79.38 387 GLU A C 1
ATOM 2817 O O . GLU A 1 387 ? 25.744 5.726 -32.135 1.00 79.38 387 GLU A O 1
ATOM 2822 N N . PRO A 1 388 ? 24.893 3.648 -32.214 1.00 69.69 388 PRO A N 1
ATOM 2823 C CA . PRO A 1 388 ? 26.070 3.048 -31.605 1.00 69.69 388 PRO A CA 1
ATOM 2824 C C . PRO A 1 388 ? 27.218 3.180 -32.608 1.00 69.69 388 PRO A C 1
ATOM 2826 O O . PRO A 1 388 ? 27.053 2.859 -33.790 1.00 69.69 388 PRO A O 1
ATOM 2829 N N . ASP A 1 389 ? 28.375 3.670 -32.178 1.00 70.81 389 ASP A N 1
ATOM 2830 C CA . ASP A 1 389 ? 29.548 3.631 -33.041 1.00 70.81 389 ASP A CA 1
ATOM 2831 C C . ASP A 1 389 ? 30.077 2.184 -33.157 1.00 70.81 389 ASP A C 1
ATOM 2833 O O . ASP A 1 389 ? 29.599 1.254 -32.502 1.00 70.81 389 ASP A O 1
ATOM 2837 N N . ARG A 1 390 ? 31.098 1.961 -33.993 1.00 62.31 390 ARG A N 1
ATOM 2838 C CA . ARG A 1 390 ? 31.730 0.631 -34.099 1.00 62.31 390 ARG A CA 1
ATOM 2839 C C . ARG A 1 390 ? 32.449 0.186 -32.820 1.00 62.31 390 ARG A C 1
ATOM 2841 O O . ARG A 1 390 ? 32.808 -0.986 -32.745 1.00 62.31 390 ARG A O 1
ATOM 2848 N N . SER A 1 391 ? 32.719 1.096 -31.885 1.00 62.66 391 SER A N 1
ATOM 2849 C CA . SER A 1 391 ? 33.341 0.792 -30.596 1.00 62.66 391 SER A CA 1
ATOM 2850 C C . SER A 1 391 ? 32.326 0.457 -29.497 1.00 62.66 391 SER A C 1
ATOM 2852 O O . SER A 1 391 ? 32.742 0.009 -28.435 1.00 62.66 391 SER A O 1
ATOM 2854 N N . GLY A 1 392 ? 31.020 0.595 -29.763 1.00 58.91 392 GLY A N 1
ATOM 2855 C CA . GLY A 1 392 ? 29.953 0.397 -28.780 1.00 58.91 392 GLY A CA 1
ATOM 2856 C C . GLY A 1 392 ? 29.719 1.609 -27.874 1.00 58.91 392 GLY A C 1
ATOM 2857 O O . GLY A 1 392 ? 28.811 1.574 -27.052 1.00 58.91 392 GLY A O 1
ATOM 2858 N N . TYR A 1 393 ? 30.471 2.699 -28.048 1.00 56.50 393 TYR A N 1
ATOM 2859 C CA . TYR A 1 393 ? 30.375 3.912 -27.240 1.00 56.50 393 TYR A CA 1
ATOM 2860 C C . TYR A 1 393 ? 29.881 5.074 -28.104 1.00 56.50 393 TYR A C 1
ATOM 2862 O O . TYR A 1 393 ? 30.572 5.488 -29.026 1.00 56.50 393 TYR A O 1
ATOM 2870 N N . GLY A 1 394 ? 28.677 5.579 -27.803 1.00 57.47 394 GLY A N 1
ATOM 2871 C CA . GLY A 1 394 ? 28.045 6.793 -28.347 1.00 57.47 394 GLY A CA 1
ATOM 2872 C C . GLY A 1 394 ? 28.595 7.334 -29.675 1.00 57.47 394 GLY A C 1
ATOM 2873 O O . GLY A 1 394 ? 29.590 8.054 -29.696 1.00 57.47 394 GLY A O 1
ATOM 2874 N N . GLY A 1 395 ? 27.909 7.062 -30.788 1.00 60.44 395 GLY A N 1
ATOM 2875 C CA . GLY A 1 395 ? 28.273 7.623 -32.089 1.00 60.44 395 GLY A CA 1
ATOM 2876 C C . GLY A 1 395 ? 28.178 9.143 -32.160 1.00 60.44 395 GLY A C 1
ATOM 2877 O O . GLY A 1 395 ? 27.367 9.785 -31.489 1.00 60.44 395 GLY A O 1
ATOM 2878 N N . GLU A 1 396 ? 29.014 9.726 -33.021 1.00 63.97 396 GLU A N 1
ATOM 2879 C CA . GLU A 1 396 ? 29.005 11.159 -33.294 1.00 63.97 396 GLU A CA 1
ATOM 2880 C C . GLU A 1 396 ? 27.748 11.539 -34.094 1.00 63.97 396 GLU A C 1
ATOM 2882 O O . GLU A 1 396 ? 27.688 11.395 -35.315 1.00 63.97 396 GLU A O 1
ATOM 2887 N N . GLY A 1 397 ? 26.740 12.054 -33.388 1.00 80.12 397 GLY A N 1
ATOM 2888 C CA . GLY A 1 397 ? 25.599 12.758 -33.973 1.00 80.12 397 GLY A CA 1
ATOM 2889 C C . GLY A 1 397 ? 24.236 12.163 -33.625 1.00 80.12 397 GLY A C 1
ATOM 2890 O O . GLY A 1 397 ? 23.995 10.965 -33.751 1.00 80.12 397 GLY A O 1
ATOM 2891 N N . MET A 1 398 ? 23.309 13.037 -33.229 1.00 86.81 398 MET A N 1
ATOM 2892 C CA . MET A 1 398 ? 21.895 12.693 -33.069 1.00 86.81 398 MET A CA 1
ATOM 2893 C C . MET A 1 398 ? 21.236 12.545 -34.443 1.00 86.81 398 MET A C 1
ATOM 2895 O O . MET A 1 398 ? 21.263 13.475 -35.254 1.00 86.81 398 MET A O 1
ATOM 2899 N N . ARG A 1 399 ? 20.611 11.394 -34.701 1.00 90.88 399 ARG A N 1
ATOM 2900 C CA . ARG A 1 399 ? 19.817 11.138 -35.906 1.00 90.88 399 ARG A CA 1
ATOM 2901 C C . ARG A 1 399 ? 18.330 11.323 -35.598 1.00 90.88 39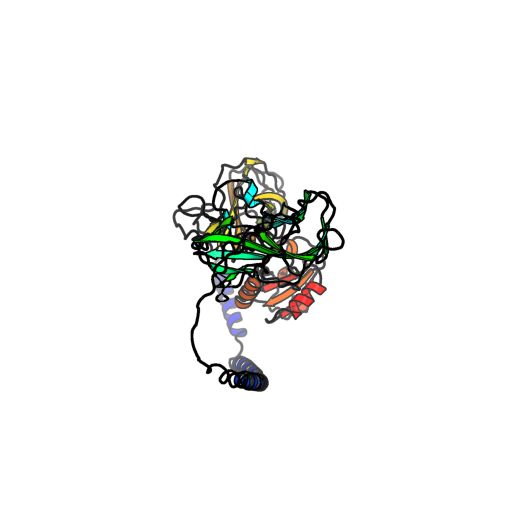9 ARG A C 1
ATOM 2903 O O . ARG A 1 399 ? 17.871 10.785 -34.590 1.00 90.88 399 ARG A O 1
ATOM 2910 N N . PRO A 1 400 ? 17.558 12.018 -36.454 1.00 93.62 400 PRO A N 1
ATOM 2911 C CA . PRO A 1 400 ? 16.110 12.057 -36.309 1.00 93.62 400 PRO A CA 1
ATOM 2912 C C . PRO A 1 400 ? 15.511 10.659 -36.517 1.00 93.62 400 PRO A C 1
ATOM 2914 O O . PRO A 1 400 ? 15.908 9.924 -37.429 1.00 93.62 400 PRO A O 1
ATOM 2917 N N . VAL A 1 401 ? 14.548 10.310 -35.672 1.00 95.00 401 VAL A N 1
ATOM 2918 C CA . VAL A 1 401 ? 13.732 9.090 -35.733 1.00 95.00 401 VAL A CA 1
ATOM 2919 C C . VAL A 1 401 ? 12.286 9.439 -35.353 1.00 95.00 401 VAL A C 1
ATOM 2921 O O . VAL A 1 401 ? 12.013 10.556 -34.925 1.00 95.00 401 VAL A O 1
ATOM 2924 N N . ASP A 1 402 ? 11.349 8.518 -35.549 1.00 95.06 402 ASP A N 1
ATOM 2925 C CA . ASP A 1 402 ? 9.978 8.632 -35.030 1.00 95.06 402 ASP A CA 1
ATOM 2926 C C . ASP A 1 402 ? 9.591 7.243 -34.530 1.00 95.06 402 ASP A C 1
ATOM 2928 O O . ASP A 1 402 ? 9.076 6.409 -35.273 1.00 95.06 402 ASP A O 1
ATOM 2932 N N . GLU A 1 403 ? 10.004 6.954 -33.300 1.00 94.31 403 GLU A N 1
ATOM 2933 C CA . GLU A 1 403 ? 9.864 5.645 -32.668 1.00 94.31 403 GLU A CA 1
ATOM 2934 C C . GLU A 1 403 ? 9.026 5.794 -31.398 1.00 94.31 403 GLU A C 1
ATOM 2936 O O . GLU A 1 403 ? 9.124 6.795 -30.683 1.00 94.31 403 GLU A O 1
ATOM 2941 N N . THR A 1 404 ? 8.184 4.803 -31.119 1.00 92.56 404 THR A N 1
ATOM 2942 C CA . THR A 1 404 ? 7.452 4.703 -29.854 1.00 92.56 404 THR A CA 1
ATOM 2943 C C . THR A 1 404 ? 7.966 3.491 -29.105 1.00 92.56 404 THR A C 1
ATOM 2945 O O . THR A 1 404 ? 8.020 2.405 -29.673 1.00 92.56 404 THR A O 1
ATOM 2948 N N . HIS A 1 405 ? 8.341 3.704 -27.852 1.00 91.25 405 HIS A N 1
ATOM 2949 C CA . HIS A 1 405 ? 8.831 2.682 -26.936 1.00 91.25 405 HIS A CA 1
ATOM 2950 C C . HIS A 1 405 ? 7.937 2.687 -25.709 1.00 91.25 405 HIS A C 1
ATOM 2952 O O . HIS A 1 405 ? 7.577 3.761 -25.241 1.00 91.25 405 HIS A O 1
ATOM 2958 N N . THR A 1 406 ? 7.596 1.531 -25.158 1.00 90.38 406 THR A N 1
ATOM 2959 C CA . THR A 1 406 ? 6.777 1.467 -23.941 1.00 90.38 406 THR A CA 1
ATOM 2960 C C . THR A 1 406 ? 7.596 0.861 -22.818 1.00 90.38 406 THR A C 1
ATOM 2962 O O . THR A 1 406 ? 8.165 -0.217 -22.969 1.00 90.38 406 THR A O 1
ATOM 2965 N N . ILE A 1 407 ? 7.654 1.553 -21.681 1.00 88.81 407 ILE A N 1
ATOM 2966 C CA . ILE A 1 407 ? 8.054 0.934 -20.421 1.00 88.81 407 ILE A CA 1
ATOM 2967 C C . ILE A 1 407 ? 6.814 0.254 -19.863 1.00 88.81 407 ILE A C 1
ATOM 2969 O O . ILE A 1 407 ? 5.850 0.943 -19.536 1.00 88.81 407 ILE A O 1
ATOM 2973 N N . GLN A 1 408 ? 6.844 -1.073 -19.751 1.00 90.44 408 GLN A N 1
ATOM 2974 C CA . GLN A 1 408 ? 5.873 -1.822 -18.960 1.00 90.44 408 GLN A CA 1
ATOM 2975 C C . GLN A 1 408 ? 6.604 -2.847 -18.105 1.00 90.44 408 GLN A C 1
ATOM 2977 O O . GLN A 1 408 ? 6.868 -3.963 -18.548 1.00 90.44 408 GLN A O 1
ATOM 2982 N N . MET A 1 409 ? 6.960 -2.457 -16.886 1.00 89.06 409 MET A N 1
ATOM 2983 C CA . MET A 1 409 ? 7.747 -3.311 -16.000 1.00 89.06 409 MET A CA 1
ATOM 2984 C C . MET A 1 409 ? 7.391 -3.113 -14.533 1.00 89.06 409 MET A C 1
ATOM 2986 O O . MET A 1 409 ? 6.901 -2.057 -14.126 1.00 89.06 409 MET A O 1
ATOM 2990 N N . LYS A 1 410 ? 7.685 -4.140 -13.737 1.00 88.25 410 LYS A N 1
ATOM 2991 C CA . LYS A 1 410 ? 7.579 -4.079 -12.284 1.00 88.25 410 LYS A CA 1
ATOM 2992 C C . LYS A 1 410 ? 8.605 -3.089 -11.738 1.00 88.25 410 LYS A C 1
ATOM 2994 O O . LYS A 1 410 ? 9.801 -3.254 -11.968 1.00 88.25 410 LYS A O 1
ATOM 2999 N N . ALA A 1 411 ? 8.126 -2.100 -10.998 1.00 84.88 411 ALA A N 1
ATOM 3000 C CA . ALA A 1 411 ? 8.944 -1.077 -10.363 1.00 84.88 411 ALA A CA 1
ATOM 3001 C C . ALA A 1 411 ? 9.159 -1.334 -8.865 1.00 84.88 411 ALA A C 1
ATOM 3003 O O . ALA A 1 411 ? 10.174 -0.895 -8.332 1.00 84.88 411 ALA A O 1
ATOM 3004 N N . GLY A 1 412 ? 8.250 -2.068 -8.211 1.00 82.19 412 GLY A N 1
ATOM 3005 C CA . GLY A 1 412 ? 8.345 -2.394 -6.789 1.00 82.19 412 GLY A CA 1
ATOM 3006 C C . GLY A 1 412 ? 7.197 -3.270 -6.286 1.00 82.19 412 GLY A C 1
ATOM 3007 O O . GLY A 1 412 ? 6.480 -3.892 -7.074 1.00 82.19 412 GLY A O 1
ATOM 3008 N N . TYR A 1 413 ? 7.028 -3.305 -4.966 1.00 83.00 413 TYR A N 1
ATOM 3009 C CA . TYR A 1 413 ? 5.901 -3.943 -4.288 1.00 83.00 413 TYR A CA 1
ATOM 3010 C C . TYR A 1 413 ? 5.305 -2.978 -3.268 1.00 83.00 413 TYR A C 1
ATOM 3012 O O . TYR A 1 413 ? 6.027 -2.160 -2.701 1.00 83.00 413 TYR A O 1
ATOM 3020 N N . VAL A 1 414 ? 4.008 -3.113 -3.016 1.00 86.25 414 VAL A N 1
ATOM 3021 C CA . VAL A 1 414 ? 3.313 -2.459 -1.906 1.00 86.25 414 VAL A CA 1
ATOM 3022 C C . VAL A 1 414 ? 2.561 -3.520 -1.112 1.00 86.25 414 VAL A C 1
ATOM 3024 O O . VAL A 1 414 ? 2.062 -4.495 -1.681 1.00 86.25 414 VAL A O 1
ATOM 3027 N N . TRP A 1 415 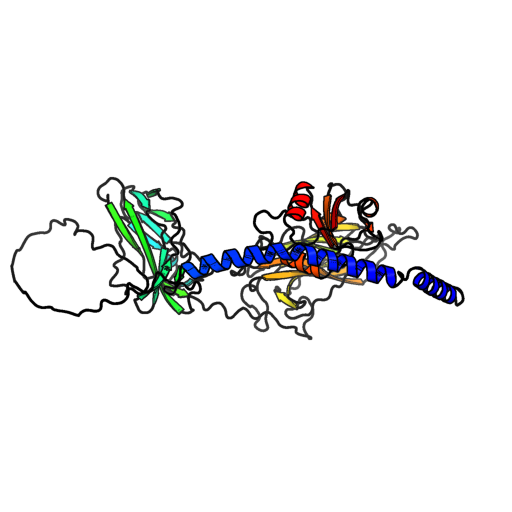? 2.522 -3.351 0.202 1.00 84.44 415 TRP A N 1
ATOM 3028 C CA . TRP A 1 415 ? 1.771 -4.208 1.105 1.00 84.44 415 TRP A CA 1
ATOM 3029 C C . TRP A 1 415 ? 0.635 -3.422 1.698 1.00 84.44 415 TRP A C 1
ATOM 3031 O O . TRP A 1 415 ? 0.857 -2.298 2.129 1.00 84.44 415 TRP A O 1
ATOM 3041 N N . ILE A 1 416 ? -0.543 -4.022 1.701 1.00 84.94 416 ILE A N 1
ATOM 3042 C CA . ILE A 1 416 ? -1.767 -3.423 2.202 1.00 84.94 416 ILE A CA 1
ATOM 3043 C C . ILE A 1 416 ? -2.195 -4.195 3.447 1.00 84.94 416 ILE A C 1
ATOM 3045 O O . ILE A 1 416 ? -2.167 -5.427 3.413 1.00 84.94 416 ILE A O 1
ATOM 3049 N N . ASP A 1 417 ? -2.519 -3.491 4.528 1.00 78.62 417 ASP A N 1
ATOM 3050 C CA . ASP A 1 417 ? -3.077 -4.066 5.757 1.00 78.62 417 ASP A CA 1
ATOM 3051 C C . ASP A 1 417 ? -4.592 -4.327 5.640 1.00 78.62 417 ASP A C 1
ATOM 3053 O O . ASP A 1 417 ? -5.187 -4.195 4.565 1.00 78.62 417 ASP A O 1
ATOM 3057 N N . ALA A 1 418 ? -5.218 -4.758 6.736 1.00 78.00 418 ALA A N 1
ATOM 3058 C CA . ALA A 1 418 ? -6.653 -5.031 6.784 1.00 78.00 418 ALA A CA 1
ATOM 3059 C C . ALA A 1 418 ? -7.495 -3.754 6.608 1.00 78.00 418 ALA A C 1
ATOM 3061 O O . ALA A 1 418 ? -8.643 -3.816 6.167 1.00 78.00 418 ALA A O 1
ATOM 3062 N N . GLU A 1 419 ? -6.915 -2.596 6.918 1.00 75.50 419 GLU A N 1
ATOM 3063 C CA . GLU A 1 419 ? -7.514 -1.271 6.809 1.00 75.50 419 GLU A CA 1
ATOM 3064 C C . GLU A 1 419 ? -7.391 -0.679 5.396 1.00 75.50 419 GLU A C 1
ATOM 3066 O O . GLU A 1 419 ? -7.947 0.386 5.109 1.00 75.50 419 GLU A O 1
ATOM 3071 N N . GLY A 1 420 ? -6.687 -1.365 4.490 1.00 78.56 420 GLY A N 1
ATOM 3072 C CA . GLY A 1 420 ? -6.460 -0.891 3.132 1.00 78.56 420 GLY A CA 1
ATOM 3073 C C . GLY A 1 420 ? -5.316 0.118 3.015 1.00 78.56 420 GLY A C 1
ATOM 3074 O O . GLY A 1 420 ? -5.126 0.710 1.946 1.00 78.56 420 GLY A O 1
ATOM 3075 N N . ALA A 1 421 ? -4.556 0.335 4.090 1.00 81.62 421 ALA A N 1
ATOM 3076 C CA . ALA A 1 421 ? -3.419 1.231 4.112 1.00 81.62 421 ALA A CA 1
ATOM 3077 C C . ALA A 1 421 ? -2.128 0.525 3.722 1.00 81.62 421 ALA A C 1
ATOM 3079 O O . ALA A 1 421 ? -1.939 -0.662 3.988 1.00 81.62 421 ALA A O 1
ATOM 3080 N N . SER A 1 422 ? -1.212 1.253 3.068 1.00 80.38 422 SER A N 1
ATOM 3081 C CA . SER A 1 422 ? 0.098 0.662 2.851 1.00 80.38 422 SER A CA 1
ATOM 3082 C C . SER A 1 422 ? 0.829 0.556 4.179 1.00 80.38 422 SER A C 1
ATOM 3084 O O . SER A 1 422 ? 0.953 1.556 4.892 1.00 80.38 422 SER A O 1
ATOM 3086 N N . VAL A 1 423 ? 1.411 -0.601 4.434 1.00 73.06 423 VAL A N 1
ATOM 3087 C CA . VAL A 1 423 ? 2.287 -0.818 5.577 1.00 73.06 423 VAL A CA 1
ATOM 3088 C C . VAL A 1 423 ? 3.708 -1.087 5.109 1.00 73.06 423 VAL A C 1
ATOM 3090 O O . VAL A 1 423 ? 3.916 -1.596 3.997 1.00 73.06 423 VAL A O 1
ATOM 3093 N N . PRO A 1 424 ? 4.717 -0.801 5.955 1.00 68.31 424 PRO A N 1
ATOM 3094 C CA . PRO A 1 424 ? 6.013 -1.430 5.802 1.00 68.31 424 PRO A CA 1
ATOM 3095 C C . PRO A 1 424 ? 5.815 -2.921 5.637 1.00 68.31 424 PRO A C 1
ATOM 3097 O O . PRO A 1 424 ? 4.973 -3.502 6.316 1.00 68.31 424 PRO A O 1
ATOM 3100 N N . THR A 1 425 ? 6.572 -3.506 4.712 1.00 62.53 425 THR A N 1
ATOM 3101 C CA . THR A 1 425 ? 6.517 -4.930 4.385 1.00 62.53 425 THR A CA 1
ATOM 3102 C C . THR A 1 425 ? 6.260 -5.764 5.654 1.00 62.53 425 THR A C 1
ATOM 3104 O O . THR A 1 425 ? 7.174 -5.888 6.471 1.00 62.53 425 THR A O 1
ATOM 3107 N N . PRO A 1 426 ? 5.043 -6.322 5.848 1.00 45.44 426 PRO A N 1
ATOM 3108 C CA . PRO A 1 426 ? 4.568 -6.861 7.125 1.00 45.44 426 PRO A CA 1
ATOM 3109 C C . PRO A 1 426 ? 5.337 -8.114 7.569 1.00 45.44 426 PRO A C 1
ATOM 3111 O O . PRO A 1 426 ? 5.078 -8.665 8.634 1.00 45.44 426 PRO A O 1
ATOM 3114 N N . LEU A 1 427 ? 6.299 -8.565 6.758 1.00 48.62 427 LEU A N 1
ATOM 3115 C CA . LEU A 1 427 ? 7.059 -9.797 6.939 1.00 48.62 427 LEU A CA 1
ATOM 3116 C C . LEU A 1 427 ? 8.552 -9.574 7.206 1.00 48.62 427 LEU A C 1
ATOM 3118 O O . LEU A 1 427 ? 9.241 -10.542 7.523 1.00 48.62 427 LEU A O 1
ATOM 3122 N N . GLN A 1 428 ? 9.044 -8.327 7.239 1.00 58.72 428 GLN A N 1
ATOM 3123 C CA . GLN A 1 428 ? 10.204 -8.059 8.093 1.00 58.72 428 GLN A CA 1
ATOM 3124 C C . GLN A 1 428 ? 9.686 -7.999 9.525 1.00 58.72 428 GLN A C 1
ATOM 3126 O O . GLN A 1 428 ? 9.428 -6.926 10.068 1.00 58.72 428 GLN A O 1
ATOM 3131 N N . ALA A 1 429 ? 9.474 -9.178 10.123 1.00 53.16 429 ALA A N 1
ATOM 3132 C CA . ALA A 1 429 ? 9.142 -9.266 11.537 1.00 53.16 429 ALA A CA 1
ATOM 3133 C C . ALA A 1 429 ? 10.131 -8.393 12.325 1.00 53.16 429 ALA A C 1
ATOM 3135 O O . ALA A 1 429 ? 11.300 -8.280 11.946 1.00 53.16 429 ALA A O 1
ATOM 3136 N N . ALA A 1 430 ? 9.669 -7.737 13.390 1.00 59.38 430 ALA A N 1
ATOM 3137 C CA . ALA A 1 430 ? 10.520 -6.846 14.170 1.00 59.38 430 ALA A CA 1
ATOM 3138 C C . ALA A 1 430 ? 11.863 -7.533 14.496 1.00 59.38 430 ALA A C 1
ATOM 3140 O O . ALA A 1 430 ? 11.887 -8.590 15.127 1.00 59.38 430 ALA A O 1
ATOM 3141 N N . GLY A 1 431 ? 12.967 -6.951 14.017 1.00 67.81 431 GLY A N 1
ATOM 3142 C CA . GLY A 1 431 ? 14.315 -7.514 14.152 1.00 67.81 431 GLY A CA 1
ATOM 3143 C C . GLY A 1 431 ? 14.921 -8.133 12.885 1.00 67.81 431 GLY A C 1
ATOM 3144 O O . GLY A 1 431 ? 16.108 -8.449 12.915 1.00 67.81 431 GLY A O 1
ATOM 3145 N N . TRP A 1 432 ? 14.179 -8.271 11.779 1.00 82.12 432 TRP A N 1
ATOM 3146 C CA . TRP A 1 432 ? 14.769 -8.636 10.486 1.00 82.12 432 TRP A CA 1
ATOM 3147 C C . TRP A 1 432 ? 15.475 -7.432 9.834 1.00 82.12 432 TRP A C 1
ATOM 3149 O O . TRP A 1 432 ? 14.939 -6.322 9.847 1.00 82.12 432 TRP A O 1
ATOM 3159 N N . PRO A 1 433 ? 16.672 -7.623 9.259 1.00 84.38 433 PRO A N 1
ATOM 3160 C CA . PRO A 1 433 ? 17.472 -6.541 8.690 1.00 84.38 433 PRO A CA 1
ATOM 3161 C C . PRO A 1 433 ? 16.958 -6.083 7.322 1.00 84.38 433 PRO A C 1
ATOM 3163 O O . PRO A 1 433 ? 16.446 -6.871 6.523 1.00 84.38 433 PRO A O 1
ATOM 3166 N N . ARG A 1 434 ? 17.153 -4.801 7.005 1.00 82.38 434 ARG A N 1
ATOM 3167 C CA . ARG A 1 434 ? 16.672 -4.205 5.755 1.00 82.38 434 ARG A CA 1
ATOM 3168 C C . ARG A 1 434 ? 17.604 -4.533 4.586 1.00 82.38 434 ARG A C 1
ATOM 3170 O O . ARG A 1 434 ? 18.770 -4.157 4.597 1.00 82.38 434 ARG A O 1
ATOM 3177 N N . ALA A 1 435 ? 17.071 -5.161 3.541 1.00 82.38 435 ALA A N 1
ATOM 3178 C CA . ALA A 1 435 ? 17.815 -5.382 2.304 1.00 82.38 435 ALA A CA 1
ATOM 3179 C C . ALA A 1 435 ? 17.916 -4.124 1.430 1.00 82.38 435 ALA A C 1
ATOM 3181 O O . ALA A 1 435 ? 17.032 -3.264 1.431 1.00 82.38 435 ALA A O 1
ATOM 3182 N N . LEU A 1 436 ? 18.980 -4.070 0.634 1.00 76.56 436 LEU A N 1
ATOM 3183 C CA . LEU A 1 436 ? 19.097 -3.202 -0.528 1.00 76.56 436 LEU A CA 1
ATOM 3184 C C . LEU A 1 436 ? 18.134 -3.667 -1.617 1.00 76.56 436 LEU A C 1
ATOM 3186 O O . LEU A 1 436 ? 17.972 -4.870 -1.851 1.00 76.56 436 LEU A O 1
ATOM 3190 N N . ASP A 1 437 ? 17.534 -2.721 -2.336 1.00 69.75 437 ASP A N 1
ATOM 3191 C CA . ASP A 1 437 ? 16.868 -3.094 -3.572 1.00 69.75 437 ASP A CA 1
ATOM 3192 C C . ASP A 1 437 ? 17.897 -3.547 -4.612 1.00 69.75 437 ASP A C 1
ATOM 3194 O O . ASP A 1 437 ? 19.058 -3.129 -4.637 1.00 69.75 437 ASP A O 1
ATOM 3198 N N . THR A 1 438 ? 17.444 -4.432 -5.489 1.00 66.50 438 THR A N 1
ATOM 3199 C CA . THR A 1 438 ? 18.287 -5.071 -6.492 1.00 66.50 438 THR A CA 1
ATOM 3200 C C . THR A 1 438 ? 18.945 -4.055 -7.435 1.00 66.50 438 THR A C 1
ATOM 3202 O O . THR A 1 438 ? 20.065 -4.280 -7.879 1.00 66.50 438 THR A O 1
ATOM 3205 N N . MET A 1 439 ? 18.294 -2.929 -7.747 1.00 63.22 439 MET A N 1
ATOM 3206 C CA . MET A 1 439 ? 18.855 -1.945 -8.676 1.00 63.22 439 MET A CA 1
ATOM 3207 C C . MET A 1 439 ? 19.949 -1.097 -8.023 1.00 63.22 439 MET A C 1
ATOM 3209 O O . MET A 1 439 ? 20.999 -0.918 -8.635 1.00 63.22 439 MET A O 1
ATOM 3213 N N . HIS A 1 440 ? 19.761 -0.642 -6.784 1.00 66.50 440 HIS A N 1
ATOM 3214 C CA . HIS A 1 440 ? 20.800 0.030 -6.005 1.00 66.50 440 HIS A CA 1
ATOM 3215 C C . HIS A 1 440 ? 21.967 -0.903 -5.686 1.00 66.50 440 HIS A C 1
ATOM 3217 O O . HIS A 1 440 ? 23.114 -0.456 -5.734 1.00 66.50 440 HIS A O 1
ATOM 3223 N N . ALA A 1 441 ? 21.695 -2.189 -5.435 1.00 65.94 441 ALA A N 1
ATOM 3224 C CA . ALA A 1 441 ? 22.743 -3.186 -5.257 1.00 65.94 441 ALA A CA 1
ATOM 3225 C C . ALA A 1 441 ? 23.675 -3.242 -6.484 1.00 65.94 441 ALA A C 1
ATOM 3227 O O . ALA A 1 441 ? 24.892 -3.248 -6.339 1.00 65.94 441 ALA A O 1
ATOM 3228 N N . PHE A 1 442 ? 23.126 -3.196 -7.705 1.00 67.50 442 PHE A N 1
ATOM 3229 C CA . PHE A 1 442 ? 23.933 -3.315 -8.927 1.00 67.50 442 PHE A CA 1
ATOM 3230 C C . PHE A 1 442 ? 24.477 -2.005 -9.500 1.00 67.50 442 PHE A C 1
ATOM 3232 O O . PHE A 1 442 ? 25.537 -2.024 -10.121 1.00 67.50 442 PHE A O 1
ATOM 3239 N N . LEU A 1 443 ? 23.761 -0.889 -9.350 1.00 61.38 443 LEU A N 1
ATOM 3240 C CA . LEU A 1 443 ? 24.065 0.353 -10.071 1.00 61.38 443 LEU A CA 1
ATOM 3241 C C . LEU A 1 443 ? 24.884 1.366 -9.273 1.00 61.38 443 LEU A C 1
ATOM 3243 O O . LEU A 1 443 ? 25.321 2.356 -9.858 1.00 61.38 443 LEU A O 1
ATOM 3247 N N . ASN A 1 444 ? 25.105 1.148 -7.974 1.00 62.97 444 ASN A N 1
ATOM 3248 C CA . ASN A 1 444 ? 25.858 2.079 -7.135 1.00 62.97 444 ASN A CA 1
ATOM 3249 C C . ASN A 1 444 ? 27.197 1.474 -6.664 1.00 62.97 444 ASN A C 1
ATOM 3251 O O . ASN A 1 444 ? 27.325 1.068 -5.506 1.00 62.97 444 ASN A O 1
ATOM 3255 N N . PRO A 1 445 ? 28.205 1.378 -7.557 1.00 52.88 445 PRO A N 1
ATOM 3256 C CA . PRO A 1 445 ? 29.517 0.853 -7.204 1.00 52.88 445 PRO A CA 1
ATOM 3257 C C . PRO A 1 445 ? 30.207 1.799 -6.212 1.00 52.88 445 PRO A C 1
ATOM 3259 O O . PRO A 1 445 ? 30.509 2.946 -6.541 1.00 52.88 445 PRO A O 1
ATOM 3262 N N . GLY A 1 446 ? 30.467 1.328 -4.989 1.00 56.84 446 GLY A N 1
ATOM 3263 C CA . GLY A 1 446 ? 31.259 2.074 -3.999 1.00 56.84 446 GLY A CA 1
ATOM 3264 C C . GLY A 1 446 ? 30.824 1.933 -2.542 1.00 56.84 446 GLY A C 1
ATOM 3265 O O . GLY A 1 446 ? 31.566 2.332 -1.646 1.00 56.84 446 GLY A O 1
ATOM 3266 N N . THR A 1 447 ? 29.659 1.351 -2.274 1.00 59.59 447 THR A N 1
ATOM 3267 C CA . THR A 1 447 ? 29.284 0.915 -0.924 1.00 59.59 447 THR A CA 1
ATOM 3268 C C . THR A 1 447 ? 29.719 -0.539 -0.784 1.00 59.59 447 THR A C 1
ATOM 3270 O O . THR A 1 447 ? 29.327 -1.337 -1.626 1.00 59.59 447 THR A O 1
ATOM 3273 N N . GLY A 1 448 ? 30.546 -0.906 0.197 1.00 64.56 448 GLY A N 1
ATOM 3274 C CA . GLY A 1 448 ? 30.816 -2.322 0.471 1.00 64.56 448 GLY A CA 1
ATOM 3275 C C . GLY A 1 448 ? 29.501 -3.001 0.843 1.00 64.56 448 GLY A C 1
ATOM 3276 O O . GLY A 1 448 ? 28.932 -2.661 1.873 1.00 64.56 448 GLY A O 1
ATOM 3277 N N . GLN A 1 449 ? 28.986 -3.860 -0.031 1.00 82.25 449 GLN A N 1
ATOM 3278 C CA . GLN A 1 449 ? 27.703 -4.535 0.149 1.00 82.25 449 GLN A CA 1
ATOM 3279 C C . GLN A 1 449 ? 27.956 -5.985 0.528 1.00 82.25 449 GLN A C 1
ATOM 3281 O O . GLN A 1 449 ? 28.921 -6.586 0.069 1.00 82.25 449 GLN A O 1
ATOM 3286 N N . SER A 1 450 ? 27.059 -6.573 1.302 1.00 87.00 450 SER A N 1
ATOM 3287 C CA . SER A 1 450 ? 27.129 -7.986 1.664 1.00 87.00 450 SER A CA 1
ATOM 3288 C C . SER A 1 450 ? 25.933 -8.712 1.081 1.00 87.00 450 SER A C 1
ATOM 3290 O O . SER A 1 450 ? 24.796 -8.262 1.217 1.00 87.00 450 SER A O 1
ATOM 3292 N N . VAL A 1 451 ? 26.174 -9.830 0.403 1.00 87.00 451 VAL A N 1
ATOM 3293 C CA . VAL A 1 451 ? 25.124 -10.627 -0.235 1.00 87.00 451 VAL A CA 1
ATOM 3294 C C . VAL A 1 451 ? 24.998 -11.964 0.470 1.00 87.00 451 VAL A C 1
ATOM 3296 O O . VAL A 1 451 ? 25.954 -12.736 0.544 1.00 87.00 451 VAL A O 1
ATOM 3299 N N . VAL A 1 452 ? 23.793 -12.253 0.955 1.00 89.12 452 VAL A N 1
ATOM 3300 C CA . VAL A 1 452 ? 23.419 -13.571 1.465 1.00 89.12 452 VAL A CA 1
ATOM 3301 C C . VAL A 1 452 ? 22.818 -14.375 0.324 1.00 89.12 452 VAL A C 1
ATOM 3303 O O . VAL A 1 452 ? 21.696 -14.129 -0.115 1.00 89.12 452 VAL A O 1
ATOM 3306 N N . TRP A 1 453 ? 23.571 -15.347 -0.168 1.00 89.06 453 TRP A N 1
ATOM 3307 C CA . TRP A 1 453 ? 23.138 -16.276 -1.198 1.00 89.06 453 TRP A CA 1
ATOM 3308 C C . TRP A 1 453 ? 22.367 -17.438 -0.582 1.00 89.06 453 TRP A C 1
ATOM 3310 O O . TRP A 1 453 ? 22.876 -18.134 0.296 1.00 89.06 453 TRP A O 1
ATOM 3320 N N . LEU A 1 454 ? 21.164 -17.696 -1.086 1.00 88.44 454 LEU A N 1
ATOM 3321 C CA . LEU A 1 454 ? 20.338 -18.842 -0.698 1.00 88.44 454 LEU A CA 1
ATOM 3322 C C . LEU A 1 454 ? 20.530 -20.023 -1.647 1.00 88.44 454 LEU A C 1
ATOM 3324 O O . LEU A 1 454 ? 20.588 -21.179 -1.234 1.00 88.44 454 LEU A O 1
ATOM 3328 N N . SER A 1 455 ? 20.664 -19.721 -2.935 1.00 86.75 455 SER A N 1
ATOM 3329 C CA . SER A 1 455 ? 20.937 -20.703 -3.975 1.00 86.75 455 SER A CA 1
ATOM 3330 C C . SER A 1 455 ? 21.802 -20.081 -5.060 1.00 86.75 455 SER A C 1
ATOM 3332 O O . SER A 1 455 ? 21.624 -18.925 -5.425 1.00 86.75 455 SER A O 1
ATOM 3334 N N . PHE A 1 456 ? 22.725 -20.865 -5.604 1.00 79.75 456 PHE A N 1
ATOM 3335 C CA . PHE A 1 456 ? 23.585 -20.463 -6.722 1.00 79.75 456 PHE A CA 1
ATOM 3336 C C . PHE A 1 456 ? 22.982 -20.781 -8.093 1.00 79.75 456 PHE A C 1
ATOM 3338 O O . PHE A 1 456 ? 23.576 -20.488 -9.122 1.00 79.75 456 PHE A O 1
ATOM 3345 N N . VAL A 1 457 ? 21.796 -21.382 -8.090 1.00 80.12 457 VAL A N 1
ATOM 3346 C CA . VAL A 1 457 ? 20.965 -21.639 -9.264 1.00 80.12 457 VAL A CA 1
ATOM 3347 C C . VAL A 1 457 ? 19.574 -21.074 -9.011 1.00 80.12 457 VAL A C 1
ATOM 3349 O O . VAL A 1 457 ? 19.187 -20.868 -7.856 1.00 80.12 457 VAL A O 1
ATOM 3352 N N . GLU A 1 458 ? 18.796 -20.864 -10.069 1.00 75.62 458 GLU A N 1
ATOM 3353 C CA . GLU A 1 458 ? 17.383 -20.519 -9.924 1.00 75.62 458 GLU A CA 1
ATOM 3354 C C . GLU A 1 458 ? 16.653 -21.616 -9.131 1.00 75.62 458 GLU A C 1
ATOM 3356 O O . GLU A 1 458 ? 16.479 -22.743 -9.596 1.00 75.62 458 GLU A O 1
ATOM 3361 N N . ASP A 1 459 ? 16.258 -21.278 -7.903 1.00 83.50 459 ASP A N 1
ATOM 3362 C CA . ASP A 1 459 ? 15.538 -22.160 -6.988 1.00 83.50 459 ASP A CA 1
ATOM 3363 C C . ASP A 1 459 ? 14.217 -21.500 -6.597 1.00 83.50 459 ASP A C 1
ATOM 3365 O O . ASP A 1 459 ? 14.177 -20.528 -5.840 1.00 83.50 459 ASP A O 1
ATOM 3369 N N . GLU A 1 460 ? 13.120 -22.037 -7.128 1.00 84.94 460 GLU A N 1
ATOM 3370 C CA . GLU A 1 460 ? 11.780 -21.505 -6.897 1.00 84.94 460 GLU A CA 1
ATOM 3371 C C . GLU A 1 460 ? 11.362 -21.583 -5.423 1.00 84.94 460 GLU A C 1
ATOM 3373 O O . GLU A 1 460 ? 10.606 -20.731 -4.963 1.00 84.94 460 GLU A O 1
ATOM 3378 N N . ALA A 1 461 ? 11.883 -22.546 -4.654 1.00 84.19 461 ALA A N 1
ATOM 3379 C CA . ALA A 1 461 ? 11.602 -22.629 -3.224 1.00 84.19 461 ALA A CA 1
ATOM 3380 C C . ALA A 1 461 ? 12.283 -21.484 -2.459 1.00 84.19 461 ALA A C 1
ATOM 3382 O O . ALA A 1 461 ? 11.657 -20.862 -1.602 1.00 84.19 461 ALA A O 1
ATOM 3383 N N . ALA A 1 462 ? 13.531 -21.157 -2.811 1.00 85.94 462 ALA A N 1
ATOM 3384 C CA . ALA A 1 462 ? 14.230 -20.003 -2.248 1.00 85.94 462 ALA A CA 1
ATOM 3385 C C . ALA A 1 462 ? 13.518 -18.691 -2.615 1.00 85.94 462 ALA A C 1
ATOM 3387 O O . ALA A 1 462 ? 13.321 -17.835 -1.756 1.00 85.94 462 ALA A O 1
ATOM 3388 N N . ARG A 1 463 ? 13.055 -18.552 -3.865 1.00 85.81 463 ARG A N 1
ATOM 3389 C CA . ARG A 1 463 ? 12.277 -17.379 -4.302 1.00 85.81 463 ARG A CA 1
ATOM 3390 C C . ARG A 1 463 ? 10.954 -17.259 -3.562 1.00 85.81 463 ARG A C 1
ATOM 3392 O O . ARG A 1 463 ? 10.629 -16.176 -3.089 1.00 85.81 463 ARG A O 1
ATOM 3399 N N . ALA A 1 464 ? 10.205 -18.354 -3.438 1.00 79.75 464 ALA A N 1
ATOM 3400 C CA . ALA A 1 464 ? 8.963 -18.379 -2.675 1.00 79.75 464 ALA A CA 1
ATOM 3401 C C . ALA A 1 464 ? 9.200 -17.955 -1.220 1.00 79.75 464 ALA A C 1
ATOM 3403 O O . ALA A 1 464 ? 8.497 -17.080 -0.732 1.00 79.75 464 ALA A O 1
ATOM 3404 N N . SER A 1 465 ? 10.255 -18.473 -0.587 1.00 82.81 465 SER A N 1
ATOM 3405 C CA . SER A 1 465 ? 10.633 -18.103 0.777 1.00 82.81 465 SER A CA 1
ATOM 3406 C C . SER A 1 465 ? 11.019 -16.623 0.910 1.00 82.81 465 SER A C 1
ATOM 3408 O O . SER A 1 465 ? 10.565 -15.963 1.837 1.00 82.81 465 SER A O 1
ATOM 3410 N N . LEU A 1 466 ? 11.786 -16.052 -0.028 1.00 85.44 466 LEU A N 1
ATOM 3411 C CA . LEU A 1 466 ? 12.077 -14.610 -0.018 1.00 85.44 466 LEU A CA 1
ATOM 3412 C C . LEU A 1 466 ? 10.816 -13.768 -0.213 1.00 85.44 466 LEU A C 1
ATOM 3414 O O . LEU A 1 466 ? 10.648 -12.763 0.469 1.00 85.44 466 LEU A O 1
ATOM 3418 N N . ARG A 1 467 ? 9.904 -14.194 -1.096 1.00 81.12 467 ARG A N 1
ATOM 3419 C CA . ARG A 1 467 ? 8.607 -13.533 -1.297 1.00 81.12 467 ARG A CA 1
ATOM 3420 C C . ARG A 1 467 ? 7.746 -13.566 -0.036 1.00 81.12 467 ARG A C 1
ATOM 3422 O O . ARG A 1 467 ? 7.122 -12.555 0.271 1.00 81.12 467 ARG A O 1
ATOM 3429 N N . GLU A 1 468 ? 7.735 -14.693 0.670 1.00 73.56 468 GLU A N 1
ATOM 3430 C CA . GLU A 1 468 ? 7.070 -14.855 1.968 1.00 73.56 468 GLU A CA 1
ATOM 3431 C C . GLU A 1 468 ? 7.729 -14.016 3.066 1.00 73.56 468 GLU A C 1
ATOM 3433 O O . GLU A 1 468 ? 7.038 -13.534 3.944 1.00 73.56 468 GLU A O 1
ATOM 3438 N N . LEU A 1 469 ? 9.039 -13.784 3.022 1.00 75.81 469 LEU A N 1
ATOM 3439 C CA . LEU A 1 469 ? 9.728 -12.902 3.974 1.00 75.81 469 LEU A CA 1
ATOM 3440 C C . LEU A 1 469 ? 9.716 -11.425 3.542 1.00 75.81 469 LEU A C 1
ATOM 3442 O O . LEU A 1 469 ? 10.236 -10.562 4.245 1.00 75.81 469 LEU A O 1
ATOM 3446 N N . GLY A 1 470 ? 9.154 -11.118 2.370 1.00 73.19 470 GLY A N 1
ATOM 3447 C CA . GLY A 1 470 ? 9.098 -9.761 1.831 1.00 73.19 470 GLY A CA 1
ATOM 3448 C C . GLY A 1 470 ? 10.420 -9.218 1.272 1.00 73.19 470 GLY A C 1
ATOM 3449 O O . GLY A 1 470 ? 10.542 -8.016 1.051 1.00 73.19 470 GLY A O 1
ATOM 3450 N N . TYR A 1 471 ? 11.404 -10.077 1.005 1.00 81.88 471 TYR A N 1
ATOM 3451 C CA . TYR A 1 471 ? 12.673 -9.699 0.381 1.00 81.88 471 TYR A CA 1
ATOM 3452 C C . TYR A 1 471 ? 12.609 -9.762 -1.157 1.00 81.88 471 TYR A C 1
ATOM 3454 O O . TYR A 1 471 ? 11.775 -10.481 -1.723 1.00 81.88 471 TYR A O 1
ATOM 3462 N N . PRO A 1 472 ? 13.493 -9.036 -1.872 1.00 78.69 472 PRO A N 1
ATOM 3463 C CA . PRO A 1 472 ? 13.619 -9.162 -3.322 1.00 78.69 472 PRO A CA 1
ATOM 3464 C C . PRO A 1 472 ? 13.939 -10.607 -3.730 1.00 78.69 472 PRO A C 1
ATOM 3466 O O . PRO A 1 472 ? 14.882 -11.201 -3.224 1.00 78.69 472 PRO A O 1
ATOM 3469 N N . ASP A 1 473 ? 13.184 -11.161 -4.680 1.00 81.88 473 ASP A N 1
ATOM 3470 C CA . ASP A 1 473 ? 13.354 -12.526 -5.205 1.00 81.88 473 ASP A CA 1
ATOM 3471 C C . ASP A 1 473 ? 13.936 -12.548 -6.630 1.00 81.88 473 ASP A C 1
ATOM 3473 O O . ASP A 1 473 ? 13.829 -13.547 -7.353 1.00 81.88 473 ASP A O 1
ATOM 3477 N N . THR A 1 474 ? 14.503 -11.418 -7.059 1.00 79.69 474 THR A N 1
ATOM 3478 C CA . THR A 1 474 ? 15.141 -11.257 -8.367 1.00 79.69 474 THR A CA 1
ATOM 3479 C C . THR A 1 474 ? 16.485 -11.985 -8.368 1.00 79.69 474 THR A C 1
ATOM 3481 O O . THR A 1 474 ? 17.286 -11.751 -7.461 1.00 79.69 474 THR A O 1
ATOM 3484 N N . PRO A 1 475 ? 16.775 -12.821 -9.380 1.00 83.25 475 PRO A N 1
ATOM 3485 C CA . PRO A 1 475 ? 18.079 -13.453 -9.491 1.00 83.25 475 PRO A CA 1
ATOM 3486 C C . PRO A 1 475 ? 19.217 -12.425 -9.536 1.00 83.25 475 PRO A C 1
ATOM 3488 O O . PRO A 1 475 ? 19.154 -11.441 -10.277 1.00 83.25 475 PRO A O 1
ATOM 3491 N N . ILE A 1 476 ? 20.263 -12.674 -8.753 1.00 82.12 476 ILE A N 1
ATOM 3492 C CA . ILE A 1 476 ? 21.497 -11.894 -8.731 1.00 82.12 476 ILE A CA 1
ATOM 3493 C C . ILE A 1 476 ? 22.468 -12.546 -9.725 1.00 82.12 476 ILE A C 1
ATOM 3495 O O . ILE A 1 476 ? 22.787 -13.728 -9.560 1.00 82.12 476 ILE A O 1
ATOM 3499 N N . PRO A 1 477 ? 22.944 -11.839 -10.766 1.00 77.25 477 PRO A N 1
ATOM 3500 C CA . PRO A 1 477 ? 23.878 -12.423 -11.720 1.00 77.25 477 PRO A CA 1
ATOM 3501 C C . PRO A 1 477 ? 25.257 -12.626 -11.079 1.00 77.25 477 PRO A C 1
ATOM 3503 O O . PRO A 1 477 ? 25.837 -11.679 -10.547 1.00 77.25 477 PRO A O 1
ATOM 3506 N N . GLY A 1 478 ? 25.815 -13.838 -11.156 1.00 72.06 478 GLY A N 1
ATOM 3507 C CA . GLY A 1 478 ? 27.118 -14.151 -10.556 1.00 72.06 478 GLY A CA 1
ATOM 3508 C C . GLY A 1 478 ? 28.294 -13.378 -11.171 1.00 72.06 478 GLY A C 1
ATOM 3509 O O . GLY A 1 478 ? 29.270 -13.084 -10.484 1.00 72.06 478 GLY A O 1
ATOM 3510 N N . TYR A 1 479 ? 28.197 -12.974 -12.442 1.00 73.31 479 TYR A N 1
ATOM 3511 C CA . TYR A 1 479 ? 29.284 -12.289 -13.158 1.00 73.31 479 TYR A CA 1
ATOM 3512 C C . TYR A 1 479 ? 29.478 -10.844 -12.688 1.00 73.31 479 TYR A C 1
ATOM 3514 O O . TYR A 1 479 ? 30.523 -10.249 -12.939 1.00 73.31 479 TYR A O 1
ATOM 3522 N N . CYS A 1 480 ? 28.489 -10.297 -11.979 1.00 67.19 480 CYS A N 1
ATOM 3523 C CA . CYS A 1 480 ? 28.530 -8.980 -11.353 1.00 67.19 480 CYS A CA 1
ATOM 3524 C C . CYS A 1 480 ? 29.406 -8.918 -10.096 1.00 67.19 480 CYS A C 1
ATOM 3526 O O . CYS A 1 480 ? 29.494 -7.867 -9.458 1.00 67.19 480 CYS A O 1
ATOM 3528 N N . GLN A 1 481 ? 29.975 -10.052 -9.680 1.00 69.19 481 GLN A N 1
ATOM 3529 C CA . GLN A 1 481 ? 30.562 -10.214 -8.357 1.00 69.1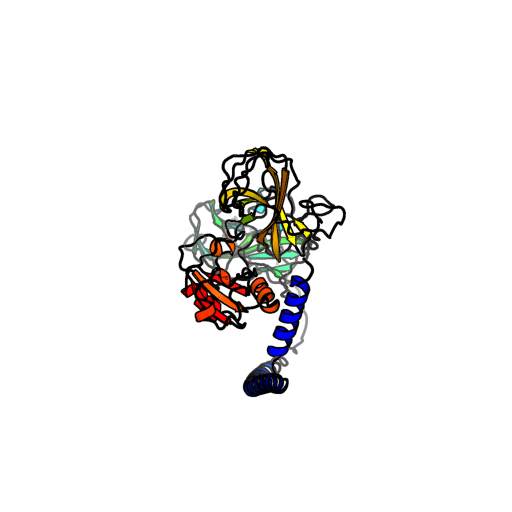9 481 GLN A CA 1
ATOM 3530 C C . GLN A 1 481 ? 31.937 -10.895 -8.453 1.00 69.19 481 GLN A C 1
ATOM 3532 O O . GLN A 1 481 ? 32.070 -12.101 -8.214 1.00 69.19 481 GLN A O 1
ATOM 3537 N N . PRO A 1 482 ? 32.986 -10.143 -8.846 1.00 60.62 482 PRO A N 1
ATOM 3538 C CA . PRO A 1 482 ? 34.344 -10.673 -8.878 1.00 60.62 482 PRO A CA 1
ATOM 3539 C C . PRO A 1 482 ? 34.750 -11.159 -7.476 1.00 60.62 482 PRO A C 1
ATOM 3541 O O . PRO A 1 482 ? 34.690 -10.402 -6.515 1.00 60.62 482 PRO A O 1
ATOM 3544 N N . GLY A 1 483 ? 35.144 -12.432 -7.367 1.00 61.22 483 GLY A N 1
ATOM 3545 C CA . GLY A 1 483 ? 35.525 -13.082 -6.103 1.00 61.22 483 GLY A CA 1
ATOM 3546 C C . GLY A 1 483 ? 34.536 -14.139 -5.599 1.00 61.22 483 GLY A C 1
ATOM 3547 O O . GLY A 1 483 ? 34.952 -15.067 -4.909 1.00 61.22 483 GLY A O 1
ATOM 3548 N N . VAL A 1 484 ? 33.266 -14.103 -6.027 1.00 65.50 484 VAL A N 1
ATOM 3549 C CA . VAL A 1 484 ? 32.269 -15.113 -5.615 1.00 65.50 484 VAL A CA 1
ATOM 3550 C C . VAL A 1 484 ? 32.717 -16.520 -5.998 1.00 65.50 484 VAL A C 1
ATOM 3552 O O . VAL A 1 484 ? 32.684 -17.417 -5.162 1.00 65.50 484 VAL A O 1
ATOM 3555 N N . GLY A 1 485 ? 33.212 -16.713 -7.224 1.00 63.91 485 GLY A N 1
ATOM 3556 C CA . GLY A 1 485 ? 33.688 -18.022 -7.691 1.00 63.91 485 GLY A CA 1
ATOM 3557 C C . GLY A 1 485 ? 34.906 -18.578 -6.938 1.00 63.91 485 GLY A C 1
ATOM 3558 O O . GLY A 1 485 ? 35.141 -19.783 -6.997 1.00 63.91 485 GLY A O 1
ATOM 3559 N N . ASP A 1 486 ? 35.665 -17.732 -6.233 1.00 67.44 486 ASP A N 1
ATOM 3560 C CA . ASP A 1 486 ? 36.824 -18.162 -5.441 1.00 67.44 486 ASP A CA 1
ATOM 3561 C C . ASP A 1 486 ? 36.417 -18.582 -4.017 1.00 67.44 486 ASP A C 1
ATOM 3563 O O . ASP A 1 486 ? 36.997 -19.515 -3.455 1.00 67.44 486 ASP A O 1
ATOM 3567 N N . GLU A 1 487 ? 35.409 -17.927 -3.431 1.00 61.41 487 GLU A N 1
ATOM 3568 C CA . GLU A 1 487 ? 34.951 -18.195 -2.057 1.00 61.41 487 GLU A CA 1
ATOM 3569 C C . GLU A 1 487 ? 33.842 -19.240 -1.977 1.00 61.41 487 GLU A C 1
ATOM 3571 O O . GLU A 1 487 ? 33.720 -19.996 -1.010 1.00 61.41 487 GLU A O 1
ATOM 3576 N N . THR A 1 488 ? 33.030 -19.305 -3.017 1.00 59.06 488 THR A N 1
ATOM 3577 C CA . THR A 1 488 ? 31.871 -20.174 -3.093 1.00 59.06 488 THR A CA 1
ATOM 3578 C C . THR A 1 488 ? 32.082 -21.066 -4.298 1.00 59.06 488 THR A C 1
ATOM 3580 O O . THR A 1 488 ? 32.554 -20.617 -5.336 1.00 59.06 488 THR A O 1
ATOM 3583 N N . SER A 1 489 ? 31.803 -22.363 -4.181 1.00 62.28 489 SER A N 1
ATOM 3584 C CA . SER A 1 489 ? 32.002 -23.325 -5.275 1.00 62.28 489 SER A CA 1
ATOM 3585 C C . SER A 1 489 ? 30.985 -23.131 -6.414 1.00 62.28 489 SER A C 1
ATOM 3587 O O . SER A 1 489 ? 30.406 -24.106 -6.890 1.00 62.28 489 SER A O 1
ATOM 3589 N N . PHE A 1 490 ? 30.722 -21.881 -6.804 1.00 63.09 490 PHE A N 1
ATOM 3590 C CA . PHE A 1 490 ? 29.868 -21.477 -7.901 1.00 63.09 490 PHE A CA 1
ATOM 3591 C C . PHE A 1 490 ? 30.408 -22.138 -9.171 1.00 63.09 490 PHE A C 1
ATOM 3593 O O . PHE A 1 490 ? 31.523 -21.836 -9.607 1.00 63.09 490 PHE A O 1
ATOM 3600 N N . PRO A 1 491 ? 29.656 -23.078 -9.761 1.00 57.34 491 PRO A N 1
ATOM 3601 C CA . PRO A 1 491 ? 30.153 -23.879 -10.871 1.00 57.34 491 PRO A CA 1
ATOM 3602 C C . PRO A 1 491 ? 30.379 -23.040 -12.136 1.00 57.34 491 PRO A C 1
ATOM 3604 O O . PRO A 1 491 ? 31.105 -23.477 -13.029 1.00 57.34 491 PRO A O 1
ATOM 3607 N N . ASN A 1 492 ? 29.794 -21.838 -12.214 1.00 65.44 492 ASN A N 1
ATOM 3608 C CA . ASN A 1 492 ? 29.941 -20.937 -13.345 1.00 65.44 492 ASN A CA 1
ATOM 3609 C C . ASN A 1 492 ? 29.617 -19.489 -12.946 1.00 65.44 492 ASN A C 1
ATOM 3611 O O . ASN A 1 492 ? 28.504 -19.195 -12.523 1.00 65.44 492 ASN A O 1
ATOM 3615 N N . ILE A 1 493 ? 30.561 -18.567 -13.149 1.00 62.03 493 ILE A N 1
ATOM 3616 C CA . ILE A 1 493 ? 30.352 -17.125 -12.924 1.00 62.03 493 ILE A CA 1
ATOM 3617 C C . ILE A 1 493 ? 29.240 -16.539 -13.807 1.00 62.03 493 ILE A C 1
ATOM 3619 O O . ILE A 1 493 ? 28.762 -15.450 -13.540 1.00 62.03 493 ILE A O 1
ATOM 3623 N N . ASN A 1 494 ? 28.815 -17.240 -14.860 1.00 64.62 494 ASN A N 1
ATOM 3624 C CA . ASN A 1 494 ? 27.766 -16.765 -15.760 1.00 64.62 494 ASN A CA 1
ATOM 3625 C C . ASN A 1 494 ? 26.342 -17.123 -15.300 1.00 64.62 494 ASN A C 1
ATOM 3627 O O . ASN A 1 494 ? 25.386 -16.740 -15.968 1.00 64.62 494 ASN A O 1
ATOM 3631 N N . GLU A 1 495 ? 26.181 -17.876 -14.210 1.00 72.00 495 GLU A N 1
ATOM 3632 C CA . GLU A 1 495 ? 24.862 -18.268 -13.704 1.00 72.00 495 GLU A CA 1
ATOM 3633 C C . GLU A 1 495 ? 24.315 -17.225 -12.717 1.00 72.00 495 GLU A C 1
ATOM 3635 O O . GLU A 1 495 ? 25.064 -16.579 -11.980 1.00 72.00 495 GLU A O 1
ATOM 3640 N N . ALA A 1 496 ? 22.995 -17.025 -12.735 1.00 77.25 496 ALA A N 1
ATOM 3641 C CA . ALA A 1 496 ? 22.302 -16.208 -11.748 1.00 77.25 496 ALA A CA 1
ATOM 3642 C C . ALA A 1 496 ? 21.853 -17.090 -10.577 1.00 77.25 496 ALA A C 1
ATOM 3644 O O . ALA A 1 496 ? 21.345 -18.194 -10.780 1.00 77.25 496 ALA A O 1
ATOM 3645 N N . GLY A 1 497 ? 22.031 -16.591 -9.357 1.00 84.06 497 GLY A N 1
ATOM 3646 C CA . GLY A 1 497 ? 21.550 -17.245 -8.143 1.00 84.06 497 GLY A CA 1
ATOM 3647 C C . GLY A 1 497 ? 20.464 -16.426 -7.452 1.00 84.06 497 GLY A C 1
ATOM 3648 O O . GLY A 1 497 ? 20.143 -15.313 -7.857 1.00 84.06 497 GLY A O 1
ATOM 3649 N N . ILE A 1 498 ? 19.914 -16.967 -6.375 1.00 88.81 498 ILE A N 1
ATOM 3650 C CA . ILE A 1 498 ? 18.937 -16.301 -5.516 1.00 88.81 498 ILE A CA 1
ATOM 3651 C C . ILE A 1 498 ? 19.644 -15.845 -4.243 1.00 88.81 498 ILE A C 1
ATOM 3653 O O . ILE A 1 498 ? 20.251 -16.660 -3.544 1.00 88.81 498 ILE A O 1
ATOM 3657 N N . GLY A 1 499 ? 19.558 -14.554 -3.933 1.00 89.06 499 GLY A N 1
ATOM 3658 C CA . GLY A 1 499 ? 20.171 -13.974 -2.746 1.00 89.06 499 GLY A CA 1
ATOM 3659 C C . GLY A 1 499 ? 19.609 -12.600 -2.406 1.00 89.06 499 GLY A C 1
ATOM 3660 O O . GLY A 1 499 ? 18.798 -12.047 -3.147 1.00 89.06 499 GLY A O 1
ATOM 3661 N N . VAL A 1 500 ? 20.057 -12.066 -1.275 1.00 88.75 500 VAL A N 1
ATOM 3662 C CA . VAL A 1 500 ? 19.624 -10.780 -0.725 1.00 88.75 500 VAL A CA 1
ATOM 3663 C C . VAL A 1 500 ? 20.851 -9.923 -0.441 1.00 88.75 500 VAL A C 1
ATOM 3665 O O . VAL A 1 500 ? 21.793 -10.396 0.191 1.00 88.75 500 VAL A O 1
ATOM 3668 N N . ALA A 1 501 ? 20.852 -8.681 -0.923 1.00 87.44 501 ALA A N 1
ATOM 3669 C CA . ALA A 1 501 ? 21.950 -7.737 -0.730 1.00 87.44 501 ALA A CA 1
ATOM 3670 C C . ALA A 1 501 ? 21.673 -6.789 0.444 1.00 87.44 501 ALA A C 1
ATOM 3672 O O . ALA A 1 501 ? 20.534 -6.379 0.654 1.00 87.44 501 ALA A O 1
ATOM 3673 N N . PHE A 1 502 ? 22.719 -6.405 1.167 1.00 87.81 502 PHE A N 1
ATOM 3674 C CA . PHE A 1 502 ? 22.677 -5.522 2.330 1.00 87.81 502 PHE A CA 1
ATOM 3675 C C . PHE A 1 502 ? 23.804 -4.493 2.256 1.00 87.81 502 PHE A C 1
ATOM 3677 O O . PHE A 1 502 ? 24.869 -4.766 1.704 1.00 87.81 502 PHE A O 1
ATOM 3684 N N . THR A 1 503 ? 23.578 -3.309 2.825 1.00 85.12 503 THR A N 1
ATOM 3685 C CA . THR A 1 503 ? 24.606 -2.257 2.916 1.00 85.12 503 THR A CA 1
ATOM 3686 C C . THR A 1 503 ? 25.600 -2.523 4.045 1.00 85.12 503 THR A C 1
ATOM 3688 O O . THR A 1 503 ? 26.738 -2.074 3.968 1.00 85.12 503 THR A O 1
ATOM 3691 N N . ASP A 1 504 ? 25.166 -3.210 5.106 1.00 85.94 504 ASP A N 1
ATOM 3692 C CA . ASP A 1 504 ? 25.982 -3.520 6.279 1.00 85.94 504 ASP A CA 1
ATOM 3693 C C . ASP A 1 504 ? 26.231 -5.041 6.358 1.00 85.94 504 ASP A C 1
ATOM 3695 O O . ASP A 1 504 ? 25.270 -5.820 6.348 1.00 85.94 504 ASP A O 1
ATOM 3699 N N . PRO A 1 505 ? 27.490 -5.498 6.471 1.00 89.25 505 PRO A N 1
ATOM 3700 C CA . PRO A 1 505 ? 27.800 -6.899 6.747 1.00 89.25 505 PRO A CA 1
ATOM 3701 C C . PRO A 1 505 ? 27.108 -7.462 7.995 1.00 89.25 505 PRO A C 1
ATOM 3703 O O . PRO A 1 505 ? 26.781 -8.650 8.035 1.00 89.25 505 PRO A O 1
ATOM 3706 N N . ALA A 1 506 ? 26.852 -6.632 9.013 1.00 89.88 506 ALA A N 1
ATOM 3707 C CA . ALA A 1 506 ? 26.124 -7.046 10.210 1.00 89.88 506 ALA A CA 1
ATOM 3708 C C . ALA A 1 506 ? 24.662 -7.404 9.900 1.00 89.88 506 ALA A C 1
ATOM 3710 O O . ALA A 1 506 ? 24.147 -8.382 10.442 1.00 89.88 506 ALA A O 1
ATOM 3711 N N . ASP A 1 507 ? 24.026 -6.665 8.990 1.00 90.12 507 ASP A N 1
ATOM 3712 C CA . ASP A 1 507 ? 22.664 -6.934 8.530 1.00 90.12 507 ASP A CA 1
ATOM 3713 C C . ASP A 1 507 ? 22.608 -8.235 7.718 1.00 90.12 507 ASP A C 1
ATOM 3715 O O . ASP A 1 507 ? 21.730 -9.068 7.934 1.00 90.12 507 ASP A O 1
ATOM 3719 N N . ALA A 1 508 ? 23.588 -8.477 6.844 1.00 91.38 508 ALA A N 1
ATOM 3720 C CA . ALA A 1 508 ? 23.688 -9.745 6.122 1.00 91.38 508 ALA A CA 1
ATOM 3721 C C . ALA A 1 508 ? 23.875 -10.944 7.069 1.00 91.38 508 ALA A C 1
ATOM 3723 O O . ALA A 1 508 ? 23.219 -11.976 6.908 1.00 91.38 508 ALA A O 1
ATOM 3724 N N . ALA A 1 509 ? 24.734 -10.812 8.084 1.00 91.50 509 ALA A N 1
ATOM 3725 C CA . ALA A 1 509 ? 24.927 -11.851 9.093 1.00 91.50 509 ALA A CA 1
ATOM 3726 C C . ALA A 1 509 ? 23.645 -12.104 9.905 1.00 91.50 509 ALA A C 1
ATOM 3728 O O . ALA A 1 509 ? 23.245 -13.255 10.070 1.00 91.50 509 ALA A O 1
ATOM 3729 N N . ALA A 1 510 ? 22.960 -11.042 10.341 1.00 89.81 510 ALA A N 1
ATOM 3730 C CA . ALA A 1 510 ? 21.695 -11.150 11.062 1.00 89.81 510 ALA A CA 1
ATOM 3731 C C . ALA A 1 510 ? 20.613 -11.850 10.225 1.00 89.81 510 ALA A C 1
ATOM 3733 O O . ALA A 1 510 ? 19.893 -12.703 10.739 1.00 89.81 510 ALA A O 1
ATOM 3734 N N . PHE A 1 511 ? 20.527 -11.547 8.925 1.00 92.38 511 PHE A N 1
ATOM 3735 C CA . PHE A 1 511 ? 19.607 -12.234 8.019 1.00 92.38 511 PHE A CA 1
ATOM 3736 C C . PHE A 1 511 ? 19.936 -13.724 7.922 1.00 92.38 511 PHE A C 1
ATOM 3738 O O . PHE A 1 511 ? 19.044 -14.559 8.038 1.00 92.38 511 PHE A O 1
ATOM 3745 N N . ALA A 1 512 ? 21.213 -14.062 7.724 1.00 92.56 512 ALA A N 1
ATOM 3746 C CA . ALA A 1 512 ? 21.650 -15.447 7.599 1.00 92.56 512 ALA A CA 1
ATOM 3747 C C . ALA A 1 512 ? 21.369 -16.272 8.869 1.00 92.56 512 ALA A C 1
ATOM 3749 O O . ALA A 1 512 ? 21.028 -17.448 8.755 1.00 92.56 512 ALA A O 1
ATOM 3750 N N . ASP A 1 513 ? 21.471 -15.658 10.051 1.00 91.75 513 ASP A N 1
ATOM 3751 C CA . ASP A 1 513 ? 21.160 -16.294 11.337 1.00 91.75 513 ASP A CA 1
ATOM 3752 C C . ASP A 1 513 ? 19.650 -16.496 11.554 1.00 91.75 513 ASP A C 1
ATOM 3754 O O . ASP A 1 513 ? 19.240 -17.486 12.165 1.00 91.75 513 ASP A O 1
ATOM 3758 N N . LEU A 1 514 ? 18.819 -15.567 11.067 1.00 88.19 514 LEU A N 1
ATOM 3759 C CA . LEU A 1 514 ? 17.356 -15.639 11.166 1.00 88.19 514 LEU A CA 1
ATOM 3760 C C . LEU A 1 514 ? 16.728 -16.559 10.107 1.00 88.19 514 LEU A C 1
ATOM 3762 O O . LEU A 1 514 ? 15.649 -17.110 10.327 1.00 88.19 514 LEU A O 1
ATOM 3766 N N . TYR A 1 515 ? 17.376 -16.727 8.953 1.00 89.31 515 TYR A N 1
ATOM 3767 C CA . TYR A 1 515 ? 16.837 -17.493 7.836 1.00 89.31 515 TYR A CA 1
ATOM 3768 C C . TYR A 1 515 ? 16.804 -19.000 8.129 1.00 89.31 515 TYR A C 1
ATOM 3770 O O . TYR A 1 515 ? 17.830 -19.673 8.157 1.00 89.31 515 TYR A O 1
ATOM 3778 N N . GLU A 1 516 ? 15.600 -19.561 8.285 1.00 86.75 516 GLU A N 1
ATOM 3779 C CA . GLU A 1 516 ? 15.411 -20.996 8.566 1.00 86.75 516 GLU A CA 1
ATOM 3780 C C . GLU A 1 516 ? 15.740 -21.915 7.370 1.00 86.75 516 GLU A C 1
ATOM 3782 O O . GLU A 1 516 ? 15.853 -23.137 7.522 1.00 86.75 516 GLU A O 1
ATOM 3787 N N . GLY A 1 517 ? 15.867 -21.347 6.166 1.00 88.06 517 GLY A N 1
ATOM 3788 C CA . GLY A 1 517 ? 16.236 -22.078 4.960 1.00 88.06 517 GLY A CA 1
ATOM 3789 C C . GLY A 1 517 ? 17.741 -22.343 4.844 1.00 88.06 517 GLY A C 1
ATOM 3790 O O . GLY A 1 517 ? 18.527 -22.158 5.768 1.00 88.06 517 GLY A O 1
ATOM 3791 N N . THR A 1 518 ? 18.174 -22.831 3.679 1.00 90.50 518 THR A N 1
ATOM 3792 C CA . THR A 1 518 ? 19.609 -23.041 3.431 1.00 90.50 518 THR A CA 1
ATOM 3793 C C . THR A 1 518 ? 20.245 -21.740 2.961 1.00 90.50 518 THR A C 1
ATOM 3795 O O . THR A 1 518 ? 19.894 -21.238 1.899 1.00 90.50 518 THR A O 1
ATOM 3798 N N . VAL A 1 519 ? 21.211 -21.231 3.724 1.00 91.50 519 VAL A N 1
ATOM 3799 C CA . VAL A 1 519 ? 22.145 -20.201 3.257 1.00 91.50 519 VAL A CA 1
ATOM 3800 C C . VAL A 1 519 ? 23.310 -20.902 2.566 1.00 91.50 519 VAL A C 1
ATOM 3802 O O . VAL A 1 519 ? 24.012 -21.713 3.172 1.00 91.50 519 VAL A O 1
ATOM 3805 N N . ALA A 1 520 ? 23.497 -20.623 1.281 1.00 88.00 520 ALA A N 1
ATOM 3806 C CA . ALA A 1 520 ? 24.590 -21.167 0.489 1.00 88.00 520 ALA A CA 1
ATOM 3807 C C . ALA A 1 520 ? 25.918 -20.462 0.804 1.00 88.00 520 ALA A C 1
ATOM 3809 O O . ALA A 1 520 ? 26.945 -21.131 0.931 1.00 88.00 520 ALA A O 1
ATOM 3810 N N . ALA A 1 521 ? 25.893 -19.132 0.950 1.00 88.25 521 ALA A N 1
ATOM 3811 C CA . ALA A 1 521 ? 27.039 -18.324 1.361 1.00 88.25 521 ALA A CA 1
ATOM 3812 C C . ALA A 1 521 ? 26.624 -16.917 1.812 1.00 88.25 521 ALA A C 1
ATOM 3814 O O . ALA A 1 521 ? 25.564 -16.428 1.435 1.00 88.25 521 ALA A O 1
ATOM 3815 N N . VAL A 1 522 ? 27.506 -16.251 2.556 1.00 89.25 522 VAL A N 1
ATOM 3816 C CA . VAL A 1 522 ? 27.467 -14.804 2.799 1.00 89.25 522 VAL A CA 1
ATOM 3817 C C . VAL A 1 522 ? 28.774 -14.243 2.260 1.00 89.25 522 VAL A C 1
ATOM 3819 O O . VAL A 1 522 ? 29.832 -14.743 2.639 1.00 89.25 522 VAL A O 1
ATOM 3822 N N . VAL A 1 523 ? 28.702 -13.279 1.346 1.00 85.62 523 VAL A N 1
ATOM 3823 C CA . VAL A 1 523 ? 29.877 -12.751 0.645 1.00 85.62 523 VAL A CA 1
ATOM 3824 C C . VAL A 1 523 ? 29.879 -11.232 0.735 1.00 85.62 523 VAL A C 1
ATOM 3826 O O . VAL A 1 523 ? 28.906 -10.590 0.339 1.00 85.62 523 VAL A O 1
ATOM 3829 N N . ASP A 1 524 ? 30.978 -10.670 1.232 1.00 83.69 524 ASP A N 1
ATOM 3830 C CA . ASP A 1 524 ? 31.221 -9.229 1.229 1.00 83.69 524 ASP A CA 1
ATOM 3831 C C . ASP A 1 524 ? 31.815 -8.829 -0.122 1.00 83.69 524 ASP A C 1
ATOM 3833 O O . ASP A 1 524 ? 32.819 -9.383 -0.569 1.00 83.69 524 ASP A O 1
ATOM 3837 N N . LEU A 1 525 ? 31.180 -7.880 -0.798 1.00 69.75 525 LEU A N 1
ATOM 3838 C CA . LEU A 1 525 ? 31.465 -7.553 -2.184 1.00 69.75 525 LEU A CA 1
ATOM 3839 C C . LEU A 1 525 ? 31.564 -6.050 -2.406 1.00 69.75 525 LEU A C 1
ATOM 3841 O O . LEU A 1 525 ? 30.719 -5.254 -1.994 1.00 69.75 525 LEU A O 1
ATOM 3845 N N . GLU A 1 526 ? 32.562 -5.676 -3.199 1.00 64.50 526 GLU A N 1
ATOM 3846 C CA . GLU A 1 526 ? 32.451 -4.493 -4.039 1.00 64.50 526 GLU A CA 1
ATOM 3847 C C . GLU A 1 526 ? 31.653 -4.904 -5.281 1.00 64.50 526 GLU A C 1
ATOM 3849 O O . GLU A 1 526 ? 32.197 -5.479 -6.225 1.00 64.50 526 GLU A O 1
ATOM 3854 N N . VAL A 1 527 ? 30.336 -4.689 -5.260 1.00 55.28 527 VAL A N 1
ATOM 3855 C CA . VAL A 1 527 ? 29.495 -5.011 -6.417 1.00 55.28 527 VAL A CA 1
ATOM 3856 C C . VAL A 1 527 ? 29.874 -4.080 -7.567 1.00 55.28 527 VAL A C 1
ATOM 3858 O O . VAL A 1 527 ? 29.715 -2.862 -7.487 1.00 55.28 527 VAL A O 1
ATOM 3861 N N . TYR A 1 528 ? 30.380 -4.669 -8.648 1.00 58.34 528 TYR A N 1
ATOM 3862 C CA . TYR A 1 528 ? 30.677 -3.974 -9.892 1.00 58.34 528 TYR A CA 1
ATOM 3863 C C . TYR A 1 528 ? 29.953 -4.691 -11.016 1.00 58.34 528 TYR A C 1
ATOM 3865 O O . TYR A 1 528 ? 30.439 -5.689 -11.547 1.00 58.34 528 TYR A O 1
ATOM 3873 N N . CYS A 1 529 ? 28.797 -4.157 -11.406 1.00 58.25 529 CYS A N 1
ATOM 3874 C CA . CYS A 1 529 ? 28.142 -4.608 -12.617 1.00 58.25 529 CYS A CA 1
ATOM 3875 C C . CYS A 1 529 ? 27.798 -3.449 -13.538 1.00 58.25 529 CYS A C 1
ATOM 3877 O O . CYS A 1 529 ? 26.908 -2.651 -13.264 1.00 58.25 529 CYS A O 1
ATOM 3879 N N . ILE A 1 530 ? 28.492 -3.396 -14.672 1.00 52.38 530 ILE A N 1
ATOM 3880 C CA . ILE A 1 530 ? 27.989 -2.708 -15.856 1.00 52.38 530 ILE A CA 1
ATOM 3881 C C . ILE A 1 530 ? 27.121 -3.753 -16.554 1.00 52.38 530 ILE A C 1
ATOM 3883 O O . ILE A 1 530 ? 27.636 -4.743 -17.069 1.00 52.38 530 ILE A O 1
ATOM 3887 N N . ILE A 1 531 ? 25.802 -3.604 -16.450 1.00 47.06 531 ILE A N 1
ATOM 3888 C CA . ILE A 1 531 ? 24.859 -4.470 -17.158 1.00 47.06 531 ILE A CA 1
ATOM 3889 C C . ILE A 1 531 ? 24.912 -4.054 -18.634 1.00 47.06 531 ILE A C 1
ATOM 3891 O O . ILE A 1 531 ? 24.373 -3.001 -18.966 1.00 47.06 531 ILE A O 1
ATOM 3895 N N . ASP A 1 532 ? 25.585 -4.848 -19.471 1.00 41.53 532 ASP A N 1
ATOM 3896 C CA . ASP A 1 532 ? 25.522 -4.761 -20.943 1.00 41.53 532 ASP A CA 1
ATOM 3897 C C . ASP A 1 532 ? 24.190 -5.305 -21.489 1.00 41.53 532 ASP A C 1
ATOM 3899 O O . ASP A 1 532 ? 23.689 -6.326 -20.948 1.00 41.53 532 ASP A O 1
#

Mean predicted aligned error: 18.41 Å

Radius of gyration: 34.28 Å; Cα contacts (8 Å, |Δi|>4): 1120; chains: 1; bounding box: 84×71×100 Å

Solvent-accessible surface area (backbone atoms only — not comparable to full-atom values): 30101 Å² total; per-residue (Å²): 136,78,64,61,64,61,47,54,54,46,54,52,54,53,55,56,62,77,67,58,75,54,68,70,61,57,52,49,56,51,52,55,49,54,54,54,62,61,72,65,57,73,64,60,59,58,56,56,55,58,58,57,61,63,64,68,67,67,77,77,75,79,83,81,78,90,82,83,88,83,85,85,88,85,85,85,90,85,90,82,91,80,92,80,93,78,81,91,72,86,67,79,73,74,80,75,75,79,80,78,88,46,71,68,38,68,63,67,93,74,71,56,37,63,74,61,45,30,47,44,46,66,70,76,74,81,57,99,62,68,41,81,41,45,64,79,65,60,55,60,70,54,34,31,48,29,27,70,37,93,54,72,43,48,37,36,40,82,43,51,41,25,46,32,36,25,49,98,55,19,28,49,25,38,39,54,86,61,83,54,91,69,37,66,50,75,32,44,53,74,24,71,46,84,41,73,50,45,47,45,30,28,61,88,72,43,62,76,70,71,55,42,76,34,32,36,30,37,45,32,49,36,32,34,43,90,66,100,72,47,48,75,46,65,43,32,21,56,80,40,57,28,27,32,55,53,78,65,77,66,62,71,65,30,59,81,36,94,84,38,56,71,77,36,58,9,4,62,64,64,83,37,79,80,66,51,46,60,34,46,78,63,81,46,28,78,46,65,61,39,99,85,32,41,82,42,56,30,39,40,31,29,68,39,51,34,33,41,28,34,40,32,45,59,40,43,26,29,27,26,50,98,51,16,24,24,12,37,59,83,87,66,90,56,72,72,39,79,48,75,44,50,48,64,33,71,47,81,50,56,23,48,34,19,42,31,22,21,40,100,81,78,68,44,57,50,32,61,57,44,77,29,40,28,31,40,40,36,62,35,38,37,42,27,33,28,50,66,33,98,84,59,58,56,27,96,54,77,41,82,48,86,46,78,48,52,37,27,40,72,31,50,58,39,28,26,38,89,77,19,32,32,34,54,58,86,41,51,48,94,87,57,56,78,65,46,54,72,63,60,53,39,71,51,68,81,56,64,28,11,35,32,27,46,32,76,42,87,43,69,67,60,32,52,51,27,54,66,41,61,44,73,60,60,67,44,56,37,67,31,34,87,61,49,60,78,80,38,91,54,92,48,51,85,39,38,14,33,41,46,39,15,67,42,60,66,41,29,50,53,41,62,72,68,46,90,65,68,72,70,47,76,46,82,35,71,32,56,41,84,75,126

Organism: NCBI:txid2795737